Protein AF-A0A955ZBZ2-F1 (afdb_monomer_lite)

Sequence (397 aa):
MANRILFALGLVLALSGCGADPAPAPVDSEAPGPDTAEQVDDGKADSVELRVRTGVTTLWVRKLATVDAGPAGPRVTIHARTSRNLASAFSWVPDDAFGTTNVVSARKLEVVLDEGHEINTLLSGMPILVNIDTTTGSPNHYTARFQLVPRLGSFHGSSALHPSTVVRPVYVRDEQNPLRYRGHVRGDDALSALSVSGAVSVNPVSTTEVDFDWTYESLMAAGFPAGNTITLAAEPLEKHAELELKVLSLSMTTLDPYSVWPDPECQAEVSQCIAATAGADLGDCGSYREVQVCGAQAAPSANVFAQDLSTHLVDWYAAHGADVAAMGGNSLAQAQAAVSASKVSELTDPEDDPYAHDFATTVVFSHPDVVFPGSDSVWFGAYDRQSGALLEVYDFN

Radius of gyration: 30.02 Å; chains: 1; bounding box: 81×94×64 Å

Foldseek 3Di:
DDDDDDDDDDDDDDDDDDDDDDDPDPPPPPPFDWWDKDFDDPPDDDDQWDWDDTAPKIKIKGFFWDWAAAPAAIKTKIKMWMPAFFPDKAKDFPPGGAFDWDPPDRTIIMGIHRHLVRVVCLQLWGWMKMWTAGPDDVVRIKIKTWRKHKFWAPKDFDPQKAKGRHFAWFAFQDPPARTKGKIKIFGP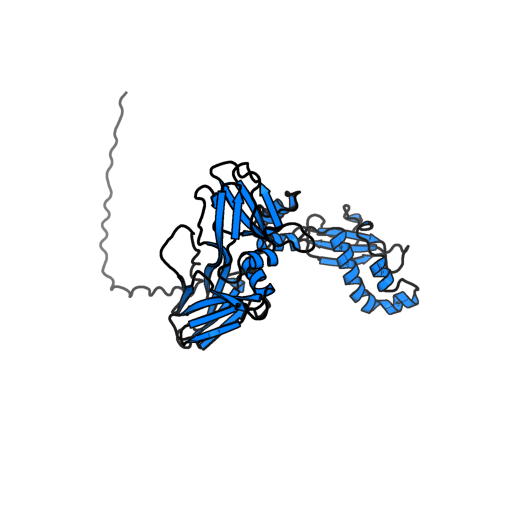AFQPPKDKQLFPDWADPDRGMIMTIHDSVSVSVQQDDPPRWIWIDRPPGIMTTHIIMGRRMMIMGPDDCCVVPPDDAADPQLLVQVVVDPHRTSRVSDRSRNNVNSVVLPFAALVNVLVVVLVVLVVVCVPCVVVLVVVVWDHSVQLNVPRDSVQKDWDPDLVPPPVSDDPVQKIKIKGAGSGHPPDPKIKMWIAGRRRRHTPDIDMDD

Structure (mmCIF, N/CA/C/O backbone):
data_AF-A0A955ZBZ2-F1
#
_entry.id   AF-A0A955ZBZ2-F1
#
loop_
_atom_site.group_PDB
_atom_site.id
_atom_site.type_symbol
_atom_site.label_atom_id
_atom_site.label_alt_id
_atom_site.label_comp_id
_atom_site.label_asym_id
_atom_site.label_entity_id
_atom_site.label_seq_id
_atom_site.pdbx_PDB_ins_code
_atom_site.Cartn_x
_atom_site.Cartn_y
_atom_site.Cartn_z
_atom_site.occupancy
_atom_site.B_iso_or_equiv
_atom_site.auth_seq_id
_atom_site.auth_comp_id
_atom_site.auth_asym_id
_atom_site.auth_atom_id
_atom_site.pdbx_PDB_model_num
ATOM 1 N N . MET A 1 1 ? -13.427 -72.205 -16.424 1.00 39.97 1 MET A N 1
ATOM 2 C CA . MET A 1 1 ? -13.182 -72.615 -15.022 1.00 39.97 1 MET A CA 1
ATOM 3 C C . MET A 1 1 ? -13.557 -71.413 -14.151 1.00 39.97 1 MET A C 1
ATOM 5 O O . MET A 1 1 ? -12.765 -70.496 -14.072 1.00 39.97 1 MET A O 1
ATOM 9 N N . ALA A 1 2 ? -14.815 -71.140 -13.795 1.00 48.03 2 ALA A N 1
ATOM 10 C CA . ALA A 1 2 ? -15.736 -71.846 -12.892 1.00 48.03 2 ALA A CA 1
ATOM 11 C C . ALA A 1 2 ? -15.161 -72.110 -11.484 1.00 48.03 2 ALA A C 1
ATOM 13 O O . ALA A 1 2 ? -14.509 -73.132 -11.303 1.00 48.03 2 ALA A O 1
ATOM 14 N N . ASN A 1 3 ? -15.417 -71.200 -10.528 1.00 35.41 3 ASN A N 1
ATOM 15 C CA . ASN A 1 3 ? -15.588 -71.415 -9.070 1.00 35.41 3 ASN A CA 1
ATOM 16 C C . ASN A 1 3 ? -15.450 -70.068 -8.330 1.00 35.41 3 ASN A C 1
ATOM 18 O O . ASN A 1 3 ? -14.593 -69.282 -8.699 1.00 35.41 3 ASN A O 1
ATOM 22 N N . ARG A 1 4 ? -16.152 -69.734 -7.247 1.00 44.25 4 ARG A N 1
ATOM 23 C CA . ARG A 1 4 ? -17.350 -70.253 -6.574 1.00 44.25 4 ARG A CA 1
ATOM 24 C C . ARG A 1 4 ? -17.743 -69.174 -5.551 1.00 44.25 4 ARG A C 1
ATOM 26 O O . ARG A 1 4 ? -16.879 -68.534 -4.966 1.00 44.25 4 ARG A O 1
ATOM 33 N N . ILE A 1 5 ? -19.043 -69.021 -5.352 1.00 48.75 5 ILE A N 1
ATOM 34 C CA . ILE A 1 5 ? -19.694 -68.231 -4.302 1.00 48.75 5 ILE A CA 1
ATOM 35 C C . ILE A 1 5 ? -19.383 -68.832 -2.919 1.00 48.75 5 ILE A C 1
ATOM 37 O O . ILE A 1 5 ? -19.394 -70.058 -2.786 1.00 48.75 5 ILE A O 1
ATOM 41 N N . LEU A 1 6 ? -19.216 -67.994 -1.888 1.00 49.47 6 LEU A N 1
ATOM 42 C CA . LEU A 1 6 ? -19.481 -68.384 -0.500 1.00 49.47 6 LEU A CA 1
ATOM 43 C C . LEU A 1 6 ? -20.182 -67.256 0.273 1.00 49.47 6 LEU A C 1
ATOM 45 O O . LEU A 1 6 ? -19.761 -66.104 0.260 1.00 49.47 6 LEU A O 1
ATOM 49 N N . PHE A 1 7 ? -21.283 -67.653 0.906 1.00 45.03 7 PHE A N 1
ATOM 50 C CA . PHE A 1 7 ? -22.213 -66.916 1.761 1.00 45.03 7 PHE A CA 1
ATOM 51 C C . PHE A 1 7 ? -21.873 -67.216 3.235 1.00 45.03 7 PHE A C 1
ATOM 53 O O . PHE A 1 7 ? -21.589 -68.372 3.542 1.00 45.03 7 PHE A O 1
ATOM 60 N N . ALA A 1 8 ? -22.000 -66.237 4.138 1.00 48.69 8 ALA A N 1
ATOM 61 C CA . ALA A 1 8 ? -22.284 -66.413 5.578 1.00 48.69 8 ALA A CA 1
ATOM 62 C C . ALA A 1 8 ? -22.731 -65.037 6.136 1.00 48.69 8 ALA A C 1
ATOM 64 O O . ALA A 1 8 ? -21.996 -64.068 5.983 1.00 48.69 8 ALA A O 1
ATOM 65 N N . LEU A 1 9 ? -23.993 -64.802 6.542 1.00 43.06 9 LEU A N 1
ATOM 66 C CA . LEU A 1 9 ? -24.614 -65.141 7.845 1.00 43.06 9 LEU A CA 1
ATOM 67 C C . LEU A 1 9 ? -23.654 -64.844 9.015 1.00 43.06 9 LEU A C 1
ATOM 69 O O . LEU A 1 9 ? -22.600 -65.453 9.079 1.00 43.06 9 LEU A O 1
ATOM 73 N N . GLY A 1 10 ? -23.891 -63.985 10.002 1.00 40.06 10 GLY A N 1
ATOM 74 C CA . GLY A 1 10 ? -25.055 -63.263 10.501 1.00 40.06 10 GLY A CA 1
ATOM 75 C C . GLY A 1 10 ? -24.807 -63.078 12.007 1.00 40.06 10 GLY A C 1
ATOM 76 O O . GLY A 1 10 ? -24.426 -64.041 12.664 1.00 40.06 10 GLY A O 1
ATOM 77 N N . LEU A 1 11 ? -24.987 -61.880 12.569 1.00 44.50 11 LEU A N 1
ATOM 78 C CA . LEU A 1 11 ? -25.140 -61.737 14.020 1.00 44.50 11 LEU A CA 1
ATOM 79 C C . LEU A 1 11 ? -25.960 -60.487 14.348 1.00 44.50 11 LEU A C 1
ATOM 81 O O . LEU A 1 11 ? -25.520 -59.357 14.163 1.00 44.50 11 LEU A O 1
ATOM 85 N N . VAL A 1 12 ? -27.177 -60.741 14.818 1.00 45.91 12 VAL A N 1
ATOM 86 C CA . VAL A 1 12 ? -28.074 -59.779 15.454 1.00 45.91 12 VAL A CA 1
ATOM 87 C C . VAL A 1 12 ? -27.724 -59.762 16.938 1.00 45.91 12 VAL A C 1
ATOM 89 O O . VAL A 1 12 ? -27.769 -60.804 17.588 1.00 45.91 12 VAL A O 1
ATOM 92 N N . LEU A 1 13 ? -27.413 -58.587 17.479 1.00 48.50 13 LEU A N 1
ATOM 93 C CA . LEU A 1 13 ? -27.364 -58.337 18.918 1.00 48.50 13 LEU A CA 1
ATOM 94 C C . LEU A 1 13 ? -28.319 -57.184 19.218 1.00 48.50 13 LEU A C 1
ATOM 96 O O . LEU A 1 13 ? -28.009 -56.016 19.008 1.00 48.50 13 LEU A O 1
ATOM 100 N N . ALA A 1 14 ? -29.518 -57.555 19.663 1.00 46.12 14 ALA A N 1
ATOM 101 C CA . ALA A 1 14 ? -30.462 -56.656 20.299 1.00 46.12 14 ALA A CA 1
ATOM 102 C C . ALA A 1 14 ? -30.096 -56.553 21.784 1.00 46.12 14 ALA A C 1
ATOM 104 O O . ALA A 1 14 ? -30.098 -57.559 22.493 1.00 46.12 14 ALA A O 1
ATOM 105 N N . LEU A 1 15 ? -29.811 -55.339 22.250 1.00 44.41 15 LEU A N 1
ATOM 106 C CA . LEU A 1 15 ? -29.764 -54.998 23.668 1.00 44.41 15 LEU A CA 1
ATOM 107 C C . LEU A 1 15 ? -30.712 -53.824 23.907 1.00 44.41 15 LEU A C 1
ATOM 109 O O . LEU A 1 15 ? -30.505 -52.708 23.442 1.00 44.41 15 LEU A O 1
ATOM 113 N N . SER A 1 16 ? -31.789 -54.141 24.615 1.00 47.91 16 SER A N 1
ATOM 114 C CA . SER A 1 16 ? -32.708 -53.230 25.285 1.00 47.91 16 SER A CA 1
ATOM 115 C C . SER A 1 16 ? -32.028 -52.556 26.480 1.00 47.91 16 SER A C 1
ATOM 117 O O . SER A 1 16 ? -31.392 -53.249 27.274 1.00 47.91 16 SER A O 1
ATOM 119 N N . GLY A 1 17 ? -32.241 -51.252 26.677 1.00 34.97 17 GLY A N 1
ATOM 120 C CA . GLY A 1 17 ? -31.813 -50.560 27.894 1.00 34.97 17 GLY A CA 1
ATOM 121 C C . GLY A 1 17 ? -32.391 -49.152 28.037 1.00 34.97 17 GLY A C 1
ATOM 122 O O . GLY A 1 17 ? -31.927 -48.236 27.379 1.00 34.97 17 GLY A O 1
ATOM 123 N N . CYS A 1 18 ? -33.414 -49.051 28.890 1.00 37.28 18 CYS A N 1
ATOM 124 C CA . CYS A 1 18 ? -33.873 -47.941 29.738 1.00 37.28 18 CYS A CA 1
ATOM 125 C C . CYS A 1 18 ? -33.710 -46.475 29.289 1.00 37.28 18 CYS A C 1
ATOM 127 O O . CYS A 1 18 ? -32.613 -45.963 29.099 1.00 37.28 18 CYS A O 1
ATOM 129 N N . GLY A 1 19 ? -34.853 -45.778 29.270 1.00 47.62 19 GLY A N 1
ATOM 130 C CA . GLY A 1 19 ? -34.966 -44.341 29.059 1.00 47.62 19 GLY A CA 1
ATOM 131 C C . GLY A 1 19 ? -34.211 -43.501 30.090 1.00 47.62 19 GLY A C 1
ATOM 132 O O . GLY A 1 19 ? -34.251 -43.772 31.290 1.00 47.62 19 GLY A O 1
ATOM 133 N N . ALA A 1 20 ? -33.574 -42.453 29.578 1.00 40.75 20 ALA A N 1
ATOM 134 C CA . ALA A 1 20 ? -33.085 -41.311 30.327 1.00 40.75 20 ALA A CA 1
ATOM 135 C C . ALA A 1 20 ? -33.832 -40.070 29.821 1.00 40.75 20 ALA A C 1
ATOM 137 O O . ALA A 1 20 ? -34.037 -39.922 28.613 1.00 40.75 20 ALA A O 1
ATOM 138 N N . ASP A 1 21 ? -34.258 -39.220 30.754 1.00 38.62 21 ASP A N 1
ATOM 139 C CA . ASP A 1 21 ? -34.802 -37.891 30.478 1.00 38.62 21 ASP A CA 1
ATOM 140 C C . ASP A 1 21 ? -33.892 -37.115 29.510 1.00 38.62 21 ASP A C 1
ATOM 142 O O . ASP A 1 21 ? -32.664 -37.215 29.617 1.00 38.62 21 ASP A O 1
ATOM 146 N N . PRO A 1 22 ? -34.451 -36.328 28.571 1.00 39.59 22 PRO A N 1
ATOM 147 C CA . PRO A 1 22 ? -33.644 -35.515 27.680 1.00 39.59 22 PRO A CA 1
ATOM 148 C C . PRO A 1 22 ? -32.884 -34.473 28.503 1.00 39.59 22 PRO A C 1
ATOM 150 O O . PRO A 1 22 ? -33.464 -33.534 29.052 1.00 39.59 22 PRO A O 1
ATOM 153 N N . ALA A 1 23 ? -31.566 -34.652 28.579 1.00 41.72 23 ALA A N 1
ATOM 154 C CA . ALA A 1 23 ? -30.654 -33.617 29.027 1.00 41.72 23 ALA A CA 1
ATOM 155 C C . ALA A 1 23 ? -30.899 -32.344 28.191 1.00 41.72 23 ALA A C 1
ATOM 157 O O . ALA A 1 23 ? -31.099 -32.450 26.975 1.00 41.72 23 ALA A O 1
ATOM 158 N N . PRO A 1 24 ? -30.910 -31.150 28.810 1.00 39.44 24 PRO A N 1
ATOM 159 C CA . PRO A 1 24 ? -31.010 -29.906 28.064 1.00 39.44 24 PRO A CA 1
ATOM 160 C C . PRO A 1 24 ? -29.883 -29.861 27.031 1.00 39.44 24 PRO A C 1
ATOM 162 O O . PRO A 1 24 ? -28.737 -30.188 27.345 1.00 39.44 24 PRO A O 1
ATOM 165 N N . ALA A 1 25 ? -30.238 -29.504 25.794 1.00 36.62 25 ALA A N 1
ATOM 166 C CA . ALA A 1 25 ? -29.284 -29.356 24.706 1.00 36.62 25 ALA A CA 1
ATOM 167 C C . ALA A 1 25 ? -28.097 -28.493 25.174 1.00 36.62 25 ALA A C 1
ATOM 169 O O . ALA A 1 25 ? -28.332 -27.483 25.851 1.00 36.62 25 ALA A O 1
ATOM 170 N N . PRO A 1 26 ? -26.847 -28.871 24.851 1.00 33.91 26 PRO A N 1
ATOM 171 C CA . PRO A 1 26 ? -25.716 -27.996 25.093 1.00 33.91 26 PRO A CA 1
ATOM 172 C C . PRO A 1 26 ? -26.002 -26.681 24.370 1.00 33.91 26 PRO A C 1
ATOM 174 O O . PRO A 1 26 ? -26.257 -26.648 23.168 1.00 33.91 26 PRO A O 1
ATOM 177 N N . VAL A 1 27 ? -26.058 -25.600 25.141 1.00 34.38 27 VAL A N 1
ATOM 178 C CA . VAL A 1 27 ? -26.006 -24.255 24.589 1.00 34.38 27 VAL A CA 1
ATOM 179 C C . VAL A 1 27 ? -24.601 -24.151 24.018 1.00 34.38 27 VAL A C 1
ATOM 181 O O . VAL A 1 27 ? -23.645 -24.156 24.792 1.00 34.38 27 VAL A O 1
ATOM 184 N N . ASP A 1 28 ? -24.477 -24.146 22.692 1.00 31.12 28 ASP A N 1
ATOM 185 C CA . ASP A 1 28 ? -23.218 -23.881 22.003 1.00 31.12 28 ASP A CA 1
ATOM 186 C C . ASP A 1 28 ? -22.748 -22.480 22.410 1.00 31.12 28 ASP A C 1
ATOM 188 O O . ASP A 1 28 ? -23.122 -21.460 21.832 1.00 31.12 28 ASP A O 1
ATOM 192 N N . SER A 1 29 ? -21.961 -22.418 23.479 1.00 36.41 29 SER A N 1
ATOM 193 C CA . SER A 1 29 ? -21.129 -21.273 23.794 1.00 36.41 29 SER A CA 1
ATOM 194 C C . SER A 1 29 ? -19.939 -21.330 22.844 1.00 36.41 29 SER A C 1
ATOM 196 O O . SER A 1 29 ? -18.851 -21.760 23.234 1.00 36.41 29 SER A O 1
ATOM 198 N N . GLU A 1 30 ? -20.156 -20.954 21.582 1.00 39.31 30 GLU A N 1
ATOM 199 C CA . GLU A 1 30 ? -19.061 -20.528 20.717 1.00 39.31 30 GLU A CA 1
ATOM 200 C C . GLU A 1 30 ? -18.309 -19.441 21.487 1.00 39.31 30 GLU A C 1
ATOM 202 O O . GLU A 1 30 ? -18.847 -18.370 21.788 1.00 39.31 30 GLU A O 1
ATOM 207 N N . ALA A 1 31 ? -17.079 -19.754 21.898 1.00 41.59 31 ALA A N 1
ATOM 208 C CA . ALA A 1 31 ? -16.164 -18.732 22.365 1.00 41.59 31 ALA A CA 1
ATOM 209 C C . ALA A 1 31 ? -16.083 -17.660 21.263 1.00 41.59 31 ALA A C 1
ATOM 211 O O . ALA A 1 31 ? -16.058 -18.033 20.089 1.00 41.59 31 ALA A O 1
ATOM 212 N N . PRO A 1 32 ? -16.073 -16.357 21.597 1.00 41.09 32 PRO A N 1
ATOM 213 C CA . PRO A 1 32 ? -15.955 -15.302 20.600 1.00 41.09 32 PRO A CA 1
ATOM 214 C C . PRO A 1 32 ? -14.602 -15.439 19.891 1.00 41.09 32 PRO A C 1
ATOM 216 O O . PRO A 1 32 ? -13.572 -14.984 20.385 1.00 41.09 32 PRO A O 1
ATOM 219 N N . GLY A 1 33 ? -14.612 -16.146 18.766 1.00 42.78 33 GLY A N 1
ATOM 220 C CA . GLY A 1 33 ? -13.509 -16.248 17.828 1.00 42.78 33 GLY A CA 1
ATOM 221 C C . GLY A 1 33 ? -13.626 -15.170 16.750 1.00 42.78 33 GLY A C 1
ATOM 222 O O . GLY A 1 33 ? -14.670 -14.523 16.628 1.00 42.78 33 GLY A O 1
ATOM 223 N N . PRO A 1 34 ? -12.559 -14.944 15.970 1.00 45.28 34 PRO A N 1
ATOM 224 C CA . PRO A 1 34 ? -12.622 -14.060 14.816 1.00 45.28 34 PRO A CA 1
ATOM 225 C C . PRO A 1 34 ? -13.617 -14.624 13.792 1.00 45.28 34 PRO A C 1
ATOM 227 O O . PRO A 1 34 ? -13.480 -15.763 13.345 1.00 45.28 34 PRO A O 1
ATOM 230 N N . ASP A 1 35 ? -14.615 -13.825 13.418 1.00 56.31 35 ASP A N 1
ATOM 231 C CA . ASP A 1 35 ? -15.559 -14.202 12.369 1.00 56.31 35 ASP A CA 1
ATOM 232 C C . ASP A 1 35 ? -14.925 -13.982 10.986 1.00 56.31 35 ASP A C 1
ATOM 234 O O . ASP A 1 35 ? -14.165 -13.036 10.756 1.00 56.31 35 ASP A O 1
ATOM 238 N N . THR A 1 36 ? -15.205 -14.914 10.072 1.00 50.81 36 THR A N 1
ATOM 239 C CA . THR A 1 36 ? -14.485 -15.089 8.804 1.00 50.81 36 THR A CA 1
ATOM 240 C C . THR A 1 36 ? -14.614 -13.866 7.891 1.00 50.81 36 THR A C 1
ATOM 242 O O . THR A 1 36 ? -15.702 -13.313 7.728 1.00 50.81 36 THR A O 1
ATOM 245 N N . ALA A 1 37 ? -13.495 -13.471 7.274 1.00 55.53 37 ALA A N 1
ATOM 246 C CA . ALA A 1 37 ? -13.406 -12.365 6.324 1.00 55.53 37 ALA A CA 1
ATOM 247 C C . ALA A 1 37 ? -14.417 -12.520 5.176 1.00 55.53 37 ALA A C 1
ATOM 249 O O . ALA A 1 37 ? -14.454 -13.561 4.516 1.00 55.53 37 ALA A O 1
ATOM 250 N N . GLU A 1 38 ? -15.196 -11.474 4.886 1.00 60.50 38 GLU A N 1
ATOM 251 C CA . GLU A 1 38 ? -15.886 -11.396 3.597 1.00 60.50 38 GLU A CA 1
ATOM 252 C C . GLU A 1 38 ? -14.913 -10.783 2.584 1.00 60.50 38 GLU A C 1
ATOM 254 O O . GLU A 1 38 ? -14.562 -9.602 2.663 1.00 60.50 38 GLU A O 1
ATOM 259 N N . GLN A 1 39 ? -14.452 -11.606 1.642 1.00 56.66 39 GLN A N 1
ATOM 260 C CA . GLN A 1 39 ? -13.628 -11.183 0.514 1.00 56.66 39 GLN A CA 1
ATOM 261 C C . GLN A 1 39 ? -14.510 -11.098 -0.734 1.00 56.66 39 GLN A C 1
ATOM 263 O O . GLN A 1 39 ? -15.265 -12.026 -1.036 1.00 56.66 39 GLN A O 1
ATOM 268 N N . VAL A 1 40 ? -14.455 -9.976 -1.458 1.00 56.56 40 VAL A N 1
ATOM 269 C CA . VAL A 1 40 ? -15.241 -9.833 -2.690 1.00 56.56 40 VAL A CA 1
ATOM 270 C C . VAL A 1 40 ? -14.596 -10.641 -3.813 1.00 56.56 40 VAL A C 1
ATOM 272 O O . VAL A 1 40 ? -13.518 -10.285 -4.276 1.00 56.56 40 VAL A O 1
ATOM 275 N N . ASP A 1 41 ? -15.303 -11.657 -4.304 1.00 49.53 41 ASP A N 1
ATOM 276 C CA . ASP A 1 41 ? -15.082 -12.213 -5.641 1.00 49.53 41 ASP A CA 1
ATOM 277 C C . ASP A 1 41 ? -15.727 -11.270 -6.675 1.00 49.53 41 ASP A C 1
ATOM 279 O O . ASP A 1 41 ? -16.914 -10.932 -6.564 1.00 49.53 41 ASP A O 1
ATOM 283 N N . ASP A 1 42 ? -14.951 -10.811 -7.661 1.00 50.44 42 ASP A N 1
ATOM 284 C CA . ASP A 1 42 ? -15.397 -9.875 -8.704 1.00 50.44 42 ASP A CA 1
ATOM 285 C C . ASP A 1 42 ? -16.527 -10.456 -9.588 1.00 50.44 42 ASP A C 1
ATOM 287 O O . ASP A 1 42 ? -17.177 -9.710 -10.321 1.00 50.44 42 ASP A O 1
ATOM 291 N N . GLY A 1 43 ? -16.829 -11.758 -9.470 1.00 41.97 43 GLY A N 1
ATOM 292 C CA . GLY A 1 43 ? -17.889 -12.448 -10.213 1.00 41.97 43 GLY A CA 1
ATOM 293 C C . GLY A 1 43 ? -19.307 -12.434 -9.612 1.00 41.97 43 GLY A C 1
ATOM 294 O O . GLY A 1 43 ? -20.237 -12.866 -10.296 1.00 41.97 43 GLY A O 1
ATOM 295 N N . LYS A 1 44 ? -19.533 -11.970 -8.369 1.00 44.53 44 LYS A N 1
ATOM 296 C CA . LYS A 1 44 ? -20.882 -11.977 -7.749 1.00 44.53 44 LYS A CA 1
ATOM 297 C C . LYS A 1 44 ? -21.538 -10.592 -7.708 1.00 44.53 44 LYS A C 1
ATOM 299 O O . LYS A 1 44 ? -21.268 -9.770 -6.829 1.00 44.53 44 LYS A O 1
ATOM 304 N N . ALA A 1 45 ? -22.466 -10.379 -8.640 1.00 48.06 45 ALA A N 1
ATOM 305 C CA . ALA A 1 45 ? -23.418 -9.273 -8.636 1.00 48.06 45 ALA A CA 1
ATOM 306 C C . ALA A 1 45 ? -24.453 -9.438 -7.503 1.00 48.06 45 ALA A C 1
ATOM 308 O O . ALA A 1 45 ? -25.025 -10.515 -7.360 1.00 48.06 45 ALA A O 1
ATOM 309 N N . ASP A 1 46 ? -24.604 -8.397 -6.665 1.00 52.75 46 ASP A N 1
ATOM 310 C CA . ASP A 1 46 ? -25.894 -7.836 -6.182 1.00 52.75 46 ASP A CA 1
ATOM 311 C C . ASP A 1 46 ? -25.807 -7.095 -4.835 1.00 52.75 46 ASP A C 1
ATOM 313 O O . ASP A 1 46 ? -26.685 -6.294 -4.519 1.00 52.75 46 ASP A O 1
ATOM 317 N N . SER A 1 47 ? -24.743 -7.267 -4.042 1.00 66.88 47 SER A N 1
ATOM 318 C CA . SER A 1 47 ? -24.584 -6.470 -2.813 1.00 66.88 47 SER A CA 1
ATOM 319 C C . SER A 1 47 ? -23.700 -5.246 -3.042 1.00 66.88 47 SER A C 1
ATOM 321 O O . SER A 1 47 ? -22.527 -5.391 -3.391 1.00 66.88 47 SER A O 1
ATOM 323 N N . VAL A 1 48 ? -24.242 -4.050 -2.793 1.00 86.25 48 VAL A N 1
ATOM 324 C CA . VAL A 1 48 ? -23.501 -2.769 -2.745 1.00 86.25 48 VAL A CA 1
ATOM 325 C C . VAL A 1 48 ? -22.696 -2.590 -1.450 1.00 86.25 48 VAL A C 1
ATOM 327 O O . VAL A 1 48 ? -21.893 -1.662 -1.337 1.00 86.25 48 VAL A O 1
ATOM 330 N N . GLU A 1 49 ? -22.892 -3.484 -0.480 1.00 91.19 49 GLU A N 1
ATOM 331 C CA . GLU A 1 49 ? -22.210 -3.490 0.813 1.00 91.19 49 GLU A CA 1
ATOM 332 C C . GLU A 1 49 ? -21.437 -4.805 1.025 1.00 91.19 49 GLU A C 1
ATOM 334 O O . GLU A 1 49 ? -21.827 -5.866 0.535 1.00 91.19 49 GLU A O 1
ATOM 339 N N . LEU A 1 50 ? -20.340 -4.720 1.765 1.00 93.06 50 LEU A N 1
ATOM 340 C CA . LEU A 1 50 ? -19.736 -5.820 2.507 1.00 93.06 50 LEU A CA 1
ATOM 341 C C . LEU A 1 50 ? -20.379 -5.906 3.886 1.00 93.06 50 LEU A C 1
ATOM 343 O O . LEU A 1 50 ? -20.821 -4.888 4.425 1.00 93.06 50 LEU A O 1
ATOM 347 N N . ARG A 1 51 ? -20.426 -7.098 4.469 1.00 94.94 51 ARG A N 1
ATOM 348 C CA . ARG A 1 51 ? -21.030 -7.368 5.766 1.00 94.94 51 ARG A CA 1
ATOM 349 C C . ARG A 1 51 ? -20.200 -8.375 6.557 1.00 94.94 51 ARG A C 1
ATOM 351 O O . ARG A 1 51 ? -20.083 -9.534 6.191 1.00 94.94 51 ARG A O 1
ATOM 358 N N . VAL A 1 52 ? -19.827 -7.988 7.770 1.00 94.94 52 VAL A N 1
ATOM 359 C CA . VAL A 1 52 ? -19.267 -8.907 8.767 1.00 94.94 52 VAL A CA 1
ATOM 360 C C . VAL A 1 52 ? -20.092 -8.851 10.046 1.00 94.94 52 VAL A C 1
ATOM 362 O O . VAL A 1 52 ? -20.613 -7.804 10.438 1.00 94.94 52 VAL A O 1
ATOM 365 N N . ARG A 1 53 ? -20.282 -9.996 10.694 1.00 94.56 53 ARG A N 1
ATOM 366 C CA . ARG A 1 53 ? -20.882 -10.087 12.028 1.00 94.56 53 ARG A CA 1
ATOM 367 C C . ARG A 1 53 ? -19.799 -10.572 12.976 1.00 94.56 53 ARG A C 1
ATOM 369 O O . ARG A 1 53 ? -19.017 -11.397 12.553 1.00 94.56 53 ARG A O 1
ATOM 376 N N . THR A 1 54 ? -19.779 -10.048 14.198 1.00 93.38 54 THR A N 1
ATOM 377 C CA . THR A 1 54 ? -18.969 -10.563 15.309 1.00 93.38 54 THR A CA 1
ATOM 378 C C . THR A 1 54 ? -19.788 -10.415 16.580 1.00 93.38 54 THR A C 1
ATOM 380 O O . THR A 1 54 ? -20.312 -9.334 16.873 1.00 93.38 54 THR A O 1
ATOM 383 N N . GLY A 1 55 ? -19.995 -11.517 17.300 1.00 90.00 55 GLY A N 1
ATOM 384 C CA . GLY A 1 55 ? -20.881 -11.556 18.464 1.00 90.00 55 GLY A CA 1
ATOM 385 C C . GLY A 1 55 ? -22.289 -11.003 18.171 1.00 90.00 55 GLY A C 1
ATOM 386 O O . GLY A 1 55 ? -23.049 -11.513 17.334 1.00 90.00 55 GLY A O 1
ATOM 387 N N . VAL A 1 56 ? -22.662 -9.934 18.882 1.00 92.25 56 VAL A N 1
ATOM 388 C CA . VAL A 1 56 ? -24.002 -9.316 18.813 1.00 92.25 56 VAL A CA 1
ATOM 389 C C . VAL A 1 56 ? -24.098 -8.110 17.873 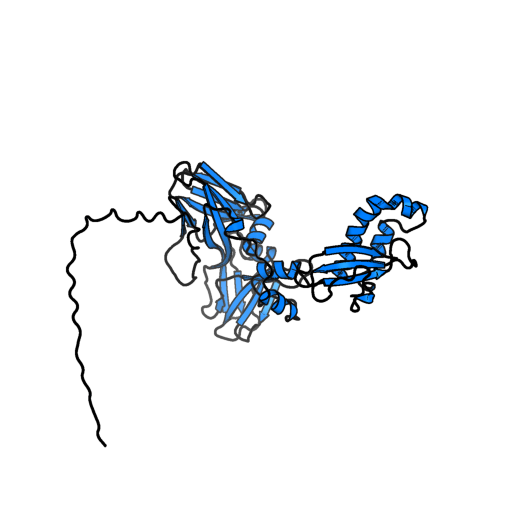1.00 92.25 56 VAL A C 1
ATOM 391 O O . VAL A 1 56 ? -25.176 -7.505 17.774 1.00 92.25 56 VAL A O 1
ATOM 394 N N . THR A 1 57 ? -23.005 -7.770 17.185 1.00 94.69 57 THR A N 1
ATOM 395 C CA . THR A 1 57 ? -22.918 -6.623 16.276 1.00 94.69 57 THR A CA 1
ATOM 396 C C . THR A 1 57 ? -22.664 -7.086 14.847 1.00 94.69 57 THR A C 1
ATOM 398 O O . THR A 1 57 ? -21.945 -8.043 14.583 1.00 94.69 57 THR A O 1
ATOM 401 N N . THR A 1 58 ? -23.302 -6.417 13.894 1.00 96.56 58 THR A N 1
ATOM 402 C CA . THR A 1 58 ? -23.033 -6.568 12.463 1.00 96.56 58 THR A CA 1
ATOM 403 C C . THR A 1 58 ? -22.586 -5.223 11.930 1.00 96.56 58 THR A C 1
ATOM 405 O O . THR A 1 58 ? -23.209 -4.208 12.250 1.00 96.56 58 THR A O 1
ATOM 408 N N . LEU A 1 59 ? -21.520 -5.233 11.145 1.00 97.06 59 LEU A N 1
ATOM 409 C CA . LEU A 1 59 ? -20.959 -4.094 10.447 1.00 97.06 59 LEU A CA 1
ATOM 410 C C . LEU A 1 59 ? -21.217 -4.277 8.954 1.00 97.06 59 LEU A C 1
ATOM 412 O O . LEU A 1 59 ? -20.977 -5.350 8.404 1.00 97.06 59 LEU A O 1
ATOM 416 N N . TRP A 1 60 ? -21.718 -3.228 8.315 1.00 97.69 60 TRP A N 1
ATOM 417 C CA . TRP A 1 60 ? -21.847 -3.136 6.869 1.00 97.69 60 TRP A CA 1
ATOM 418 C C . TRP A 1 60 ? -20.996 -1.980 6.368 1.00 97.69 60 TRP A C 1
ATOM 420 O O . TRP A 1 60 ? -21.024 -0.904 6.966 1.00 97.69 60 TRP A O 1
ATOM 430 N N . VAL A 1 61 ? -20.287 -2.183 5.265 1.00 97.69 61 VAL A N 1
ATOM 431 C CA . VAL A 1 61 ? -19.427 -1.172 4.638 1.00 97.69 61 VAL A CA 1
ATOM 432 C C . VAL A 1 61 ? -19.793 -1.073 3.167 1.00 97.69 61 VAL A C 1
ATOM 434 O O . VAL A 1 61 ? -19.924 -2.096 2.501 1.00 97.69 61 VAL A O 1
ATOM 437 N N . ARG A 1 62 ? -19.972 0.135 2.626 1.00 96.75 62 ARG A N 1
ATOM 438 C CA . ARG A 1 62 ? -20.191 0.294 1.179 1.00 96.75 62 ARG A CA 1
ATOM 439 C C . ARG A 1 62 ? -18.950 -0.178 0.423 1.00 96.75 62 ARG A C 1
ATOM 441 O O . ARG A 1 62 ? -17.836 0.191 0.777 1.00 96.75 62 ARG A O 1
ATOM 448 N N . LYS A 1 63 ? -19.143 -0.962 -0.642 1.00 94.06 63 LYS A N 1
ATOM 449 C CA . LYS A 1 63 ? -18.030 -1.499 -1.440 1.00 94.06 63 LYS A CA 1
ATOM 450 C C . LYS A 1 63 ? -17.211 -0.414 -2.124 1.00 94.06 63 LYS A C 1
ATOM 452 O O . LYS A 1 63 ? -16.020 -0.605 -2.290 1.00 94.06 63 LYS A O 1
ATOM 457 N N . LEU A 1 64 ? -17.836 0.686 -2.538 1.00 94.06 64 LEU A N 1
ATOM 458 C CA . LEU A 1 64 ? -17.156 1.813 -3.174 1.00 94.06 64 LEU A CA 1
ATOM 459 C C . LEU A 1 64 ? -17.071 2.975 -2.190 1.00 94.06 64 LEU A C 1
ATOM 461 O O . LEU A 1 64 ? -18.090 3.381 -1.617 1.00 94.06 64 LEU A O 1
ATOM 465 N N . ALA A 1 65 ? -15.862 3.498 -2.011 1.00 95.38 65 ALA A N 1
ATOM 466 C CA . ALA A 1 65 ? -15.647 4.754 -1.316 1.00 95.38 65 ALA A CA 1
ATOM 467 C C . ALA A 1 65 ? -16.150 5.917 -2.181 1.00 95.38 65 ALA A C 1
ATOM 469 O O . ALA A 1 65 ? -16.202 5.833 -3.408 1.00 95.38 65 ALA A O 1
ATOM 470 N N . THR A 1 66 ? -16.546 7.007 -1.532 1.00 94.69 66 THR A N 1
ATOM 471 C CA . THR A 1 66 ? -16.792 8.273 -2.234 1.00 94.69 66 THR A CA 1
ATOM 472 C C . THR A 1 66 ? -15.465 8.996 -2.384 1.00 94.69 66 THR A C 1
ATOM 474 O O . THR A 1 66 ? -14.677 8.991 -1.439 1.00 94.69 66 THR A O 1
ATOM 477 N N . VAL A 1 67 ? -15.210 9.582 -3.552 1.00 92.19 67 VAL A N 1
ATOM 478 C CA . VAL A 1 67 ? -14.014 10.391 -3.784 1.00 92.19 67 VAL A CA 1
ATOM 479 C C . VAL A 1 67 ? -14.434 11.762 -4.285 1.00 92.19 67 VAL A C 1
ATOM 481 O O . VAL A 1 67 ? -15.045 11.877 -5.345 1.00 92.19 67 VAL A O 1
ATOM 484 N N . ASP A 1 68 ? -14.097 12.785 -3.513 1.00 90.88 68 ASP A N 1
ATOM 485 C CA . ASP A 1 68 ? -14.448 14.179 -3.763 1.00 90.88 68 ASP A CA 1
ATOM 486 C C . ASP A 1 68 ? -13.186 15.047 -3.848 1.00 90.88 68 ASP A C 1
ATOM 488 O O . ASP A 1 68 ? -12.083 14.625 -3.497 1.00 90.88 68 ASP A O 1
ATOM 492 N N . ALA A 1 69 ? -13.336 16.293 -4.297 1.00 88.56 69 ALA A N 1
ATOM 493 C CA . ALA A 1 69 ? -12.268 17.279 -4.175 1.00 88.56 69 ALA A CA 1
ATOM 494 C C . ALA A 1 69 ? -12.152 17.746 -2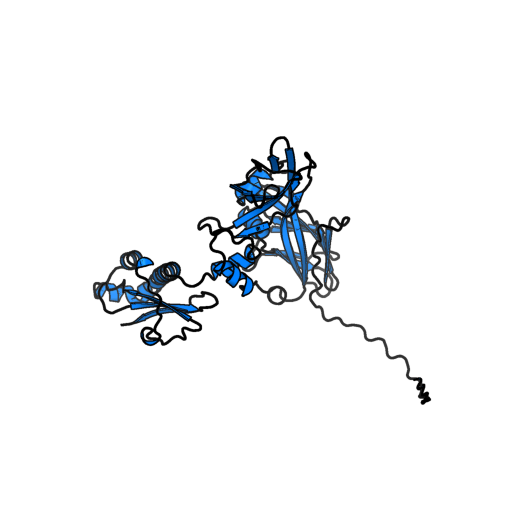.712 1.00 88.56 69 ALA A C 1
ATOM 496 O O . ALA A 1 69 ? -13.098 18.300 -2.148 1.00 88.56 69 ALA A O 1
ATOM 497 N N . GLY A 1 70 ? -10.988 17.528 -2.106 1.00 86.00 70 GLY A N 1
ATOM 498 C CA . GLY A 1 70 ? -10.606 18.023 -0.789 1.00 86.00 70 GLY A CA 1
ATOM 499 C C . GLY A 1 70 ? -9.656 19.229 -0.866 1.00 86.00 70 GLY A C 1
ATOM 500 O O . GLY A 1 70 ? -9.211 19.623 -1.946 1.00 86.00 70 GLY A O 1
ATOM 501 N N . PRO A 1 71 ? -9.328 19.844 0.284 1.00 80.81 71 PRO A N 1
ATOM 502 C CA . PRO A 1 71 ? -8.466 21.027 0.342 1.00 80.81 71 PRO A CA 1
ATOM 503 C C . PRO A 1 71 ? -6.996 20.745 -0.013 1.00 80.81 71 PRO A C 1
ATOM 505 O O . PRO A 1 71 ? -6.317 21.644 -0.501 1.00 80.81 71 PRO A O 1
ATOM 508 N N . ALA A 1 72 ? -6.513 19.519 0.216 1.00 81.38 72 ALA A N 1
ATOM 509 C CA . ALA A 1 72 ? -5.130 19.097 -0.033 1.00 81.38 72 ALA A CA 1
ATOM 510 C C . ALA A 1 72 ? -4.994 18.102 -1.204 1.00 81.38 72 ALA A C 1
ATOM 512 O O . ALA A 1 72 ? -3.921 17.544 -1.423 1.00 81.38 72 ALA A O 1
ATOM 513 N N . GLY A 1 73 ? -6.073 17.870 -1.959 1.00 85.31 73 GLY A N 1
ATOM 514 C CA . GLY A 1 73 ? -6.129 16.852 -3.004 1.00 85.31 73 GLY A CA 1
ATOM 515 C C . GLY A 1 73 ? -7.428 16.043 -2.945 1.00 85.31 73 GLY A C 1
ATOM 516 O O . GLY A 1 73 ? -8.434 16.553 -2.454 1.00 85.31 73 GLY A O 1
ATOM 517 N N . PRO A 1 74 ? -7.454 14.811 -3.475 1.00 89.81 74 PRO A N 1
ATOM 518 C CA . PRO A 1 74 ? -8.629 13.949 -3.389 1.00 89.81 74 PRO A CA 1
ATOM 519 C C . PRO A 1 74 ? -8.962 13.637 -1.923 1.00 89.81 74 PRO A C 1
ATOM 521 O O . PRO A 1 74 ? -8.081 13.276 -1.151 1.00 89.81 74 PRO A O 1
ATOM 524 N N . ARG A 1 75 ? -10.240 13.758 -1.562 1.00 93.81 75 ARG A N 1
ATOM 525 C CA . ARG A 1 75 ? -10.815 13.334 -0.280 1.00 93.81 75 ARG A CA 1
ATOM 526 C C . ARG A 1 75 ? -11.522 12.008 -0.493 1.00 93.81 75 ARG A C 1
ATOM 528 O O . ARG A 1 75 ? -12.429 11.934 -1.319 1.00 93.81 75 ARG A O 1
ATOM 535 N N . VAL A 1 76 ? -11.155 10.978 0.261 1.00 95.12 76 VAL A N 1
ATOM 536 C CA . VAL A 1 76 ? -11.770 9.646 0.174 1.00 95.12 76 VAL A CA 1
ATOM 537 C C . VAL A 1 76 ? -12.604 9.392 1.421 1.00 95.12 76 VAL A C 1
ATOM 539 O O . VAL A 1 76 ? -12.135 9.580 2.535 1.00 95.12 76 VAL A O 1
ATOM 542 N N . THR A 1 77 ? -13.852 8.957 1.256 1.00 97.44 77 THR A N 1
ATOM 543 C CA . THR A 1 77 ? -14.748 8.629 2.374 1.00 97.44 77 THR A CA 1
ATOM 544 C C . THR A 1 77 ? -15.263 7.200 2.271 1.00 97.44 77 THR A C 1
ATOM 546 O O . THR A 1 77 ? -15.975 6.838 1.326 1.00 97.44 77 THR A O 1
ATOM 549 N N . ILE A 1 78 ? -14.932 6.389 3.276 1.00 98.00 78 ILE A N 1
ATOM 550 C CA . ILE A 1 78 ? -15.448 5.032 3.461 1.00 98.00 78 ILE A CA 1
ATOM 551 C C . ILE A 1 78 ? -16.682 5.108 4.357 1.00 98.00 78 ILE A C 1
ATOM 553 O O . ILE A 1 78 ? -16.627 5.595 5.484 1.00 98.00 78 ILE A O 1
ATOM 557 N N . HIS A 1 79 ? -17.802 4.592 3.857 1.00 98.19 79 HIS A N 1
ATOM 558 C CA . HIS A 1 79 ? -19.097 4.653 4.531 1.00 98.19 79 HIS A CA 1
ATOM 559 C C . HIS A 1 79 ? -19.423 3.326 5.200 1.00 98.19 79 HIS A C 1
ATOM 561 O O . HIS A 1 79 ? -19.477 2.294 4.522 1.00 98.19 79 HIS A O 1
ATOM 567 N N . ALA A 1 80 ? -19.730 3.357 6.495 1.00 98.00 80 ALA A N 1
ATOM 568 C CA . ALA A 1 80 ? -20.080 2.164 7.249 1.00 98.00 80 ALA A CA 1
ATOM 569 C C . ALA A 1 80 ? -21.283 2.370 8.181 1.00 98.00 80 ALA A C 1
ATOM 571 O O . ALA A 1 80 ? -21.631 3.478 8.598 1.00 98.00 80 ALA A O 1
ATOM 572 N N . ARG A 1 81 ? -21.954 1.269 8.518 1.00 97.81 81 ARG A N 1
ATOM 573 C CA . ARG A 1 81 ? -23.077 1.252 9.460 1.00 97.81 81 ARG A CA 1
ATOM 574 C C . ARG A 1 81 ? -23.083 -0.006 10.309 1.00 97.81 81 ARG A C 1
ATOM 576 O O . ARG A 1 81 ? -22.631 -1.058 9.871 1.00 97.81 81 ARG A O 1
ATOM 583 N N . THR A 1 82 ? -23.667 0.079 11.494 1.00 97.69 82 THR A N 1
ATOM 584 C CA . THR A 1 82 ? -23.693 -1.012 12.475 1.00 97.69 82 THR A CA 1
ATOM 585 C C . THR A 1 82 ? -25.115 -1.401 12.880 1.00 97.69 82 THR A C 1
ATOM 587 O O . THR A 1 82 ? -26.083 -0.666 12.671 1.00 97.69 82 THR A O 1
ATOM 590 N N . SER A 1 83 ? -25.287 -2.598 13.451 1.00 97.06 83 SER A N 1
ATOM 591 C CA . SER A 1 83 ? -26.597 -3.069 13.939 1.00 97.06 83 SER A CA 1
ATOM 592 C C . SER A 1 83 ? -26.940 -2.507 15.322 1.00 97.06 83 SER A C 1
ATOM 594 O O . SER A 1 83 ? -28.102 -2.534 15.738 1.00 97.06 83 SER A O 1
ATOM 596 N N . ARG A 1 84 ? -25.932 -1.981 16.024 1.00 96.75 84 ARG A N 1
ATOM 597 C CA . ARG A 1 84 ? -25.988 -1.430 17.380 1.00 96.75 84 ARG A CA 1
ATOM 598 C C . ARG A 1 84 ? -25.645 0.048 17.370 1.00 96.75 84 ARG A C 1
ATOM 600 O O . ARG A 1 84 ? -24.974 0.521 16.463 1.00 96.75 84 ARG A O 1
ATOM 607 N N . ASN A 1 85 ? -26.114 0.770 18.382 1.00 98.19 85 ASN A N 1
ATOM 608 C CA . ASN A 1 85 ? -25.782 2.181 18.487 1.00 98.19 85 ASN A CA 1
ATOM 609 C C . ASN A 1 85 ? -24.298 2.354 18.844 1.00 98.19 85 ASN A C 1
ATOM 611 O O . ASN A 1 85 ? -23.803 1.648 19.720 1.00 98.19 85 ASN A O 1
ATOM 615 N N . LEU A 1 86 ? -23.625 3.280 18.173 1.00 98.12 86 LEU A N 1
ATOM 616 C CA . LEU A 1 86 ? -22.224 3.634 18.356 1.00 98.12 86 LEU A CA 1
ATOM 617 C C . LEU A 1 86 ? -22.070 4.564 19.562 1.00 98.12 86 LEU A C 1
ATOM 619 O O . LEU A 1 86 ? -22.867 5.486 19.743 1.00 98.12 86 LEU A O 1
ATOM 623 N N . ALA A 1 87 ? -21.056 4.301 20.379 1.00 97.69 87 ALA A N 1
ATOM 624 C CA . ALA A 1 87 ? -20.579 5.200 21.426 1.00 97.69 87 ALA A CA 1
ATOM 625 C C . ALA A 1 87 ? -19.415 6.055 20.903 1.00 97.69 87 ALA A C 1
ATOM 627 O O . ALA A 1 87 ? -19.424 7.273 21.062 1.00 97.69 87 ALA A O 1
ATOM 628 N N . SER A 1 88 ? -18.465 5.413 20.225 1.00 97.50 88 SER A N 1
ATOM 629 C CA . SER A 1 88 ? -17.290 6.023 19.605 1.00 97.50 88 SER A CA 1
ATOM 630 C C . SER A 1 88 ? -16.799 5.155 18.450 1.00 97.50 88 SER A C 1
ATOM 632 O O . SER A 1 88 ? -17.138 3.973 18.352 1.00 97.50 88 SER A O 1
ATOM 634 N N . ALA A 1 89 ? -16.014 5.757 17.562 1.00 97.56 89 ALA A N 1
ATOM 635 C CA . ALA A 1 89 ? -15.234 5.033 16.575 1.00 97.56 89 ALA A CA 1
ATOM 636 C C . ALA A 1 89 ? -13.930 5.792 16.295 1.00 97.56 89 ALA A C 1
ATOM 638 O O . ALA A 1 89 ? -13.908 7.020 16.387 1.00 97.56 89 ALA A O 1
ATOM 639 N N . PHE A 1 90 ? -12.858 5.068 15.990 1.00 96.38 90 PHE A N 1
ATOM 640 C CA . PHE A 1 90 ? -11.523 5.635 15.790 1.00 96.38 90 PHE A CA 1
ATOM 641 C C . PHE A 1 90 ? -10.734 4.801 14.782 1.00 96.38 90 PHE A C 1
ATOM 643 O O . PHE A 1 90 ? -10.733 3.577 14.896 1.00 96.38 90 PHE A O 1
ATOM 650 N N . SER A 1 91 ? -10.067 5.448 13.825 1.00 95.81 91 SER A N 1
ATOM 651 C CA . SER A 1 91 ? -9.287 4.790 12.773 1.00 95.81 91 SER A CA 1
ATOM 652 C C . SER A 1 91 ? -7.785 4.966 12.959 1.00 95.81 91 SER A C 1
ATOM 654 O O . SER A 1 91 ? -7.327 6.007 13.428 1.00 95.81 91 SER A O 1
ATOM 656 N N . TRP A 1 92 ? -7.032 3.937 12.586 1.00 91.69 92 TRP A N 1
ATOM 657 C CA . TRP A 1 92 ? -5.583 3.880 12.730 1.00 91.69 92 TRP A CA 1
ATOM 658 C C . TRP A 1 92 ? -4.969 2.862 11.762 1.00 91.69 92 TRP A C 1
ATOM 660 O O . TRP A 1 92 ? -5.649 1.967 11.252 1.00 91.69 92 TRP A O 1
ATOM 670 N N . VAL A 1 93 ? -3.675 3.008 11.511 1.00 87.31 93 VAL A N 1
ATOM 671 C CA . VAL A 1 93 ? -2.796 1.971 10.949 1.00 87.31 93 VAL A CA 1
ATOM 672 C C . VAL A 1 93 ? -1.775 1.612 12.033 1.00 87.31 93 VAL A C 1
ATOM 674 O O . VAL A 1 93 ? -1.644 2.395 12.976 1.00 87.31 93 VAL A O 1
ATOM 677 N N . PRO A 1 94 ? -1.094 0.452 11.984 1.00 77.94 94 PRO A N 1
ATOM 678 C CA . PRO A 1 94 ? -0.080 0.125 12.985 1.00 77.94 94 PRO A CA 1
ATOM 679 C C . PRO A 1 94 ? 0.832 1.323 13.290 1.00 77.94 94 PRO A C 1
ATOM 681 O O . PRO A 1 94 ? 1.313 1.988 12.374 1.00 77.94 94 PRO A O 1
ATOM 684 N N . ASP A 1 95 ? 0.967 1.620 14.582 1.00 65.38 95 ASP A N 1
ATOM 685 C CA . ASP A 1 95 ? 1.759 2.712 15.165 1.00 65.38 95 ASP A CA 1
ATOM 686 C C . ASP A 1 95 ? 1.316 4.170 14.916 1.00 65.38 95 ASP A C 1
ATOM 688 O O . ASP A 1 95 ?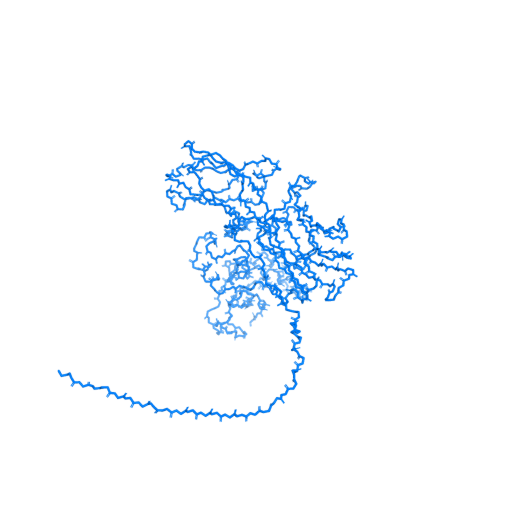 1.914 5.066 15.517 1.00 65.38 95 ASP A O 1
ATOM 692 N N . ASP A 1 96 ? 0.250 4.449 14.148 1.00 71.62 96 ASP A N 1
ATOM 693 C CA . ASP A 1 96 ? -0.212 5.833 13.927 1.00 71.62 96 ASP A CA 1
ATOM 694 C C . ASP A 1 96 ? -1.739 6.008 13.801 1.00 71.62 96 ASP A C 1
ATOM 696 O O . ASP A 1 96 ? -2.477 5.176 13.260 1.00 71.62 96 ASP A O 1
ATOM 700 N N . ALA A 1 97 ? -2.230 7.151 14.287 1.00 73.38 97 ALA A N 1
ATOM 701 C CA . ALA A 1 97 ? -3.586 7.603 14.011 1.00 73.38 97 ALA A CA 1
ATOM 702 C C . ALA A 1 97 ? -3.708 7.917 12.515 1.00 73.38 97 ALA A C 1
ATOM 704 O O . ALA A 1 97 ? -2.851 8.581 11.943 1.00 73.38 97 ALA A O 1
ATOM 705 N N . PHE A 1 98 ? -4.778 7.443 11.876 1.00 86.31 98 PHE A N 1
ATOM 706 C CA . PHE A 1 98 ? -4.856 7.480 10.418 1.00 86.31 98 PHE A CA 1
ATOM 707 C C . PHE A 1 98 ? -6.265 7.762 9.932 1.00 86.31 98 PHE A C 1
ATOM 709 O O . PHE A 1 98 ? -7.217 7.062 10.306 1.00 86.31 98 PHE A O 1
ATOM 716 N N . GLY A 1 99 ? -6.403 8.779 9.087 1.00 89.88 99 GLY A N 1
ATOM 717 C CA . GLY A 1 99 ? -7.693 9.323 8.708 1.00 89.88 99 GLY A CA 1
ATOM 718 C C . GLY A 1 99 ? -8.487 9.873 9.896 1.00 89.88 99 GLY A C 1
ATOM 719 O O . GLY A 1 99 ? -8.123 9.775 11.068 1.00 89.88 99 GLY A O 1
ATOM 720 N N . THR A 1 100 ? -9.647 10.441 9.590 1.00 94.44 100 THR A N 1
ATOM 721 C CA . THR A 1 100 ? -10.605 10.917 10.589 1.00 94.44 100 THR A CA 1
ATOM 722 C C . THR A 1 100 ? -11.853 10.049 10.569 1.00 94.44 100 THR A C 1
ATOM 724 O O . THR A 1 100 ? -12.577 10.012 9.573 1.00 94.44 100 THR A O 1
ATOM 727 N N . THR A 1 101 ? -12.152 9.387 11.688 1.00 97.06 101 THR A N 1
ATOM 728 C CA . THR A 1 101 ? -13.414 8.654 11.851 1.00 97.06 101 THR A CA 1
ATOM 729 C C . THR A 1 101 ? -14.483 9.526 12.503 1.00 97.06 101 THR A C 1
ATOM 731 O O . THR A 1 101 ? -14.312 10.017 13.615 1.00 97.06 101 THR A O 1
ATOM 734 N N . ASN A 1 102 ? -15.628 9.665 11.835 1.00 97.56 102 ASN A N 1
ATOM 735 C CA . ASN A 1 102 ? -16.774 10.438 12.300 1.00 97.56 102 ASN A CA 1
ATOM 736 C C . ASN A 1 102 ? -17.976 9.528 12.563 1.00 97.56 102 ASN A C 1
ATOM 738 O O . ASN A 1 102 ? -18.409 8.791 11.680 1.00 97.56 102 ASN A O 1
ATOM 742 N N . VAL A 1 103 ? -18.589 9.625 13.745 1.00 97.88 103 VAL A N 1
ATOM 743 C CA . VAL A 1 103 ? -19.897 9.006 14.018 1.00 97.88 103 VAL A CA 1
ATOM 744 C C . VAL A 1 103 ? -20.996 9.952 13.529 1.00 97.88 103 VAL A C 1
ATOM 746 O O . VAL A 1 103 ? -21.410 10.870 14.233 1.00 97.88 103 VAL A O 1
ATOM 749 N N . VAL A 1 104 ? -21.471 9.740 12.300 1.00 97.44 104 VAL A N 1
ATOM 750 C CA . VAL A 1 104 ? -22.438 10.639 11.638 1.00 97.44 104 VAL A CA 1
ATOM 751 C C . VAL A 1 104 ? -23.888 10.410 12.073 1.00 97.44 104 VAL A C 1
ATOM 753 O O . VAL A 1 104 ? -24.756 11.260 11.884 1.00 97.44 104 VAL A O 1
ATOM 756 N N . SER A 1 105 ? -24.190 9.253 12.663 1.00 97.44 105 SER A N 1
ATOM 757 C CA . SER A 1 105 ? -25.465 9.008 13.342 1.00 97.44 105 SER A CA 1
ATOM 758 C C . SER A 1 105 ? -25.310 7.896 14.369 1.00 97.44 105 SER A C 1
ATOM 760 O O . SER A 1 105 ? -24.293 7.209 14.389 1.00 97.44 105 SER A O 1
ATOM 762 N N . ALA A 1 106 ? -26.367 7.622 15.139 1.00 97.25 106 ALA A N 1
ATOM 763 C CA . ALA A 1 106 ? -26.364 6.553 16.133 1.00 97.25 106 ALA A CA 1
ATOM 764 C C . ALA A 1 106 ? -25.860 5.200 15.601 1.00 97.25 106 ALA A C 1
ATOM 766 O O . ALA A 1 106 ? -25.376 4.418 16.394 1.00 97.25 106 ALA A O 1
ATOM 767 N N . ARG A 1 107 ? -25.968 4.892 14.302 1.00 97.81 107 ARG A N 1
ATOM 768 C CA . ARG A 1 107 ? -25.532 3.604 13.723 1.00 97.81 107 ARG A CA 1
ATOM 769 C C . ARG A 1 107 ? -24.713 3.744 12.448 1.00 97.81 107 ARG A C 1
ATOM 771 O O . ARG A 1 107 ? -24.637 2.795 11.673 1.00 97.81 107 ARG A O 1
ATOM 778 N N . LYS A 1 108 ? -24.184 4.931 12.167 1.00 98.44 108 LYS A N 1
ATOM 779 C CA . LYS A 1 108 ? -23.406 5.186 10.951 1.00 98.44 108 LYS A CA 1
ATOM 780 C C . LYS A 1 108 ? -22.117 5.881 11.323 1.00 98.44 108 LYS A C 1
ATOM 782 O O . LYS A 1 108 ? -22.140 6.786 12.157 1.00 98.44 108 LYS A O 1
ATOM 787 N N . LEU A 1 109 ? -21.047 5.469 10.670 1.00 98.31 109 LEU A N 1
ATOM 788 C CA . LEU A 1 109 ? -19.743 6.091 10.772 1.00 98.31 109 LEU A CA 1
ATOM 789 C C . LEU A 1 109 ? -19.142 6.265 9.382 1.00 98.31 109 LEU A C 1
ATOM 791 O O . LEU A 1 109 ? -19.486 5.540 8.445 1.00 98.31 109 LEU A O 1
ATOM 795 N N . GLU A 1 110 ? -18.240 7.221 9.274 1.00 98.38 110 GLU A N 1
ATOM 796 C CA . GLU A 1 110 ? -17.475 7.508 8.070 1.00 98.38 110 GLU A CA 1
ATOM 797 C C . GLU A 1 110 ? -15.997 7.570 8.438 1.00 98.38 110 GLU A C 1
ATOM 799 O O . GLU A 1 110 ? -15.654 8.163 9.459 1.00 98.38 110 GLU A O 1
ATOM 804 N N . VAL A 1 111 ? -15.138 6.966 7.620 1.00 98.00 111 VAL A N 1
ATOM 805 C CA . VAL A 1 111 ? -13.683 7.143 7.703 1.00 98.00 111 VAL A CA 1
ATOM 806 C C . VAL A 1 111 ? -13.268 8.032 6.541 1.00 98.00 111 VAL A C 1
ATOM 808 O O . VAL A 1 111 ? -13.485 7.667 5.384 1.00 98.00 111 VAL A O 1
ATOM 811 N N . VAL A 1 112 ? -12.724 9.203 6.854 1.00 97.44 112 VAL A N 1
ATOM 812 C CA . VAL A 1 112 ? -12.332 10.233 5.889 1.00 97.44 112 VAL A CA 1
ATOM 813 C C . VAL A 1 112 ? -10.812 10.283 5.803 1.00 97.44 112 VAL A C 1
ATOM 815 O O . VAL A 1 112 ? -10.148 10.396 6.828 1.00 97.44 112 VAL A O 1
ATOM 818 N N . LEU A 1 113 ? -10.282 10.208 4.587 1.00 95.12 113 LEU A N 1
ATOM 819 C CA . LEU A 1 113 ? -8.863 10.341 4.270 1.00 95.12 113 LEU A CA 1
ATOM 820 C C . LEU A 1 113 ? -8.712 11.608 3.437 1.00 95.12 113 LEU A C 1
ATOM 822 O O . LEU A 1 113 ? -9.281 11.695 2.343 1.00 95.12 113 LEU A O 1
ATOM 826 N N . ASP A 1 114 ? -7.990 12.583 3.974 1.00 91.44 114 ASP A N 1
ATOM 827 C CA . ASP A 1 114 ? -7.855 13.917 3.375 1.00 91.44 114 ASP A CA 1
ATOM 828 C C . ASP A 1 114 ? -6.445 14.207 2.874 1.00 91.44 114 ASP A C 1
ATOM 830 O O . ASP A 1 114 ? -6.227 15.199 2.172 1.00 91.44 114 ASP A O 1
ATOM 834 N N . GLU A 1 115 ? -5.498 13.331 3.199 1.00 87.00 115 GLU A N 1
ATOM 835 C CA . GLU A 1 115 ? -4.102 13.504 2.852 1.00 87.00 115 GLU A CA 1
ATOM 836 C C . GLU A 1 115 ? -3.663 12.476 1.809 1.00 87.00 115 GLU A C 1
ATOM 838 O O . GLU A 1 115 ? -3.961 11.282 1.885 1.00 87.00 115 GLU A O 1
ATOM 843 N N . GLY A 1 116 ? -2.915 12.935 0.802 1.00 88.25 116 GLY A N 1
ATOM 844 C CA . GLY A 1 116 ? -2.494 12.069 -0.299 1.00 88.25 116 GLY A CA 1
ATOM 845 C C . GLY A 1 116 ? -1.640 10.884 0.160 1.00 88.25 116 GLY A C 1
ATOM 846 O O . GLY A 1 116 ? -1.778 9.786 -0.376 1.00 88.25 116 GLY A O 1
ATOM 847 N N . HIS A 1 117 ? -0.796 11.086 1.175 1.00 87.25 117 HIS A N 1
ATOM 848 C CA . HIS A 1 117 ? 0.040 10.022 1.723 1.00 87.25 117 HIS A CA 1
ATOM 849 C C . HIS A 1 117 ? -0.793 8.963 2.468 1.00 87.25 117 HIS A C 1
ATOM 851 O O . HIS A 1 117 ? -0.453 7.779 2.409 1.00 87.25 117 HIS A O 1
ATOM 857 N N . GLU A 1 118 ? -1.919 9.355 3.080 1.00 89.56 118 GLU A N 1
ATOM 858 C CA . GLU A 1 118 ? -2.834 8.422 3.736 1.00 89.56 118 GLU A CA 1
ATOM 859 C C . GLU A 1 118 ? -3.483 7.488 2.717 1.00 89.56 118 GLU A C 1
ATOM 861 O O . GLU A 1 118 ? -3.423 6.261 2.817 1.00 89.56 118 GLU A O 1
ATOM 866 N N . ILE A 1 119 ? -4.049 8.081 1.668 1.00 93.56 119 ILE A N 1
ATOM 867 C CA . ILE A 1 119 ? -4.706 7.345 0.590 1.00 93.56 119 ILE A CA 1
ATOM 868 C C . ILE A 1 119 ? -3.701 6.407 -0.090 1.00 93.56 119 ILE A C 1
ATOM 870 O O . ILE A 1 119 ? -3.984 5.220 -0.247 1.00 93.56 119 ILE A O 1
ATOM 874 N N . ASN A 1 120 ? -2.508 6.899 -0.440 1.00 94.81 120 ASN A N 1
ATOM 875 C CA . ASN A 1 120 ? -1.462 6.091 -1.072 1.00 94.81 120 ASN A CA 1
ATOM 876 C C . ASN A 1 120 ? -1.042 4.889 -0.201 1.00 94.81 120 ASN A C 1
ATOM 878 O O . ASN A 1 120 ? -0.832 3.776 -0.691 1.00 94.81 120 ASN A O 1
ATOM 882 N N . THR A 1 121 ? -0.968 5.089 1.115 1.00 93.75 121 THR A N 1
ATOM 883 C CA . THR A 1 121 ? -0.645 4.027 2.076 1.00 93.75 121 THR A CA 1
ATOM 884 C C . THR A 1 121 ? -1.689 2.917 2.059 1.00 93.75 121 THR A C 1
ATOM 886 O O . THR A 1 121 ? -1.314 1.744 2.012 1.00 93.75 121 THR A O 1
ATOM 889 N N . LEU A 1 122 ? -2.980 3.256 2.013 1.00 95.56 122 LEU A N 1
ATOM 890 C CA . LEU A 1 122 ? -4.028 2.239 1.946 1.00 95.56 122 LEU A CA 1
ATOM 891 C C . LEU A 1 122 ? -4.079 1.548 0.581 1.00 95.56 122 LEU A C 1
ATOM 893 O O . LEU A 1 122 ? -4.140 0.322 0.515 1.00 95.56 122 LEU A O 1
ATOM 897 N N . LEU A 1 123 ? -3.998 2.313 -0.514 1.00 96.25 123 LEU A N 1
ATOM 898 C CA . LEU A 1 123 ? -4.063 1.768 -1.875 1.00 96.25 123 LEU A CA 1
ATOM 899 C C . LEU A 1 123 ? -2.874 0.862 -2.217 1.00 96.25 123 LEU A C 1
ATOM 901 O O . LEU A 1 123 ? -3.017 -0.047 -3.034 1.00 96.25 123 LEU A O 1
ATOM 905 N N . SER A 1 124 ? -1.726 1.058 -1.568 1.00 95.69 124 SER A N 1
ATOM 906 C CA . SER A 1 124 ? -0.581 0.146 -1.668 1.00 95.69 124 SER A CA 1
ATOM 907 C C . SER A 1 124 ? -0.780 -1.187 -0.937 1.00 95.69 124 SER A C 1
ATOM 909 O O . SER A 1 124 ? 0.076 -2.062 -1.023 1.00 95.69 124 SER A O 1
ATOM 911 N N . GLY A 1 125 ? -1.905 -1.370 -0.241 1.00 94.38 125 GLY A N 1
ATOM 912 C CA . GLY A 1 125 ? -2.310 -2.631 0.376 1.00 94.38 125 GLY A CA 1
ATOM 913 C C . GLY A 1 125 ? -2.285 -2.637 1.903 1.00 94.38 125 GLY A C 1
ATOM 914 O O . GLY A 1 125 ? -2.604 -3.672 2.488 1.00 94.38 125 GLY A O 1
ATOM 915 N N . MET A 1 126 ? -1.939 -1.521 2.561 1.00 94.00 126 MET A N 1
ATOM 916 C CA . MET A 1 126 ? -2.040 -1.440 4.020 1.00 94.00 126 MET A CA 1
ATOM 917 C C . MET A 1 126 ? -3.516 -1.372 4.433 1.00 94.00 126 MET A C 1
ATOM 919 O O . MET A 1 126 ? -4.261 -0.537 3.915 1.00 94.00 126 MET A O 1
ATOM 923 N N . PRO A 1 127 ? -3.979 -2.241 5.342 1.00 94.88 127 PRO A N 1
ATOM 924 C CA . PRO A 1 127 ? -5.331 -2.138 5.857 1.00 94.88 127 PRO A CA 1
ATOM 925 C C . PRO A 1 127 ? -5.451 -0.967 6.836 1.00 94.88 127 PRO A C 1
ATOM 927 O O . PRO A 1 127 ? -4.532 -0.698 7.602 1.00 94.88 127 PRO A O 1
ATOM 930 N N . ILE A 1 128 ? -6.622 -0.337 6.872 1.00 95.50 128 ILE A N 1
ATOM 931 C CA . ILE A 1 128 ? -6.993 0.577 7.955 1.00 95.50 128 ILE A CA 1
ATOM 932 C C . ILE A 1 128 ? -7.792 -0.193 9.003 1.00 95.50 128 ILE A C 1
ATOM 934 O O . ILE A 1 128 ? -8.697 -0.972 8.675 1.00 95.50 128 ILE A O 1
ATOM 938 N N . LEU A 1 129 ? -7.437 0.010 10.265 1.00 96.88 129 LEU A N 1
ATOM 939 C CA . LEU A 1 129 ? -8.113 -0.568 11.412 1.00 96.88 129 LEU A CA 1
ATOM 940 C C . LEU A 1 129 ? -9.042 0.474 12.024 1.00 96.88 129 LEU A C 1
ATOM 942 O O . LEU A 1 129 ? -8.731 1.661 12.073 1.00 96.88 129 LEU A O 1
ATOM 946 N N . VAL A 1 130 ? -10.222 0.034 12.451 1.00 97.88 130 VAL A N 1
ATOM 947 C CA . VAL A 1 130 ? -11.245 0.906 13.027 1.00 97.88 130 VAL A CA 1
ATOM 948 C C . VAL A 1 130 ? -11.761 0.288 14.310 1.00 97.88 130 VAL A C 1
ATOM 950 O O . VAL A 1 130 ? -12.429 -0.746 14.290 1.00 97.88 130 VAL A O 1
ATOM 953 N N . ASN A 1 131 ? -11.482 0.946 15.427 1.00 97.94 131 ASN A N 1
ATOM 954 C CA . ASN A 1 131 ? -12.107 0.633 16.700 1.00 97.94 131 ASN A CA 1
ATOM 955 C C . ASN A 1 131 ? -13.556 1.119 16.669 1.00 97.94 131 ASN A C 1
ATOM 957 O O . ASN A 1 131 ? -13.838 2.241 16.248 1.00 97.94 131 ASN A O 1
ATOM 961 N N . ILE A 1 132 ? -14.474 0.261 17.098 1.00 98.12 132 ILE A N 1
ATOM 962 C CA . ILE A 1 132 ? -15.915 0.489 17.092 1.00 98.12 132 ILE A CA 1
ATOM 963 C C . ILE A 1 132 ? -16.441 0.144 18.480 1.00 98.12 132 ILE A C 1
ATOM 965 O O . ILE A 1 132 ? -16.553 -1.028 18.848 1.00 98.12 132 ILE A O 1
ATOM 969 N N . ASP A 1 133 ? -16.828 1.172 19.226 1.00 98.06 133 ASP A N 1
ATOM 970 C CA . ASP A 1 133 ? -17.484 1.017 20.516 1.00 98.06 133 ASP A CA 1
ATOM 971 C C . ASP A 1 133 ? -18.989 1.170 20.355 1.00 98.06 133 ASP A C 1
ATOM 973 O O . ASP A 1 133 ? -19.492 2.086 19.698 1.00 98.06 133 ASP A O 1
ATOM 977 N N . THR A 1 134 ? -19.740 0.289 21.000 1.00 97.88 134 THR A N 1
ATOM 978 C CA . THR A 1 134 ? -21.203 0.305 20.989 1.00 97.88 134 THR A CA 1
ATOM 979 C C . THR A 1 134 ? -21.752 0.667 22.363 1.00 97.88 134 THR A C 1
ATOM 981 O O . THR A 1 134 ? -21.180 0.332 23.398 1.00 97.88 134 THR A O 1
ATOM 984 N N . THR A 1 135 ? -22.904 1.338 22.403 1.00 96.12 135 THR A N 1
ATOM 985 C CA . THR A 1 135 ? -23.548 1.722 23.671 1.00 96.12 135 THR A CA 1
ATOM 986 C C . THR A 1 135 ? -24.212 0.544 24.385 1.00 96.12 135 THR A C 1
ATOM 988 O O . THR A 1 135 ? -24.539 0.643 25.565 1.00 96.12 135 THR A O 1
ATOM 991 N N . THR A 1 136 ? -24.465 -0.559 23.672 1.00 89.81 136 THR A N 1
ATOM 992 C CA . THR A 1 136 ? -25.156 -1.748 24.188 1.00 89.81 136 THR A CA 1
ATOM 993 C C . THR A 1 136 ? -24.641 -3.016 23.513 1.00 89.81 136 THR A C 1
ATOM 995 O O . THR A 1 136 ? -24.357 -3.006 22.317 1.00 89.81 136 THR A O 1
ATOM 998 N N . GLY A 1 137 ? -24.631 -4.124 24.256 1.00 87.50 137 GLY A N 1
ATOM 999 C CA . GLY A 1 137 ? -24.136 -5.422 23.794 1.00 87.50 137 GLY A CA 1
ATOM 1000 C C . GLY A 1 137 ? -22.968 -5.910 24.646 1.00 87.50 137 GLY A C 1
ATOM 1001 O O . GLY A 1 137 ? -22.331 -5.125 25.338 1.00 87.50 137 GLY A O 1
ATOM 1002 N N . SER A 1 138 ? -22.719 -7.216 24.630 1.00 89.50 138 SER A N 1
ATOM 1003 C CA . SER A 1 138 ? -21.494 -7.804 25.168 1.00 89.50 138 SER A CA 1
ATOM 1004 C C . SER A 1 138 ? -20.988 -8.815 24.135 1.00 89.50 138 SER A C 1
ATOM 1006 O O . SER A 1 138 ? -21.764 -9.703 23.765 1.00 89.50 138 SER A O 1
ATOM 1008 N N . PRO A 1 139 ? -19.761 -8.654 23.609 1.00 91.88 139 PRO A N 1
ATOM 1009 C CA . PRO A 1 139 ? -18.850 -7.521 23.821 1.00 91.88 139 PRO A CA 1
ATOM 1010 C C . PRO A 1 139 ? -19.405 -6.203 23.248 1.00 91.88 139 PRO A C 1
ATOM 1012 O O . PRO A 1 139 ? -20.321 -6.204 22.420 1.00 91.88 139 PRO A O 1
ATOM 1015 N N . ASN A 1 140 ? -18.878 -5.072 23.718 1.00 95.50 140 ASN A N 1
ATOM 1016 C CA . ASN A 1 140 ? -19.233 -3.737 23.228 1.00 95.50 140 ASN A CA 1
ATOM 1017 C C . ASN A 1 140 ? -18.083 -3.011 22.514 1.00 95.50 140 ASN A C 1
ATOM 1019 O O . ASN A 1 140 ? -18.325 -1.916 22.016 1.00 95.50 140 ASN A O 1
ATOM 1023 N N . HIS A 1 141 ? -16.903 -3.625 22.436 1.00 97.12 141 HIS A N 1
ATOM 1024 C CA . HIS A 1 141 ? -15.726 -3.132 21.728 1.00 97.12 141 HIS A CA 1
ATOM 1025 C C . HIS A 1 141 ? -15.363 -4.105 20.605 1.00 97.12 141 HIS A C 1
ATOM 1027 O O . HIS A 1 141 ? -15.357 -5.322 20.817 1.00 97.12 141 HIS A O 1
ATOM 1033 N N . TYR A 1 142 ? -15.092 -3.564 19.423 1.00 97.50 142 TYR A N 1
ATOM 1034 C CA . TYR A 1 142 ? -14.752 -4.315 18.222 1.00 97.50 142 TYR A CA 1
ATOM 1035 C C . TYR A 1 142 ? -13.637 -3.590 17.476 1.00 97.50 142 TYR A C 1
ATOM 1037 O O . TYR A 1 142 ? -13.630 -2.362 17.434 1.00 97.50 142 TYR A O 1
ATOM 1045 N N . THR A 1 143 ? -12.772 -4.337 16.801 1.00 97.88 143 THR A N 1
ATOM 1046 C CA . THR A 1 143 ? -11.844 -3.788 15.810 1.00 97.88 143 THR A CA 1
ATOM 1047 C C . THR A 1 143 ? -12.213 -4.344 14.447 1.00 97.88 143 THR A C 1
ATOM 1049 O O . THR A 1 143 ? -12.291 -5.559 14.260 1.00 97.88 143 THR A O 1
ATOM 1052 N N . ALA A 1 144 ? -12.472 -3.459 13.492 1.00 97.56 144 ALA A N 1
ATOM 1053 C CA . ALA A 1 144 ? -12.704 -3.809 12.102 1.00 97.56 144 ALA A CA 1
ATOM 1054 C C . ALA A 1 144 ? -11.455 -3.533 11.262 1.00 97.56 144 ALA A C 1
ATOM 1056 O O . ALA A 1 144 ? -10.728 -2.583 11.531 1.00 97.56 144 ALA A O 1
ATOM 1057 N N . ARG A 1 145 ? -11.234 -4.347 10.232 1.00 97.19 145 ARG A N 1
ATOM 1058 C CA . ARG A 1 145 ? -10.139 -4.214 9.269 1.00 97.19 145 ARG A CA 1
ATOM 1059 C C . ARG A 1 145 ? -10.716 -3.997 7.882 1.00 97.19 145 ARG A C 1
ATOM 1061 O O . ARG A 1 145 ? -11.461 -4.851 7.395 1.00 97.19 145 ARG A O 1
ATOM 1068 N N . PHE A 1 146 ? -10.374 -2.872 7.260 1.00 95.38 146 PHE A N 1
ATOM 1069 C CA . PHE A 1 146 ? -10.762 -2.547 5.888 1.00 95.38 146 PHE A CA 1
ATOM 1070 C C . PHE A 1 146 ? -9.527 -2.559 4.996 1.00 95.38 146 PHE A C 1
ATOM 1072 O O . PHE A 1 146 ? -8.507 -1.965 5.337 1.00 95.38 146 PHE A O 1
ATOM 1079 N N . GLN A 1 147 ? -9.630 -3.184 3.827 1.00 95.44 147 GLN A N 1
ATOM 1080 C CA . GLN A 1 147 ? -8.601 -3.092 2.794 1.00 95.44 147 GLN A CA 1
ATOM 1081 C C . GLN A 1 147 ? -9.154 -2.324 1.601 1.00 95.44 147 GLN A C 1
ATOM 1083 O O . GLN A 1 147 ? -10.134 -2.755 0.992 1.00 95.44 147 GLN A O 1
ATOM 1088 N N . LEU A 1 148 ? -8.541 -1.190 1.275 1.00 95.56 148 LEU A N 1
ATOM 1089 C CA . LEU A 1 148 ? -8.930 -0.356 0.143 1.00 95.56 148 LEU A CA 1
ATOM 1090 C C . LEU A 1 148 ? -8.020 -0.655 -1.051 1.00 95.56 148 LEU A C 1
ATOM 1092 O O . LEU A 1 148 ? -6.810 -0.764 -0.887 1.00 95.56 148 LEU A O 1
ATOM 1096 N N . VAL A 1 149 ? -8.589 -0.771 -2.248 1.00 95.25 149 VAL A N 1
ATOM 1097 C CA . VAL A 1 149 ? -7.827 -0.980 -3.487 1.00 95.25 149 VAL A CA 1
ATOM 1098 C C . VAL A 1 149 ? -8.320 -0.066 -4.606 1.00 95.25 149 VAL A C 1
ATOM 1100 O O . VAL A 1 149 ? -9.524 0.215 -4.676 1.00 95.25 149 VAL A O 1
ATOM 1103 N N . PRO A 1 150 ? -7.426 0.385 -5.500 1.00 95.88 150 PRO A N 1
ATOM 1104 C CA . PRO A 1 150 ? -7.833 1.068 -6.715 1.00 95.88 150 PRO A CA 1
ATOM 1105 C C . PRO A 1 150 ? -8.364 0.056 -7.734 1.00 95.88 150 PRO A C 1
ATOM 1107 O O . PRO A 1 150 ? -7.879 -1.073 -7.844 1.00 95.88 150 PRO A O 1
ATOM 1110 N N . ARG A 1 151 ? -9.375 0.458 -8.501 1.00 94.69 151 ARG A N 1
ATOM 1111 C CA . ARG A 1 151 ? -9.931 -0.355 -9.579 1.00 94.69 151 ARG A CA 1
ATOM 1112 C C . ARG A 1 151 ? -10.413 0.504 -10.741 1.00 94.69 151 ARG A C 1
ATOM 1114 O O . ARG A 1 151 ? -10.780 1.659 -10.552 1.00 94.69 151 ARG A O 1
ATOM 1121 N N . LEU A 1 152 ? -10.474 -0.091 -11.922 1.00 95.12 152 LEU A N 1
ATOM 1122 C CA . LEU A 1 152 ? -11.128 0.487 -13.088 1.00 95.12 152 LEU A CA 1
ATOM 1123 C C . LEU A 1 152 ? -12.583 0.005 -13.159 1.00 95.12 152 LEU A C 1
ATOM 1125 O O . LEU A 1 152 ? -12.864 -1.191 -13.035 1.00 95.12 152 LEU A O 1
ATOM 1129 N N . GLY A 1 153 ? -13.502 0.947 -13.352 1.00 92.56 153 GLY A N 1
ATOM 1130 C CA . GLY A 1 153 ? -14.942 0.718 -13.453 1.00 92.56 153 GLY A CA 1
ATOM 1131 C C . GLY A 1 153 ? -15.583 1.510 -14.593 1.00 92.56 153 GLY A C 1
ATOM 1132 O O . GLY A 1 153 ? -14.898 2.164 -15.377 1.00 92.56 153 GLY A O 1
ATOM 1133 N N . SER A 1 154 ? -16.913 1.426 -14.702 1.00 92.44 154 SER A N 1
ATOM 1134 C CA . SER A 1 154 ? -17.724 2.231 -15.638 1.00 92.44 154 SER A CA 1
ATOM 1135 C C . SER A 1 154 ? -17.228 2.243 -17.097 1.00 92.44 154 SER A C 1
ATOM 1137 O O . SER A 1 154 ? -17.249 3.270 -17.781 1.00 92.44 154 SER A O 1
ATOM 1139 N N . PHE A 1 155 ? -16.768 1.089 -17.589 1.00 95.56 155 PHE A N 1
ATOM 1140 C CA . PHE A 1 155 ? -16.152 0.985 -18.910 1.00 95.56 155 PHE A CA 1
ATOM 1141 C C . PHE A 1 155 ? -17.101 1.349 -20.057 1.00 95.56 155 PHE A C 1
ATOM 1143 O O . PHE A 1 155 ? -18.213 0.826 -20.143 1.00 95.56 155 PHE A O 1
ATOM 1150 N N . HIS A 1 156 ? -16.619 2.154 -21.002 1.00 96.44 156 HIS A N 1
ATOM 1151 C CA . HIS A 1 156 ? -17.339 2.487 -22.233 1.00 96.44 156 HIS A CA 1
ATOM 1152 C C . HIS A 1 156 ? -16.375 2.755 -23.398 1.00 96.44 156 HIS A C 1
ATOM 1154 O O . HIS A 1 156 ? -15.197 3.027 -23.188 1.00 96.44 156 HIS A O 1
ATOM 1160 N N . GLY A 1 157 ? -16.863 2.645 -24.635 1.00 97.19 157 GLY A N 1
ATOM 1161 C CA . GLY A 1 157 ? -16.044 2.723 -25.850 1.00 97.19 157 GLY A CA 1
ATOM 1162 C C . GLY A 1 157 ? -15.902 1.362 -26.535 1.00 97.19 157 GLY A C 1
ATOM 1163 O O . GLY A 1 157 ? -16.853 0.581 -26.578 1.00 97.19 157 GLY A O 1
ATOM 1164 N N . SER A 1 158 ? -14.725 1.087 -27.092 1.00 97.00 158 SER A N 1
ATOM 1165 C CA . SER A 1 158 ? -14.422 -0.122 -27.858 1.00 97.00 158 SER A CA 1
ATOM 1166 C C . SER A 1 158 ? -14.668 -1.402 -27.056 1.00 97.00 158 SER A C 1
ATOM 1168 O O . SER A 1 158 ? -14.188 -1.562 -25.932 1.00 97.00 158 SER A O 1
ATOM 1170 N N . SER A 1 159 ? -15.367 -2.360 -27.667 1.00 97.00 159 SER A N 1
ATOM 1171 C CA . SER A 1 159 ? -15.542 -3.709 -27.121 1.00 97.00 159 SER A CA 1
ATOM 1172 C C . SER A 1 159 ? -14.349 -4.631 -27.385 1.00 97.00 159 SER A C 1
ATOM 1174 O O . SER A 1 159 ? -14.332 -5.727 -26.842 1.00 97.00 159 SER A O 1
ATOM 1176 N N . ALA A 1 160 ? -13.387 -4.206 -28.213 1.00 97.25 160 ALA A N 1
ATOM 1177 C CA . ALA A 1 160 ? -12.195 -4.985 -28.560 1.00 97.25 160 ALA A CA 1
ATOM 1178 C C . ALA A 1 160 ? -11.022 -4.769 -27.586 1.00 97.25 160 ALA A C 1
ATOM 1180 O O . ALA A 1 160 ? -9.993 -5.432 -27.697 1.00 97.25 160 ALA A O 1
ATOM 1181 N N . LEU A 1 161 ? -11.170 -3.834 -26.641 1.00 97.56 161 LEU A N 1
ATOM 1182 C CA . LEU A 1 161 ? -10.254 -3.633 -25.522 1.00 97.56 161 LEU A CA 1
ATOM 1183 C C . LEU A 1 161 ? -10.902 -4.180 -24.252 1.00 97.56 161 LEU A C 1
ATOM 1185 O O . LEU A 1 161 ? -12.026 -3.806 -23.913 1.00 97.56 161 LEU A O 1
ATOM 1189 N N . HIS A 1 162 ? -10.176 -5.004 -23.507 1.00 97.06 162 HIS A N 1
ATOM 1190 C CA . HIS A 1 162 ? -10.621 -5.656 -22.275 1.00 97.06 162 HIS A CA 1
ATOM 1191 C C . HIS A 1 162 ? -9.669 -5.301 -21.126 1.00 97.06 162 HIS A C 1
ATOM 1193 O O . HIS A 1 162 ? -8.782 -6.092 -20.798 1.00 97.06 162 HIS A O 1
ATOM 1199 N N . PRO A 1 163 ? -9.789 -4.095 -20.536 1.00 96.50 163 PRO A N 1
ATOM 1200 C CA . PRO A 1 163 ? -9.007 -3.724 -19.369 1.00 96.50 163 PRO A CA 1
ATOM 1201 C C . PRO A 1 163 ? -9.437 -4.569 -18.175 1.00 96.50 163 PRO A C 1
ATOM 1203 O O . PRO A 1 163 ? -10.629 -4.821 -17.983 1.00 96.50 163 PRO A O 1
ATOM 1206 N N . SER A 1 164 ? -8.469 -4.971 -17.361 1.00 95.81 164 SER A N 1
ATOM 1207 C CA . SER A 1 164 ? -8.737 -5.542 -16.048 1.00 95.81 164 SER A CA 1
ATOM 1208 C C . SER A 1 164 ? -9.409 -4.498 -15.158 1.00 95.81 164 SER A C 1
ATOM 1210 O O . SER A 1 164 ? -9.064 -3.315 -15.189 1.00 95.81 164 SER A O 1
ATOM 1212 N N . THR A 1 165 ? -10.353 -4.938 -14.331 1.00 94.38 165 THR A N 1
ATOM 1213 C CA . THR A 1 165 ? -10.905 -4.112 -13.252 1.00 94.38 165 THR A CA 1
ATOM 1214 C C . THR A 1 165 ? -9.862 -3.844 -12.179 1.00 94.38 165 THR A C 1
ATOM 1216 O O . THR A 1 165 ? -9.892 -2.795 -11.552 1.00 94.38 165 THR A O 1
ATOM 1219 N N . VAL A 1 166 ? -8.939 -4.771 -11.937 1.00 92.81 166 VAL A N 1
ATOM 1220 C CA . VAL A 1 166 ? -7.988 -4.672 -10.829 1.00 92.81 166 VAL A CA 1
ATOM 1221 C C . VAL A 1 166 ? -6.802 -3.799 -11.228 1.00 92.81 166 VAL A C 1
ATOM 1223 O O . VAL A 1 166 ? -6.123 -4.091 -12.211 1.00 92.81 166 VAL A O 1
ATOM 1226 N N . VAL A 1 167 ? -6.519 -2.777 -10.416 1.00 96.75 167 VAL A N 1
ATOM 1227 C CA . VAL A 1 167 ? -5.257 -2.031 -10.454 1.00 96.75 167 VAL A CA 1
ATOM 1228 C C . VAL A 1 167 ? -4.418 -2.496 -9.267 1.00 96.75 167 VAL A C 1
ATOM 1230 O O . VAL A 1 167 ? -4.798 -2.303 -8.113 1.00 96.75 167 VAL A O 1
ATOM 1233 N N . ARG A 1 168 ? -3.301 -3.173 -9.538 1.00 96.75 168 ARG A N 1
ATOM 1234 C CA . ARG A 1 168 ? -2.484 -3.825 -8.507 1.00 96.75 168 ARG A CA 1
ATOM 1235 C C . ARG A 1 168 ? -1.346 -2.909 -8.067 1.00 96.75 168 ARG A C 1
ATOM 1237 O O . ARG A 1 168 ? -0.590 -2.470 -8.930 1.00 96.75 168 ARG A O 1
ATOM 1244 N N . PRO A 1 169 ? -1.159 -2.647 -6.767 1.00 97.69 169 PRO A N 1
ATOM 1245 C CA . PRO A 1 169 ? 0.094 -2.076 -6.305 1.00 97.69 169 PRO A CA 1
ATOM 1246 C C . PRO A 1 169 ? 1.208 -3.120 -6.464 1.00 97.69 169 PRO A C 1
ATOM 1248 O O . PRO A 1 169 ? 1.093 -4.241 -5.962 1.00 97.69 169 PRO A O 1
ATOM 1251 N N . VAL A 1 170 ? 2.281 -2.755 -7.158 1.00 96.88 170 VAL A N 1
ATOM 1252 C CA . VAL A 1 170 ? 3.464 -3.590 -7.394 1.00 96.88 170 VAL A CA 1
ATOM 1253 C C . VAL A 1 170 ? 4.723 -2.851 -6.960 1.00 96.88 170 VAL A C 1
ATOM 1255 O O . VAL A 1 170 ? 4.760 -1.617 -6.939 1.00 96.88 170 VAL A O 1
ATOM 1258 N N . TYR A 1 171 ? 5.747 -3.613 -6.584 1.00 95.94 171 TYR A N 1
ATOM 1259 C CA . TYR A 1 171 ? 7.048 -3.075 -6.211 1.00 95.94 171 TYR A CA 1
ATOM 1260 C C . TYR A 1 171 ? 7.983 -3.103 -7.421 1.00 95.94 171 TYR A C 1
ATOM 1262 O O . TYR A 1 171 ? 8.166 -4.140 -8.054 1.00 95.94 171 TYR A O 1
ATOM 1270 N N . VAL A 1 172 ? 8.607 -1.970 -7.715 1.00 93.75 172 VAL A N 1
ATOM 1271 C CA . VAL A 1 172 ? 9.665 -1.826 -8.716 1.00 93.75 172 VAL A CA 1
ATOM 1272 C C . VAL A 1 172 ? 10.898 -1.270 -8.007 1.00 93.75 172 VAL A C 1
ATOM 1274 O O . VAL A 1 172 ? 10.780 -0.340 -7.220 1.00 93.75 172 VAL A O 1
ATOM 1277 N N . ARG A 1 173 ? 12.086 -1.827 -8.259 1.00 86.38 173 ARG A N 1
ATOM 1278 C CA . ARG A 1 173 ? 13.371 -1.346 -7.732 1.00 86.38 173 ARG A CA 1
ATOM 1279 C C . ARG A 1 173 ? 13.694 0.025 -8.333 1.00 86.38 173 ARG A C 1
ATOM 1281 O O . ARG A 1 173 ? 14.381 0.137 -9.345 1.00 86.38 173 ARG A O 1
ATOM 1288 N N . ASP A 1 174 ? 13.159 1.051 -7.699 1.00 82.00 174 ASP A N 1
ATOM 1289 C CA . ASP A 1 174 ? 13.383 2.465 -7.960 1.00 82.00 174 ASP A CA 1
ATOM 1290 C C . ASP A 1 174 ? 13.711 3.111 -6.610 1.00 82.00 174 ASP A C 1
ATOM 1292 O O . ASP A 1 174 ? 12.922 3.024 -5.667 1.00 82.00 174 ASP A O 1
ATOM 1296 N N . GLU A 1 175 ? 14.899 3.713 -6.515 1.00 73.06 175 GLU A N 1
ATOM 1297 C CA . GLU A 1 175 ? 15.444 4.284 -5.276 1.00 73.06 175 GLU A CA 1
ATOM 1298 C C . GLU A 1 175 ? 14.579 5.413 -4.701 1.00 73.06 175 GLU A C 1
ATOM 1300 O O . GLU A 1 175 ? 14.616 5.669 -3.500 1.00 73.06 175 GLU A O 1
ATOM 1305 N N . GLN A 1 176 ? 13.809 6.105 -5.543 1.00 78.19 176 GLN A N 1
ATOM 1306 C CA . GLN A 1 176 ? 13.019 7.266 -5.137 1.00 78.19 176 GLN A CA 1
ATOM 1307 C C . GLN A 1 176 ? 11.560 6.900 -4.907 1.00 78.19 176 GLN A C 1
ATOM 1309 O O . GLN A 1 176 ? 10.931 7.388 -3.967 1.00 78.19 176 GLN A O 1
ATOM 1314 N N . ASN A 1 177 ? 10.998 6.068 -5.781 1.00 86.06 177 ASN A N 1
ATOM 1315 C CA . ASN A 1 177 ? 9.596 5.697 -5.703 1.00 86.06 177 ASN A CA 1
ATOM 1316 C C . ASN A 1 177 ? 9.404 4.246 -6.148 1.00 86.06 177 ASN A C 1
ATOM 1318 O O . ASN A 1 177 ? 9.166 4.011 -7.331 1.00 86.06 177 ASN A O 1
ATOM 1322 N N . PRO A 1 178 ? 9.454 3.267 -5.233 1.00 91.75 178 PRO A N 1
ATOM 1323 C CA . PRO A 1 178 ? 9.331 1.864 -5.609 1.00 91.75 178 PRO A CA 1
ATOM 1324 C C . PRO A 1 178 ? 7.887 1.411 -5.861 1.00 91.75 178 PRO A C 1
ATOM 1326 O O . PRO A 1 178 ? 7.661 0.322 -6.381 1.00 91.75 178 PRO A O 1
ATOM 1329 N N . LEU A 1 179 ? 6.883 2.209 -5.490 1.00 96.06 179 LEU A N 1
ATOM 1330 C CA . LEU A 1 179 ? 5.479 1.841 -5.656 1.00 96.06 179 LEU A CA 1
ATOM 1331 C C . LEU A 1 179 ? 4.979 2.199 -7.058 1.00 96.06 179 LEU A C 1
ATOM 1333 O O . LEU A 1 179 ? 5.069 3.347 -7.508 1.00 96.06 179 LEU A O 1
ATOM 1337 N N . ARG A 1 180 ? 4.380 1.220 -7.733 1.00 97.50 180 ARG A N 1
ATOM 1338 C CA . ARG A 1 180 ? 3.631 1.417 -8.976 1.00 97.50 180 ARG A CA 1
ATOM 1339 C C . ARG A 1 180 ? 2.231 0.848 -8.847 1.00 97.50 180 ARG A C 1
ATOM 1341 O O . ARG A 1 180 ? 2.022 -0.162 -8.189 1.00 97.50 180 ARG A O 1
ATOM 1348 N N . TYR A 1 181 ? 1.275 1.490 -9.499 1.00 98.25 181 TYR A N 1
ATOM 1349 C CA . TYR A 1 181 ? -0.081 0.982 -9.654 1.00 98.25 181 TYR A CA 1
ATOM 1350 C C . TYR A 1 181 ? -0.215 0.422 -11.059 1.00 98.25 181 TYR A C 1
ATOM 1352 O O . TYR A 1 181 ? -0.265 1.185 -12.019 1.00 98.25 181 TYR A O 1
ATOM 1360 N N . ARG A 1 182 ? -0.230 -0.902 -11.174 1.00 98.19 182 ARG A N 1
ATOM 1361 C CA . ARG A 1 182 ? -0.253 -1.621 -12.443 1.00 98.19 182 ARG A CA 1
ATOM 1362 C C . ARG A 1 182 ? -1.673 -1.938 -12.869 1.00 98.19 182 ARG A C 1
ATOM 1364 O O . ARG A 1 182 ? -2.384 -2.669 -12.174 1.00 98.19 182 ARG A O 1
ATOM 1371 N N . GLY A 1 183 ? -2.071 -1.429 -14.024 1.00 97.62 183 GLY A N 1
ATOM 1372 C CA . GLY A 1 183 ? -3.219 -1.938 -14.759 1.00 97.62 183 GLY A CA 1
ATOM 1373 C C . GLY A 1 183 ? -2.791 -2.911 -15.855 1.00 97.62 183 GLY A C 1
ATOM 1374 O O . GLY A 1 183 ? -1.613 -3.034 -16.185 1.00 97.62 183 GLY A O 1
ATOM 1375 N N . HIS A 1 184 ? -3.777 -3.609 -16.406 1.00 97.56 184 HIS A N 1
ATOM 1376 C CA . HIS A 1 184 ? -3.597 -4.596 -17.464 1.00 97.56 184 HIS A CA 1
ATOM 1377 C C . HIS A 1 184 ? -4.715 -4.445 -18.492 1.00 97.56 184 HIS A C 1
ATOM 1379 O O . HIS A 1 184 ? -5.866 -4.193 -18.121 1.00 97.56 184 HIS A O 1
ATOM 1385 N N . VAL A 1 185 ? -4.410 -4.632 -19.773 1.00 97.75 185 VAL A N 1
ATOM 1386 C CA . VAL A 1 185 ? -5.414 -4.693 -20.839 1.00 97.75 185 VAL A CA 1
ATOM 1387 C C . VAL A 1 185 ? -5.099 -5.801 -21.829 1.00 97.75 185 VAL A C 1
ATOM 1389 O O . VAL A 1 185 ? -3.960 -5.966 -22.262 1.00 97.75 185 VAL A O 1
ATOM 1392 N N . ARG A 1 186 ? -6.151 -6.516 -22.235 1.00 97.94 186 ARG A N 1
ATOM 1393 C CA . ARG A 1 186 ? -6.115 -7.468 -23.342 1.00 97.94 186 ARG A CA 1
ATOM 1394 C C . ARG A 1 186 ? -6.904 -6.931 -24.534 1.00 97.94 186 ARG A C 1
ATOM 1396 O O . ARG A 1 186 ? -8.041 -6.496 -24.379 1.00 97.94 186 ARG A O 1
ATOM 1403 N N . GLY A 1 187 ? -6.321 -6.983 -25.721 1.00 97.12 187 GLY A N 1
ATOM 1404 C CA . GLY A 1 187 ? -6.978 -6.733 -26.998 1.00 97.12 187 GLY A CA 1
ATOM 1405 C C . GLY A 1 187 ? -7.498 -8.022 -27.627 1.00 97.12 187 GLY A C 1
ATOM 1406 O O . GLY A 1 187 ? -6.998 -9.111 -27.341 1.00 97.12 187 GLY A O 1
ATOM 1407 N N . ASP A 1 188 ? -8.494 -7.905 -28.498 1.00 97.06 188 ASP A N 1
ATOM 1408 C CA . ASP A 1 188 ? -8.864 -9.008 -29.398 1.00 97.06 188 ASP A CA 1
ATOM 1409 C C . ASP A 1 188 ? -7.882 -9.142 -30.576 1.00 97.06 188 ASP A C 1
ATOM 1411 O O . ASP A 1 188 ? -7.677 -10.241 -31.084 1.00 97.06 188 ASP A O 1
ATOM 1415 N N . ASP A 1 189 ? -7.218 -8.038 -30.931 1.00 94.31 189 ASP A N 1
ATOM 1416 C CA . ASP A 1 189 ? -6.142 -7.948 -31.918 1.00 94.31 189 ASP A CA 1
ATOM 1417 C C . ASP A 1 189 ? -4.876 -7.341 -31.291 1.00 94.31 189 ASP A C 1
ATOM 1419 O O . ASP A 1 189 ? -4.849 -6.963 -30.115 1.00 94.31 189 ASP A O 1
ATOM 1423 N N . ALA A 1 190 ? -3.803 -7.257 -32.082 1.00 94.31 190 ALA A N 1
ATOM 1424 C CA . ALA A 1 190 ? -2.535 -6.712 -31.623 1.00 94.31 190 ALA A CA 1
ATOM 1425 C C . ALA A 1 190 ? -2.669 -5.253 -31.144 1.00 94.31 190 ALA A C 1
ATOM 1427 O O . ALA A 1 190 ? -3.144 -4.387 -31.878 1.00 94.31 190 ALA A O 1
ATOM 1428 N N . LEU A 1 191 ? -2.188 -4.968 -29.933 1.00 93.69 191 LEU A N 1
ATOM 1429 C CA . LEU A 1 191 ? -2.241 -3.652 -29.291 1.00 93.69 191 LEU A CA 1
ATOM 1430 C C . LEU A 1 191 ? -0.986 -2.823 -29.591 1.00 93.69 191 LEU A C 1
ATOM 1432 O O . LEU A 1 191 ? -0.278 -2.367 -28.691 1.00 93.69 191 LEU A O 1
ATOM 1436 N N . SER A 1 192 ? -0.678 -2.635 -30.874 1.00 88.31 192 SER A N 1
ATOM 1437 C CA . SER A 1 192 ? 0.445 -1.783 -31.271 1.00 88.31 192 SER A CA 1
ATOM 1438 C C . SER A 1 192 ? 0.187 -0.328 -30.875 1.00 88.31 192 SER A C 1
ATOM 1440 O O . SER A 1 192 ? -0.868 0.213 -31.191 1.00 88.31 192 SER A O 1
ATOM 1442 N N . ALA A 1 193 ? 1.176 0.307 -30.238 1.00 89.62 193 ALA A N 1
ATOM 1443 C CA . ALA A 1 193 ? 1.121 1.707 -29.810 1.00 89.62 193 ALA A CA 1
ATOM 1444 C C . ALA A 1 193 ? -0.022 2.036 -28.826 1.00 89.62 193 ALA A C 1
ATOM 1446 O O . ALA A 1 193 ? -0.565 3.140 -28.863 1.00 89.62 193 ALA A O 1
ATOM 1447 N N . LEU A 1 194 ? -0.365 1.099 -27.929 1.00 96.19 194 LEU A N 1
ATOM 1448 C CA . LEU A 1 194 ? -1.257 1.404 -26.812 1.00 96.19 194 LEU A CA 1
ATOM 1449 C C . LEU A 1 194 ? -0.709 2.595 -26.009 1.00 96.19 194 LEU A C 1
ATOM 1451 O O . LEU A 1 194 ? 0.460 2.625 -25.627 1.00 96.19 194 LEU A O 1
ATOM 1455 N N . SER A 1 195 ? -1.587 3.540 -25.705 1.00 96.50 195 SER A N 1
ATOM 1456 C CA . SER A 1 195 ? -1.352 4.620 -24.756 1.00 96.50 195 SER A CA 1
ATOM 1457 C C . SER A 1 195 ? -2.437 4.615 -23.686 1.00 96.50 195 SER A C 1
ATOM 1459 O O . SER A 1 195 ? -3.584 4.246 -23.950 1.00 96.50 195 SER A O 1
ATOM 1461 N N . VAL A 1 196 ? -2.065 5.000 -22.466 1.00 96.75 196 VAL A N 1
ATOM 1462 C CA . VAL A 1 196 ? -2.976 5.059 -21.320 1.00 96.75 196 VAL A CA 1
ATOM 1463 C C . VAL A 1 196 ? -2.793 6.392 -20.602 1.00 96.75 196 VAL A C 1
ATOM 1465 O O . VAL A 1 196 ? -1.666 6.794 -20.309 1.00 96.75 196 VAL A O 1
ATOM 1468 N N . SER A 1 197 ? -3.891 7.100 -20.329 1.00 96.06 197 SER A N 1
ATOM 1469 C CA . SER A 1 197 ? -3.865 8.417 -19.679 1.00 96.06 197 SER A CA 1
ATOM 1470 C C . SER A 1 197 ? -3.084 8.397 -18.363 1.00 96.06 197 SER A C 1
ATOM 1472 O O . SER A 1 197 ? -3.410 7.647 -17.447 1.00 96.06 197 SER A O 1
ATOM 1474 N N . GLY A 1 198 ? -2.061 9.248 -18.264 1.00 93.62 198 GLY A N 1
ATOM 1475 C CA . GLY A 1 198 ? -1.240 9.406 -17.061 1.00 93.62 198 GLY A CA 1
ATOM 1476 C C . GLY A 1 198 ? -0.268 8.259 -16.774 1.00 93.62 198 GLY A C 1
ATOM 1477 O O . GLY A 1 198 ? 0.516 8.390 -15.841 1.00 93.62 198 GLY A O 1
ATOM 1478 N N . ALA A 1 199 ? -0.283 7.160 -17.537 1.00 94.88 199 ALA A N 1
ATOM 1479 C CA . ALA A 1 199 ? 0.631 6.050 -17.292 1.00 94.88 199 ALA A CA 1
ATOM 1480 C C . ALA A 1 199 ? 2.084 6.497 -17.512 1.00 94.88 199 ALA A C 1
ATOM 1482 O O . ALA A 1 199 ? 2.405 7.162 -18.499 1.00 94.88 199 ALA A O 1
ATOM 1483 N N . VAL A 1 200 ? 2.961 6.130 -16.580 1.00 94.31 200 VAL A N 1
ATOM 1484 C CA . VAL A 1 200 ? 4.398 6.432 -16.633 1.00 94.31 200 VAL A CA 1
ATOM 1485 C C . VAL A 1 200 ? 5.179 5.386 -17.423 1.00 94.31 200 VAL A C 1
ATOM 1487 O O . VAL A 1 200 ? 6.273 5.670 -17.905 1.00 94.31 200 VAL A O 1
ATOM 1490 N N . SER A 1 201 ? 4.618 4.188 -17.585 1.00 94.44 201 SER A N 1
ATOM 1491 C CA . SER A 1 201 ? 5.164 3.135 -18.438 1.00 94.44 201 SER A CA 1
ATOM 1492 C C . SER A 1 201 ? 4.037 2.322 -19.077 1.00 94.44 201 SER A C 1
ATOM 1494 O O . SER A 1 201 ? 2.940 2.199 -18.528 1.00 94.44 201 SER A O 1
ATOM 1496 N N . VAL A 1 202 ? 4.319 1.778 -20.260 1.00 94.81 202 VAL A N 1
ATOM 1497 C CA . VAL A 1 202 ? 3.452 0.851 -20.993 1.00 94.81 202 VAL A CA 1
ATOM 1498 C C . VAL A 1 202 ? 4.346 -0.284 -21.482 1.00 94.81 202 VAL A C 1
ATOM 1500 O O . VAL A 1 202 ? 5.243 -0.065 -22.295 1.00 94.81 202 VAL A O 1
ATOM 1503 N N . ASN A 1 203 ? 4.123 -1.481 -20.952 1.00 94.12 203 ASN A N 1
ATOM 1504 C CA . ASN A 1 203 ? 4.992 -2.642 -21.079 1.00 94.12 203 ASN A CA 1
ATOM 1505 C C . ASN A 1 203 ? 4.224 -3.775 -21.778 1.00 94.12 203 ASN A C 1
ATOM 1507 O O . ASN A 1 203 ? 3.346 -4.393 -21.170 1.00 94.12 203 ASN A O 1
ATOM 1511 N N . PRO A 1 204 ? 4.507 -4.059 -23.061 1.00 93.25 204 PRO A N 1
ATOM 1512 C CA . PRO A 1 204 ? 3.882 -5.176 -23.759 1.00 93.25 204 PRO A CA 1
ATOM 1513 C C . PRO A 1 204 ? 4.237 -6.505 -23.084 1.00 93.25 204 PRO A C 1
ATOM 1515 O O . PRO A 1 204 ? 5.413 -6.845 -22.967 1.00 93.25 204 PRO A O 1
ATOM 1518 N N . VAL A 1 205 ? 3.220 -7.263 -22.678 1.00 93.94 205 VAL A N 1
ATOM 1519 C CA . VAL A 1 205 ? 3.364 -8.636 -22.163 1.00 93.94 205 VAL A CA 1
ATOM 1520 C C . VAL A 1 205 ? 3.354 -9.617 -23.335 1.00 93.94 205 VAL A C 1
ATOM 1522 O O . VAL A 1 205 ? 4.147 -10.554 -23.407 1.00 93.94 205 VAL A O 1
ATOM 1525 N N . SER A 1 206 ? 2.476 -9.365 -24.305 1.00 95.75 206 SER A N 1
ATOM 1526 C CA . SER A 1 206 ? 2.415 -10.067 -25.583 1.00 95.75 206 SER A CA 1
ATOM 1527 C C . SER A 1 206 ? 1.964 -9.106 -26.687 1.00 95.75 206 SER A C 1
ATOM 1529 O O . SER A 1 206 ? 1.837 -7.902 -26.475 1.00 95.75 206 SER A O 1
ATOM 1531 N N . THR A 1 207 ? 1.698 -9.613 -27.892 1.00 95.00 207 THR A N 1
ATOM 1532 C CA . THR A 1 207 ? 1.133 -8.781 -28.964 1.00 95.00 207 THR A CA 1
ATOM 1533 C C . THR A 1 207 ? -0.263 -8.259 -28.631 1.00 95.00 207 THR A C 1
ATOM 1535 O O . THR A 1 207 ? -0.641 -7.213 -29.141 1.00 95.00 207 THR A O 1
ATOM 1538 N N . THR A 1 208 ? -1.031 -8.975 -27.807 1.00 97.06 208 THR A N 1
ATOM 1539 C CA . THR A 1 208 ? -2.433 -8.668 -27.472 1.00 97.06 208 THR A CA 1
ATOM 1540 C C . THR A 1 208 ? -2.619 -8.262 -26.014 1.00 97.06 208 THR A C 1
ATOM 1542 O O . THR A 1 208 ? -3.730 -7.925 -25.627 1.00 97.06 208 THR A O 1
ATOM 1545 N N . GLU A 1 209 ? -1.578 -8.310 -25.188 1.00 97.44 209 GLU A N 1
ATOM 1546 C CA . GLU A 1 209 ? -1.659 -8.024 -23.754 1.00 97.44 209 GLU A CA 1
ATOM 1547 C C . GLU A 1 209 ? -0.595 -7.017 -23.356 1.00 97.44 209 GLU A C 1
ATOM 1549 O O . GLU A 1 209 ? 0.567 -7.132 -23.753 1.00 97.44 209 GLU A O 1
ATOM 1554 N N . VAL A 1 210 ? -1.001 -6.027 -22.572 1.00 97.69 210 VAL A N 1
ATOM 1555 C CA . VAL A 1 210 ? -0.139 -4.921 -22.171 1.00 97.69 210 VAL A CA 1
ATOM 1556 C C . VAL A 1 210 ? -0.400 -4.582 -20.712 1.00 97.69 210 VAL A C 1
ATOM 1558 O O . VAL A 1 210 ? -1.548 -4.375 -20.313 1.00 97.69 210 VAL A O 1
ATOM 1561 N N . ASP A 1 211 ? 0.681 -4.484 -19.947 1.00 97.31 211 ASP A N 1
ATOM 1562 C CA . ASP A 1 211 ? 0.681 -3.892 -18.616 1.00 97.31 211 ASP A CA 1
ATOM 1563 C C . ASP A 1 211 ? 1.041 -2.411 -18.718 1.00 97.31 211 ASP A C 1
ATOM 1565 O O . ASP A 1 211 ? 1.782 -1.984 -19.604 1.00 97.31 211 ASP A O 1
ATOM 1569 N N . PHE A 1 212 ? 0.522 -1.600 -17.811 1.00 97.12 212 PHE A N 1
ATOM 1570 C CA . PHE A 1 212 ? 0.855 -0.181 -17.730 1.00 97.12 212 PHE A CA 1
ATOM 1571 C C . PHE A 1 212 ? 0.866 0.259 -16.277 1.00 97.12 212 PHE A C 1
ATOM 1573 O O . PHE A 1 212 ? 0.030 -0.178 -15.486 1.00 97.12 212 PHE A O 1
ATOM 1580 N N . ASP A 1 213 ? 1.803 1.139 -15.941 1.00 97.75 213 ASP A N 1
ATOM 1581 C CA . ASP A 1 213 ? 2.013 1.565 -14.565 1.00 97.75 213 ASP A CA 1
ATOM 1582 C C . ASP A 1 213 ? 1.744 3.052 -14.390 1.00 97.75 213 ASP A C 1
ATOM 1584 O O . ASP A 1 213 ? 2.092 3.877 -15.235 1.00 97.75 213 ASP A O 1
ATOM 1588 N N . TRP A 1 214 ? 1.210 3.397 -13.226 1.00 98.00 214 TRP A N 1
ATOM 1589 C CA . TRP A 1 214 ? 1.141 4.758 -12.716 1.00 98.00 214 TRP A CA 1
ATOM 1590 C C . TRP A 1 214 ? 1.993 4.910 -11.456 1.00 98.00 214 TRP A C 1
ATOM 1592 O O . TRP A 1 214 ? 2.110 3.987 -10.647 1.00 98.00 214 TRP A O 1
ATOM 1602 N N . THR A 1 215 ? 2.526 6.109 -11.230 1.00 96.50 215 THR A N 1
ATOM 1603 C CA . THR A 1 215 ? 2.812 6.574 -9.862 1.00 96.50 215 THR A CA 1
ATOM 1604 C C . THR A 1 215 ? 1.508 6.999 -9.187 1.00 96.50 215 THR A C 1
ATOM 1606 O O . THR A 1 215 ? 0.535 7.309 -9.878 1.00 96.50 215 THR A O 1
ATOM 1609 N N . TYR A 1 216 ? 1.484 7.085 -7.853 1.00 94.81 216 TYR A N 1
ATOM 1610 C CA . TYR A 1 216 ? 0.312 7.581 -7.116 1.00 94.81 216 TYR A CA 1
ATOM 1611 C C . TYR A 1 216 ? -0.211 8.918 -7.665 1.00 94.81 216 TYR A C 1
ATOM 1613 O O . TYR A 1 216 ? -1.385 9.035 -8.006 1.00 94.81 216 TYR A O 1
ATOM 1621 N N . GLU A 1 217 ? 0.675 9.904 -7.816 1.00 92.38 217 GLU A N 1
ATOM 1622 C CA . GLU A 1 217 ? 0.316 11.241 -8.301 1.00 92.38 217 GLU A CA 1
ATOM 1623 C C . GLU A 1 217 ? -0.314 11.188 -9.697 1.00 92.38 217 GLU A C 1
ATOM 1625 O O . GLU A 1 217 ? -1.357 11.795 -9.933 1.00 92.38 217 GLU A O 1
ATOM 1630 N N . SER A 1 218 ? 0.278 10.408 -10.607 1.00 94.94 218 SER A N 1
ATOM 1631 C CA . SER A 1 218 ? -0.227 10.270 -11.974 1.00 94.94 218 SER A CA 1
ATOM 1632 C C . SER A 1 218 ? -1.555 9.506 -12.052 1.00 94.94 218 SER A C 1
ATOM 1634 O O . SER A 1 218 ? -2.419 9.881 -12.844 1.00 94.94 218 SER A O 1
ATOM 1636 N N . LEU A 1 219 ? -1.757 8.493 -11.198 1.00 95.12 219 LEU A N 1
ATOM 1637 C CA . LEU A 1 219 ? -3.011 7.744 -11.109 1.00 95.12 219 LEU A CA 1
ATOM 1638 C C . LEU A 1 219 ? -4.141 8.651 -10.621 1.00 95.12 219 LEU A C 1
ATOM 1640 O O . LEU A 1 219 ? -5.206 8.710 -11.236 1.00 95.12 219 LEU A O 1
ATOM 1644 N N . MET A 1 220 ? -3.898 9.386 -9.532 1.00 92.25 220 MET A N 1
ATOM 1645 C CA . MET A 1 220 ? -4.905 10.276 -8.962 1.00 92.25 220 MET A CA 1
ATOM 1646 C C . MET A 1 220 ? -5.219 11.438 -9.905 1.00 92.25 220 MET A C 1
ATOM 1648 O O . MET A 1 220 ? -6.385 11.788 -10.049 1.00 92.25 220 MET A O 1
ATOM 1652 N N . ALA A 1 221 ? -4.223 11.993 -10.602 1.00 90.62 221 ALA A N 1
ATOM 1653 C CA . ALA A 1 221 ? -4.451 13.031 -11.607 1.00 90.62 221 ALA A CA 1
ATOM 1654 C C . ALA A 1 221 ? -5.251 12.521 -12.821 1.00 90.62 221 ALA A C 1
ATOM 1656 O O . ALA A 1 221 ? -6.069 13.257 -13.372 1.00 90.62 221 ALA A O 1
ATOM 1657 N N . ALA A 1 222 ? -5.036 11.268 -13.237 1.00 90.94 222 ALA A N 1
ATOM 1658 C CA . ALA A 1 222 ? -5.764 10.667 -14.352 1.00 90.94 222 ALA A CA 1
ATOM 1659 C C . ALA A 1 222 ? -7.220 10.320 -13.993 1.00 90.94 222 ALA A C 1
ATOM 1661 O O . ALA A 1 222 ? -8.104 10.440 -14.839 1.00 90.94 222 ALA A O 1
ATOM 1662 N N . GLY A 1 223 ? -7.470 9.891 -12.752 1.00 87.69 223 GLY A N 1
ATOM 1663 C CA . GLY A 1 223 ? -8.783 9.427 -12.300 1.00 87.69 223 GLY A CA 1
ATOM 1664 C C . GLY A 1 223 ? -9.643 10.454 -11.558 1.00 87.69 223 GLY A C 1
ATOM 1665 O O . GLY A 1 223 ? -10.844 10.233 -11.427 1.00 87.69 223 GLY A O 1
ATOM 1666 N N . PHE A 1 224 ? -9.068 11.562 -11.074 1.00 86.44 224 PHE A N 1
ATOM 1667 C CA . PHE A 1 224 ? -9.772 12.542 -10.236 1.00 86.44 224 PHE A CA 1
ATOM 1668 C C . PHE A 1 224 ? -9.551 13.999 -10.677 1.00 86.44 224 PHE A C 1
ATOM 1670 O O . PHE A 1 224 ? -8.497 14.312 -11.233 1.00 86.44 224 PHE A O 1
ATOM 1677 N N . PRO A 1 225 ? -10.512 14.916 -10.411 1.00 80.00 225 PRO A N 1
ATOM 1678 C CA . PRO A 1 225 ? -11.749 14.735 -9.632 1.00 80.00 225 PRO A CA 1
ATOM 1679 C C . PRO A 1 225 ? -12.793 13.846 -10.327 1.00 80.00 225 PRO A C 1
ATOM 1681 O O . PRO A 1 225 ? -12.642 13.493 -11.495 1.00 80.00 225 PRO A O 1
ATOM 1684 N N . ALA A 1 226 ? -13.848 13.476 -9.593 1.00 68.75 226 ALA A N 1
ATOM 1685 C CA . ALA A 1 226 ? -14.940 12.651 -10.108 1.00 68.75 226 ALA A CA 1
ATOM 1686 C C . ALA A 1 226 ? -15.468 13.185 -11.456 1.00 68.75 226 ALA A C 1
ATOM 1688 O O . ALA A 1 226 ? -15.812 14.363 -11.574 1.00 68.75 226 ALA A O 1
ATOM 1689 N N . GLY A 1 227 ? -15.515 12.309 -12.464 1.00 69.94 227 GLY A N 1
ATOM 1690 C CA . GLY A 1 227 ? -15.848 12.643 -13.853 1.00 69.94 227 GLY A CA 1
ATOM 1691 C C . GLY A 1 227 ? -14.653 12.618 -14.813 1.00 69.94 227 GLY A C 1
ATOM 1692 O O . GLY A 1 227 ? -14.862 12.566 -16.025 1.00 69.94 227 GLY A O 1
ATOM 1693 N N . ASN A 1 228 ? -13.416 12.596 -14.303 1.00 84.38 228 ASN A N 1
ATOM 1694 C CA . ASN A 1 228 ? -12.253 12.256 -15.119 1.00 84.38 228 ASN A CA 1
ATOM 1695 C C . ASN A 1 228 ? -12.303 10.775 -15.518 1.00 84.38 228 ASN A C 1
ATOM 1697 O O . ASN A 1 228 ? -12.683 9.914 -14.723 1.00 84.38 228 ASN A O 1
ATOM 1701 N N . THR A 1 229 ? -11.914 10.480 -16.758 1.00 92.19 229 THR A N 1
ATOM 1702 C CA . THR A 1 229 ? -11.845 9.107 -17.266 1.00 92.19 229 THR A CA 1
ATOM 1703 C C . THR A 1 229 ? -10.433 8.779 -17.720 1.00 92.19 229 THR A C 1
ATOM 1705 O O . THR A 1 229 ? -9.778 9.547 -18.429 1.00 92.19 229 THR A O 1
ATOM 1708 N N . ILE A 1 230 ? -9.967 7.600 -17.324 1.00 96.06 230 ILE A N 1
ATOM 1709 C CA . ILE A 1 230 ? -8.744 7.006 -17.841 1.00 96.06 230 ILE A CA 1
ATOM 1710 C C . ILE A 1 230 ? -9.052 6.505 -19.246 1.00 96.06 230 ILE A C 1
ATOM 1712 O O . ILE A 1 230 ? -9.938 5.670 -19.431 1.00 96.06 230 ILE A O 1
ATOM 1716 N N . THR A 1 231 ? -8.317 7.008 -20.235 1.00 97.31 231 THR A N 1
ATOM 1717 C CA . THR A 1 231 ? -8.459 6.593 -21.631 1.00 97.31 231 THR A CA 1
ATOM 1718 C C . THR A 1 231 ? -7.356 5.606 -21.988 1.00 97.31 231 THR A C 1
ATOM 1720 O O . THR A 1 231 ? -6.179 5.877 -21.757 1.00 97.31 231 THR A O 1
ATOM 1723 N N . LEU A 1 232 ? -7.747 4.467 -22.553 1.00 97.62 232 LEU A N 1
ATOM 1724 C CA . LEU A 1 232 ? -6.883 3.473 -23.175 1.00 97.62 232 LEU A CA 1
ATOM 1725 C C . LEU A 1 232 ? -7.087 3.563 -24.689 1.00 97.62 232 LEU A C 1
ATOM 1727 O O . LEU A 1 232 ? -8.195 3.317 -25.170 1.00 97.62 232 LEU A O 1
ATOM 1731 N N . ALA A 1 233 ? -6.039 3.906 -25.433 1.00 97.06 233 ALA A N 1
ATOM 1732 C CA . ALA A 1 233 ? -6.120 4.138 -26.872 1.00 97.06 233 ALA A CA 1
ATOM 1733 C C . ALA A 1 233 ? -5.066 3.328 -27.635 1.00 97.06 233 ALA A C 1
ATOM 1735 O O . ALA A 1 233 ? -3.874 3.434 -27.356 1.00 97.06 233 ALA A O 1
ATOM 1736 N N . ALA A 1 234 ? -5.518 2.546 -28.614 1.00 94.38 234 ALA A N 1
ATOM 1737 C CA . ALA A 1 234 ? -4.711 1.816 -29.588 1.00 94.38 234 ALA A CA 1
ATOM 1738 C C . ALA A 1 234 ? -5.428 1.908 -30.944 1.00 94.38 234 ALA A C 1
ATOM 1740 O O . ALA A 1 234 ? -6.385 1.175 -31.178 1.00 94.38 234 ALA A O 1
ATOM 1741 N N . GLU A 1 235 ? -5.031 2.856 -31.799 1.00 88.62 235 GLU A N 1
ATOM 1742 C CA . GLU A 1 235 ? -5.791 3.269 -32.992 1.00 88.62 235 GLU A CA 1
ATOM 1743 C C . GLU A 1 235 ? -6.255 2.074 -33.859 1.00 88.62 235 GLU A C 1
ATOM 1745 O O . GLU A 1 235 ? -5.434 1.226 -34.215 1.00 88.62 235 GLU A O 1
ATOM 1750 N N . PRO A 1 236 ? -7.554 1.979 -34.227 1.00 93.38 236 PRO A N 1
ATOM 1751 C CA . PRO A 1 236 ? -8.649 2.939 -34.012 1.00 93.38 236 PRO A CA 1
ATOM 1752 C C . PRO A 1 236 ? -9.460 2.689 -32.724 1.00 93.38 236 PRO A C 1
ATOM 1754 O O . PRO A 1 236 ? -10.572 3.196 -32.578 1.00 93.38 236 PRO A O 1
ATOM 1757 N N . LEU A 1 237 ? -8.964 1.839 -31.827 1.00 96.88 237 LEU A N 1
ATOM 1758 C CA . LEU A 1 237 ? -9.649 1.436 -30.608 1.00 96.88 237 LEU A CA 1
ATOM 1759 C C . LEU A 1 237 ? -9.424 2.470 -29.507 1.00 96.88 237 LEU A C 1
ATOM 1761 O O . LEU A 1 237 ? -8.293 2.830 -29.191 1.00 96.88 237 LEU A O 1
ATOM 1765 N N . GLU A 1 238 ? -10.508 2.876 -28.864 1.00 97.50 238 GLU A N 1
ATOM 1766 C CA . GLU A 1 238 ? -10.473 3.738 -27.688 1.00 97.50 238 GLU A CA 1
ATOM 1767 C C . GLU A 1 238 ? -11.452 3.198 -26.654 1.00 97.50 238 GLU A C 1
ATOM 1769 O O . GLU A 1 238 ? -12.572 2.807 -26.996 1.00 97.50 238 GLU A O 1
ATOM 1774 N N . LYS A 1 239 ? -11.030 3.126 -25.395 1.00 97.69 239 LYS A N 1
ATOM 1775 C CA . LYS A 1 239 ? -11.875 2.717 -24.278 1.00 97.69 239 LYS A CA 1
ATOM 1776 C C . LYS A 1 239 ? -11.602 3.597 -23.075 1.00 97.69 239 LYS A C 1
ATOM 1778 O O . LYS A 1 239 ? -10.453 3.867 -22.747 1.00 97.69 239 LYS A O 1
ATOM 1783 N N . HIS A 1 240 ? -12.664 3.987 -22.396 1.00 97.25 240 HIS A N 1
ATOM 1784 C CA . HIS A 1 240 ? -12.602 4.798 -21.194 1.00 97.25 240 HIS A CA 1
ATOM 1785 C C . HIS A 1 240 ? -13.005 3.969 -19.981 1.00 97.25 240 HIS A C 1
ATOM 1787 O O . HIS A 1 240 ? -13.822 3.047 -20.081 1.00 97.25 240 HIS A O 1
ATOM 1793 N N . ALA A 1 241 ? -12.439 4.326 -18.836 1.00 96.69 241 ALA A N 1
ATOM 1794 C CA . ALA A 1 241 ? -12.763 3.772 -17.535 1.00 96.69 241 ALA A CA 1
ATOM 1795 C C . ALA A 1 241 ? -12.756 4.879 -16.477 1.00 96.69 241 ALA A C 1
ATOM 1797 O O . ALA A 1 241 ? -12.027 5.861 -16.599 1.00 96.69 241 ALA A O 1
ATOM 1798 N N . GLU A 1 242 ? -13.531 4.700 -15.418 1.00 94.69 242 GLU A N 1
ATOM 1799 C CA . GLU A 1 242 ? -13.439 5.527 -14.215 1.00 94.69 242 GLU A CA 1
ATOM 1800 C C . GLU A 1 242 ? -12.512 4.852 -13.200 1.00 94.69 242 GLU A C 1
ATOM 1802 O O . GLU A 1 242 ? -12.519 3.624 -13.065 1.00 94.69 242 GLU A O 1
ATOM 1807 N N . LEU A 1 243 ? -11.718 5.650 -12.482 1.00 94.88 243 LEU A N 1
ATOM 1808 C CA . LEU A 1 243 ? -10.965 5.171 -11.328 1.00 94.88 243 LEU A CA 1
ATOM 1809 C C . LEU A 1 243 ? -11.889 5.153 -10.109 1.00 94.88 243 LEU A C 1
ATOM 1811 O O . LEU A 1 243 ? -12.361 6.190 -9.648 1.00 94.88 243 LEU A O 1
ATOM 1815 N N . GLU A 1 244 ? -12.115 3.970 -9.560 1.00 94.00 244 GLU A N 1
ATOM 1816 C CA . GLU A 1 244 ? -12.922 3.766 -8.365 1.00 94.00 244 GLU A CA 1
ATOM 1817 C C . GLU A 1 244 ? -12.044 3.224 -7.233 1.00 94.00 244 GLU A C 1
ATOM 1819 O O . GLU A 1 244 ? -11.138 2.421 -7.460 1.00 94.00 244 GLU A O 1
ATOM 1824 N N . LEU A 1 245 ? -12.334 3.615 -5.990 1.00 95.00 245 LEU A N 1
ATOM 1825 C CA . LEU A 1 245 ? -11.673 3.051 -4.811 1.00 95.00 245 LEU A CA 1
ATOM 1826 C C . LEU A 1 245 ? -12.635 2.091 -4.110 1.00 95.00 245 LEU A C 1
ATOM 1828 O O . LEU A 1 245 ? -13.710 2.491 -3.651 1.00 95.00 245 LEU A O 1
ATOM 1832 N N . LYS A 1 246 ? -12.264 0.811 -4.053 1.00 94.31 246 LYS A N 1
ATOM 1833 C CA . LYS A 1 246 ? -13.117 -0.276 -3.561 1.00 94.31 246 LYS A CA 1
ATOM 1834 C C . LYS A 1 246 ? -12.589 -0.827 -2.243 1.00 94.31 246 LYS A C 1
ATOM 1836 O O . LYS A 1 246 ? -11.406 -1.122 -2.123 1.00 94.31 246 LYS A O 1
ATOM 1841 N N . VAL A 1 247 ? -13.476 -1.039 -1.277 1.00 95.62 247 VAL A N 1
ATOM 1842 C CA . VAL A 1 247 ? -13.191 -1.870 -0.104 1.00 95.62 247 VAL A CA 1
ATOM 1843 C C . VAL A 1 247 ? -13.203 -3.330 -0.563 1.00 95.62 247 VAL A C 1
ATOM 1845 O O . VAL A 1 247 ? -14.254 -3.878 -0.904 1.00 95.62 247 VAL A O 1
ATOM 1848 N N . LEU A 1 248 ? -12.018 -3.930 -0.653 1.00 92.88 248 LEU A N 1
ATOM 1849 C CA . LEU A 1 248 ? -11.799 -5.288 -1.151 1.00 92.88 248 LEU A CA 1
ATOM 1850 C C . LEU A 1 248 ? -12.212 -6.348 -0.130 1.00 92.88 248 LEU A C 1
ATOM 1852 O O . LEU A 1 248 ? -12.817 -7.359 -0.494 1.00 92.88 248 LEU A O 1
ATOM 1856 N N . SER A 1 249 ? -11.862 -6.119 1.133 1.00 93.00 249 SER A N 1
ATOM 1857 C CA . SER A 1 249 ? -12.098 -7.055 2.225 1.00 93.00 249 SER A CA 1
ATOM 1858 C C . SER A 1 249 ? -12.565 -6.329 3.482 1.00 93.00 249 SER A C 1
ATOM 1860 O O . SER A 1 249 ? -12.213 -5.169 3.733 1.00 93.00 249 SER A O 1
ATOM 1862 N N . LEU A 1 250 ? -13.402 -7.031 4.244 1.00 95.44 250 LEU A N 1
ATOM 1863 C CA . LEU A 1 250 ? -13.942 -6.588 5.519 1.00 95.44 250 LEU A CA 1
ATOM 1864 C C . LEU A 1 250 ? -13.852 -7.732 6.529 1.00 95.44 250 LEU A C 1
ATOM 1866 O O . LEU A 1 250 ? -14.451 -8.792 6.332 1.00 95.44 250 LEU A O 1
ATOM 1870 N N . SER A 1 251 ? -13.171 -7.467 7.639 1.00 95.94 251 SER A N 1
ATOM 1871 C CA . SER A 1 251 ? -13.076 -8.382 8.780 1.00 95.94 251 SER A CA 1
ATOM 1872 C C . SER A 1 251 ? -13.339 -7.629 10.080 1.00 95.94 251 SER A C 1
ATOM 1874 O O . SER A 1 251 ? -13.165 -6.412 10.140 1.00 95.94 251 SER A O 1
ATOM 1876 N N . MET A 1 252 ? -13.771 -8.331 11.127 1.00 96.81 252 MET A N 1
ATOM 1877 C CA . MET A 1 252 ? -14.022 -7.739 12.442 1.00 96.81 252 MET A CA 1
ATOM 1878 C C . MET A 1 252 ? -13.708 -8.745 13.549 1.00 96.81 252 MET A C 1
ATOM 1880 O O . MET A 1 252 ? -13.940 -9.942 13.397 1.00 96.81 252 MET A O 1
ATOM 1884 N N . THR A 1 253 ? -13.155 -8.254 14.652 1.00 96.50 253 THR A N 1
ATOM 1885 C CA . THR A 1 253 ? -12.755 -9.059 15.807 1.00 96.50 253 THR A CA 1
ATOM 1886 C C . THR A 1 253 ? -13.076 -8.339 17.113 1.00 96.50 253 THR A C 1
ATOM 1888 O O . THR A 1 253 ? -13.300 -7.129 17.139 1.00 96.50 253 THR A O 1
ATOM 1891 N N . THR A 1 254 ? -13.115 -9.099 18.203 1.00 95.81 254 THR A N 1
ATOM 1892 C CA . THR A 1 254 ? -13.203 -8.600 19.587 1.00 95.81 254 THR A CA 1
ATOM 1893 C C . THR A 1 254 ? -11.941 -8.924 20.387 1.00 95.81 254 THR A C 1
ATOM 1895 O O . THR A 1 254 ? -11.890 -8.672 21.587 1.00 95.81 254 THR A O 1
ATOM 1898 N N . LEU A 1 255 ? -10.963 -9.562 19.741 1.00 94.56 255 LEU A N 1
ATOM 1899 C CA . LEU A 1 255 ? -9.657 -9.894 20.298 1.00 94.56 255 LEU A CA 1
ATOM 1900 C C . LEU A 1 255 ? -8.643 -8.810 19.919 1.00 94.56 255 LEU A C 1
ATOM 1902 O O . LEU A 1 255 ? -8.948 -7.922 19.124 1.00 94.56 255 LEU A O 1
ATOM 1906 N N . ASP A 1 256 ? -7.434 -8.917 20.463 1.00 90.06 256 ASP A N 1
ATOM 1907 C CA . ASP A 1 256 ? -6.313 -8.071 20.063 1.00 90.06 256 ASP A CA 1
ATOM 1908 C C . ASP A 1 256 ? -6.056 -8.181 18.541 1.00 90.06 256 ASP A C 1
ATOM 1910 O O . ASP A 1 256 ? -5.800 -9.288 18.047 1.00 90.06 256 ASP A O 1
ATOM 1914 N N . PRO A 1 257 ? -6.141 -7.071 17.781 1.00 92.00 257 PRO A N 1
ATOM 1915 C CA . PRO A 1 257 ? -5.959 -7.090 16.336 1.00 92.00 257 PRO A CA 1
ATOM 1916 C C . PRO A 1 257 ? -4.564 -7.548 15.909 1.00 92.00 257 PRO A C 1
ATOM 1918 O O . PRO A 1 257 ? -4.482 -8.199 14.874 1.00 92.00 257 PRO A O 1
ATOM 1921 N N . TYR A 1 258 ? -3.506 -7.303 16.688 1.00 88.44 258 TYR A N 1
ATOM 1922 C CA . TYR A 1 258 ? -2.152 -7.761 16.343 1.00 88.44 258 TYR A CA 1
ATOM 1923 C C . TYR A 1 258 ? -1.988 -9.273 16.511 1.00 88.44 258 TYR A C 1
ATOM 1925 O O . TYR A 1 258 ? -1.235 -9.915 15.789 1.00 88.44 258 TYR A O 1
ATOM 1933 N N . SER A 1 259 ? -2.754 -9.868 17.423 1.00 91.56 259 SER A N 1
ATOM 1934 C CA . SER A 1 259 ? -2.809 -11.322 17.575 1.00 91.56 259 SER A CA 1
ATOM 1935 C C . SER A 1 259 ? -3.634 -11.996 16.466 1.00 91.56 259 SER A C 1
ATOM 1937 O O . SER A 1 259 ? -3.347 -13.127 16.079 1.00 91.56 259 SER A O 1
ATOM 1939 N N . VAL A 1 260 ? -4.685 -11.336 15.962 1.00 94.00 260 VAL A N 1
ATOM 1940 C CA . VAL A 1 260 ? -5.588 -11.893 14.930 1.00 94.00 260 VAL A CA 1
ATOM 1941 C C . VAL A 1 260 ? -5.083 -11.633 13.510 1.00 94.00 260 VAL A C 1
ATOM 1943 O O . VAL A 1 260 ? -5.254 -12.470 12.622 1.00 94.00 260 VAL A O 1
ATOM 1946 N N . TRP A 1 261 ? -4.487 -10.468 13.289 1.00 92.62 261 TRP A N 1
ATOM 1947 C CA . TRP A 1 261 ? -3.903 -10.022 12.032 1.00 92.62 261 TRP A CA 1
ATOM 1948 C C . TRP A 1 261 ? -2.469 -9.565 12.305 1.00 92.62 261 TRP A C 1
ATOM 1950 O O . TRP A 1 261 ? -2.218 -8.360 12.290 1.00 92.62 261 TRP A O 1
ATOM 1960 N N . PRO A 1 262 ? -1.553 -10.508 12.588 1.00 89.19 262 PRO A N 1
ATOM 1961 C CA . PRO A 1 262 ? -0.159 -10.161 12.811 1.00 89.19 262 PRO A CA 1
ATOM 1962 C C . PRO A 1 262 ? 0.411 -9.449 11.590 1.00 89.19 262 PRO A C 1
ATOM 1964 O O . PRO A 1 262 ? -0.037 -9.676 10.455 1.00 89.19 262 PRO A O 1
ATOM 1967 N N . ASP A 1 263 ? 1.398 -8.594 11.840 1.00 83.69 263 ASP A N 1
ATOM 1968 C CA . ASP A 1 263 ? 2.125 -7.947 10.763 1.00 83.69 263 ASP A CA 1
ATOM 1969 C C . ASP A 1 263 ? 2.756 -9.009 9.856 1.00 83.69 263 ASP A C 1
ATOM 1971 O O . ASP A 1 263 ? 3.227 -10.049 10.333 1.00 83.69 263 ASP A O 1
ATOM 1975 N N . PRO A 1 264 ? 2.721 -8.799 8.533 1.00 84.75 264 PRO A N 1
ATOM 1976 C CA . PRO A 1 264 ? 3.294 -9.753 7.607 1.00 84.75 264 PRO A CA 1
ATOM 1977 C C . PRO A 1 264 ? 4.807 -9.822 7.814 1.00 84.75 264 PRO A C 1
ATOM 1979 O O . PRO A 1 264 ? 5.504 -8.816 7.720 1.00 84.75 264 PRO A O 1
ATOM 1982 N N . GLU A 1 265 ? 5.314 -11.027 8.050 1.00 87.50 265 GLU A N 1
ATOM 1983 C CA . GLU A 1 265 ? 6.743 -11.325 7.982 1.00 87.50 265 GLU A CA 1
ATOM 1984 C C . GLU A 1 265 ? 7.153 -11.600 6.532 1.00 87.50 265 GLU A C 1
ATOM 1986 O O . GLU A 1 265 ? 6.325 -12.006 5.702 1.00 87.50 265 GLU A O 1
ATOM 1991 N N . CYS A 1 266 ? 8.438 -11.421 6.216 1.00 87.12 266 CYS A N 1
ATOM 1992 C CA . CYS A 1 266 ? 8.936 -11.797 4.901 1.00 87.12 266 CYS A CA 1
ATOM 1993 C C . CYS A 1 266 ? 8.814 -13.309 4.692 1.00 87.12 266 CYS A C 1
ATOM 1995 O O . CYS A 1 266 ? 9.449 -14.111 5.377 1.00 87.12 266 CYS A O 1
ATOM 1997 N N . GLN A 1 267 ? 8.005 -13.694 3.707 1.00 90.50 267 GLN A N 1
ATOM 1998 C CA . GLN A 1 267 ? 7.827 -15.091 3.334 1.00 90.50 267 GLN A CA 1
ATOM 1999 C C . GLN A 1 267 ? 9.029 -15.577 2.515 1.00 90.50 267 GLN A C 1
ATOM 2001 O O . GLN A 1 267 ? 9.531 -14.865 1.637 1.00 90.50 267 GLN A O 1
ATOM 2006 N N . ALA A 1 268 ? 9.473 -16.810 2.769 1.00 86.88 268 ALA A N 1
ATOM 2007 C CA . ALA A 1 268 ? 10.655 -17.378 2.122 1.00 86.88 268 ALA A CA 1
ATOM 2008 C C . ALA A 1 268 ? 10.510 -17.432 0.592 1.00 86.88 268 ALA A C 1
ATOM 2010 O O . ALA A 1 268 ? 11.468 -17.160 -0.128 1.00 86.88 268 ALA A O 1
ATOM 2011 N N . GLU A 1 269 ? 9.312 -17.728 0.089 1.00 91.56 269 GLU A N 1
ATOM 2012 C CA . GLU A 1 269 ? 9.005 -17.781 -1.341 1.00 91.56 269 GLU A CA 1
ATOM 2013 C C . GLU A 1 269 ? 9.133 -16.405 -2.006 1.00 91.56 269 GLU A C 1
ATOM 2015 O O . GLU A 1 269 ? 9.680 -16.294 -3.105 1.00 91.56 269 GLU A O 1
ATOM 2020 N N . VAL A 1 270 ? 8.678 -15.349 -1.325 1.00 93.56 270 VAL A N 1
ATOM 2021 C CA . VAL A 1 270 ? 8.772 -13.965 -1.812 1.00 93.56 270 VAL A CA 1
ATOM 2022 C C . VAL A 1 270 ? 10.237 -13.534 -1.846 1.00 93.56 270 VAL A C 1
ATOM 2024 O O . VAL A 1 270 ? 10.707 -13.058 -2.877 1.00 93.56 270 VAL A O 1
ATOM 2027 N N . SER A 1 271 ? 10.989 -13.779 -0.767 1.00 88.94 271 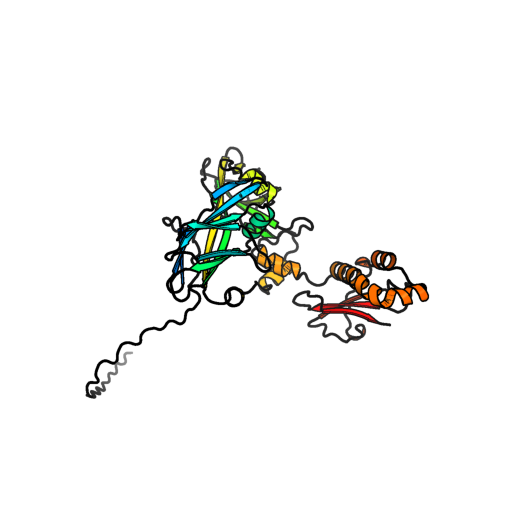SER A N 1
ATOM 2028 C CA . SER A 1 271 ? 12.433 -13.503 -0.706 1.00 88.94 271 SER A CA 1
ATOM 2029 C C . SER A 1 271 ? 13.210 -14.221 -1.817 1.00 88.94 271 SER A C 1
ATOM 2031 O O . SER A 1 271 ? 13.981 -13.597 -2.552 1.00 88.94 271 SER A O 1
ATOM 2033 N N . GLN A 1 272 ? 12.947 -15.517 -2.021 1.00 87.94 272 GLN A N 1
ATOM 2034 C CA . GLN A 1 272 ? 13.571 -16.300 -3.092 1.00 87.94 272 GLN A CA 1
ATOM 2035 C C . GLN A 1 272 ? 13.229 -15.752 -4.481 1.00 87.94 272 GLN A C 1
ATOM 2037 O O . GLN A 1 272 ? 14.117 -15.654 -5.329 1.00 87.94 272 GLN A O 1
ATOM 2042 N N . CYS A 1 273 ? 11.975 -15.357 -4.719 1.00 93.75 273 CYS A N 1
ATOM 2043 C CA . CYS A 1 273 ? 11.589 -14.732 -5.981 1.00 93.75 273 CYS A CA 1
ATOM 2044 C C . CYS A 1 273 ? 12.323 -13.406 -6.209 1.00 93.75 273 CYS A C 1
ATOM 2046 O O . CYS A 1 273 ? 12.866 -13.183 -7.294 1.00 93.75 273 CYS A O 1
ATOM 2048 N N . ILE A 1 274 ? 12.396 -12.543 -5.189 1.00 90.81 274 ILE A N 1
ATOM 2049 C CA . ILE A 1 274 ? 13.098 -11.255 -5.269 1.00 90.81 274 ILE A CA 1
ATOM 2050 C C . ILE A 1 274 ? 14.572 -11.474 -5.618 1.00 90.81 274 ILE A C 1
ATOM 2052 O O . ILE A 1 274 ? 15.100 -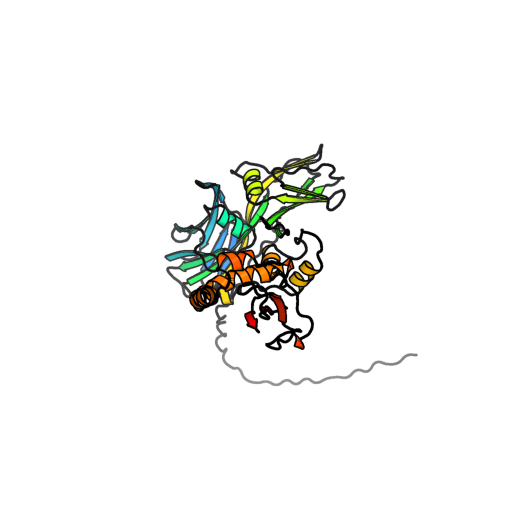10.779 -6.487 1.00 90.81 274 ILE A O 1
ATOM 2056 N N . ALA A 1 275 ? 15.228 -12.445 -4.975 1.00 86.38 275 ALA A N 1
ATOM 2057 C CA . ALA A 1 275 ? 16.625 -12.788 -5.227 1.00 86.38 275 ALA A CA 1
ATOM 2058 C C . ALA A 1 275 ? 16.852 -13.365 -6.637 1.00 86.38 275 ALA A C 1
ATOM 2060 O O . ALA A 1 275 ? 17.862 -13.064 -7.272 1.00 86.38 275 ALA A O 1
ATOM 2061 N N . ALA A 1 276 ? 15.912 -14.166 -7.146 1.00 87.88 276 ALA A N 1
ATOM 2062 C CA . ALA A 1 276 ? 15.975 -14.738 -8.491 1.00 87.88 276 ALA A CA 1
ATOM 2063 C C . ALA A 1 276 ? 15.648 -13.721 -9.604 1.00 87.88 276 ALA A C 1
ATOM 2065 O O . ALA A 1 276 ? 15.990 -13.942 -10.769 1.00 87.88 276 ALA A O 1
ATOM 2066 N N . THR A 1 277 ? 14.995 -12.608 -9.265 1.00 88.50 277 THR A N 1
ATOM 2067 C CA . THR A 1 277 ? 14.558 -11.599 -10.232 1.00 88.50 277 THR A CA 1
ATOM 2068 C C . THR A 1 277 ? 15.653 -10.562 -10.469 1.00 88.50 277 THR A C 1
ATOM 2070 O O . THR A 1 277 ? 15.895 -9.678 -9.651 1.00 88.50 277 THR A O 1
ATOM 2073 N N . ALA A 1 278 ? 16.301 -10.655 -11.633 1.00 83.56 278 ALA A N 1
ATOM 2074 C CA . ALA A 1 278 ? 17.362 -9.732 -12.050 1.00 83.56 278 ALA A CA 1
ATOM 2075 C C . ALA A 1 278 ? 16.847 -8.347 -12.498 1.00 83.56 278 ALA A C 1
ATOM 2077 O O . ALA A 1 278 ? 17.627 -7.401 -12.596 1.00 83.56 278 ALA A O 1
ATOM 2078 N N . GLY A 1 279 ? 15.555 -8.234 -12.822 1.00 86.31 279 GLY A N 1
ATOM 2079 C CA . GLY A 1 279 ? 14.928 -6.991 -13.265 1.00 86.31 279 GLY A CA 1
ATOM 2080 C C . GLY A 1 279 ? 14.564 -6.049 -12.116 1.00 86.31 279 GLY A C 1
ATOM 2081 O O . GLY A 1 279 ? 14.572 -6.421 -10.943 1.00 86.31 279 GLY A O 1
ATOM 2082 N N . ALA A 1 280 ? 14.211 -4.812 -12.471 1.00 88.75 280 ALA A N 1
ATOM 2083 C CA . ALA A 1 280 ? 13.679 -3.860 -11.501 1.00 88.75 280 ALA A CA 1
ATOM 2084 C C . ALA A 1 280 ? 12.255 -4.226 -11.062 1.00 88.75 280 ALA A C 1
ATOM 2086 O O . ALA A 1 280 ? 11.874 -3.967 -9.930 1.00 88.75 280 ALA A O 1
ATOM 2087 N N . ASP A 1 281 ? 11.462 -4.821 -11.943 1.00 93.00 281 ASP A N 1
ATOM 2088 C CA . ASP A 1 281 ? 10.072 -5.159 -11.666 1.00 93.00 281 ASP A CA 1
ATOM 2089 C C . ASP A 1 281 ? 9.958 -6.423 -10.806 1.00 93.00 281 ASP A C 1
ATOM 2091 O O . ASP A 1 281 ? 10.432 -7.484 -11.205 1.00 93.00 281 ASP A O 1
ATOM 2095 N N . LEU A 1 282 ? 9.335 -6.299 -9.633 1.00 94.75 282 LEU A N 1
ATOM 2096 C CA . LEU A 1 282 ? 9.099 -7.391 -8.688 1.00 94.75 282 LEU A CA 1
ATOM 2097 C C . LEU A 1 282 ? 7.602 -7.708 -8.543 1.00 94.75 282 LEU A C 1
ATOM 2099 O O . LEU A 1 282 ? 7.210 -8.390 -7.597 1.00 94.75 282 LEU A O 1
ATOM 2103 N N . GLY A 1 283 ? 6.755 -7.223 -9.459 1.00 93.19 283 GLY A N 1
ATOM 2104 C CA . GLY A 1 283 ? 5.303 -7.413 -9.404 1.00 93.19 283 GLY A CA 1
ATOM 2105 C C . GLY A 1 283 ? 4.843 -8.874 -9.458 1.00 93.19 283 GLY A C 1
ATOM 2106 O O . GLY A 1 283 ? 3.746 -9.175 -8.994 1.00 93.19 283 GLY A O 1
ATOM 2107 N N . ASP A 1 284 ? 5.685 -9.779 -9.964 1.00 94.81 284 ASP A N 1
ATOM 2108 C CA . ASP A 1 284 ? 5.413 -11.222 -10.008 1.00 94.81 284 ASP A CA 1
ATOM 2109 C C . ASP A 1 284 ? 5.824 -11.961 -8.722 1.00 94.81 284 ASP A C 1
ATOM 2111 O O . ASP A 1 284 ? 5.442 -13.115 -8.528 1.00 94.81 284 ASP A O 1
ATOM 2115 N N . CYS A 1 285 ? 6.576 -11.315 -7.823 1.00 94.81 285 CYS A N 1
ATOM 2116 C CA . CYS A 1 285 ? 7.053 -11.936 -6.584 1.00 94.81 285 CYS A CA 1
ATOM 2117 C C . CYS A 1 285 ? 6.062 -11.877 -5.423 1.00 94.81 285 CYS A C 1
ATOM 2119 O O . CYS A 1 285 ? 6.279 -12.540 -4.412 1.00 94.81 285 CYS A O 1
ATOM 2121 N N . GLY A 1 286 ? 4.988 -11.102 -5.552 1.00 94.69 286 GLY A N 1
ATOM 2122 C CA . GLY A 1 286 ? 3.967 -10.945 -4.524 1.00 94.69 286 GLY A CA 1
ATOM 2123 C C . GLY A 1 286 ? 3.267 -9.596 -4.623 1.00 94.69 286 GLY A C 1
ATOM 2124 O O . GLY A 1 286 ? 3.487 -8.815 -5.550 1.00 94.69 286 GLY A O 1
ATOM 2125 N N . SER A 1 287 ? 2.414 -9.301 -3.649 1.00 94.31 287 SER A N 1
ATOM 2126 C CA . SER A 1 287 ? 1.869 -7.955 -3.486 1.00 94.31 287 SER A CA 1
ATOM 2127 C C . SER A 1 287 ? 2.973 -6.952 -3.142 1.00 94.31 287 SER A C 1
ATOM 2129 O O . SER A 1 287 ? 4.015 -7.309 -2.586 1.00 94.31 287 SER A O 1
ATOM 2131 N N . TYR A 1 288 ? 2.723 -5.666 -3.408 1.00 95.50 288 TYR A N 1
ATOM 2132 C CA . TYR A 1 288 ? 3.655 -4.601 -3.034 1.00 95.50 288 TYR A CA 1
ATOM 2133 C C . TYR A 1 288 ? 4.119 -4.688 -1.574 1.00 95.50 288 TYR A C 1
ATOM 2135 O O . TYR A 1 288 ? 5.306 -4.527 -1.321 1.00 95.50 288 TYR A O 1
ATOM 2143 N N . ARG A 1 289 ? 3.217 -4.955 -0.618 1.00 92.94 289 ARG A N 1
ATOM 2144 C CA . ARG A 1 289 ? 3.570 -5.008 0.811 1.00 92.94 289 ARG A CA 1
ATOM 2145 C C . ARG A 1 289 ? 4.418 -6.224 1.162 1.00 92.94 289 ARG A C 1
ATOM 2147 O O . ARG A 1 289 ? 5.378 -6.064 1.901 1.00 92.94 289 ARG A O 1
ATOM 2154 N N . GLU A 1 290 ? 4.123 -7.395 0.605 1.00 93.69 290 GLU A N 1
ATOM 2155 C CA . GLU A 1 290 ? 4.953 -8.592 0.814 1.00 93.69 290 GLU A CA 1
ATOM 2156 C C . GLU A 1 290 ? 6.374 -8.365 0.289 1.00 93.69 290 GLU A C 1
ATOM 2158 O O . GLU A 1 290 ? 7.351 -8.611 0.997 1.00 93.69 290 GLU A O 1
ATOM 2163 N N . VAL A 1 291 ? 6.493 -7.810 -0.922 1.00 94.31 291 VAL A N 1
ATOM 2164 C CA . VAL A 1 291 ? 7.796 -7.486 -1.509 1.00 94.31 291 VAL A CA 1
ATOM 2165 C C . VAL A 1 291 ? 8.485 -6.355 -0.753 1.00 94.31 291 VAL A C 1
ATOM 2167 O O . VAL A 1 291 ? 9.689 -6.422 -0.551 1.00 94.31 291 VAL A O 1
ATOM 2170 N N . GLN A 1 292 ? 7.757 -5.333 -0.301 1.00 91.56 292 GLN A N 1
ATOM 2171 C CA . GLN A 1 292 ? 8.320 -4.235 0.485 1.00 91.56 292 GLN A CA 1
ATOM 2172 C C . GLN A 1 292 ? 8.875 -4.728 1.820 1.00 91.56 292 GLN A C 1
ATOM 2174 O O . GLN A 1 292 ? 9.968 -4.316 2.188 1.00 91.56 292 GLN A O 1
ATOM 2179 N N . VAL A 1 293 ? 8.157 -5.601 2.531 1.00 89.69 293 VAL A N 1
ATOM 2180 C CA . VAL A 1 293 ? 8.634 -6.193 3.789 1.00 89.69 293 VAL A CA 1
ATOM 2181 C C . VAL A 1 293 ? 9.904 -7.005 3.537 1.00 89.69 293 VAL A C 1
ATOM 2183 O O . VAL A 1 293 ? 10.904 -6.793 4.214 1.00 89.69 293 VAL A O 1
ATOM 2186 N N . CYS A 1 294 ? 9.911 -7.857 2.510 1.00 88.00 294 CYS A N 1
ATOM 2187 C CA . CYS A 1 294 ? 11.100 -8.627 2.137 1.00 88.00 294 CYS A CA 1
ATOM 2188 C C . CYS A 1 294 ? 12.249 -7.776 1.570 1.00 88.00 294 CYS A C 1
ATOM 2190 O O . CYS A 1 294 ? 13.410 -8.144 1.690 1.00 88.00 294 CYS A O 1
ATOM 2192 N N . GLY A 1 295 ? 11.944 -6.653 0.922 1.00 76.44 295 GLY A N 1
ATOM 2193 C CA . GLY A 1 295 ? 12.916 -5.750 0.307 1.00 76.44 295 GLY A CA 1
ATOM 2194 C C . GLY A 1 295 ? 13.497 -4.728 1.284 1.00 76.44 295 GLY A C 1
ATOM 2195 O O . GLY A 1 295 ? 14.636 -4.313 1.113 1.00 76.44 295 GLY A O 1
ATOM 2196 N N . ALA A 1 296 ? 12.755 -4.345 2.328 1.00 56.47 296 ALA A N 1
ATOM 2197 C CA . ALA A 1 296 ? 13.301 -3.651 3.497 1.00 56.47 296 ALA A CA 1
ATOM 2198 C C . ALA A 1 296 ? 14.237 -4.574 4.297 1.00 56.47 296 ALA A C 1
ATOM 2200 O O . ALA A 1 296 ? 15.187 -4.107 4.913 1.00 56.47 296 ALA A O 1
ATOM 2201 N N . GLN A 1 297 ? 14.005 -5.883 4.200 1.00 56.06 297 GLN A N 1
ATOM 2202 C CA . GLN A 1 297 ? 14.899 -6.964 4.613 1.00 56.06 297 GLN A CA 1
ATOM 2203 C C . GLN A 1 297 ? 15.889 -7.354 3.499 1.00 56.06 297 GLN A C 1
ATOM 2205 O O . GLN A 1 297 ? 16.256 -8.522 3.360 1.00 56.06 297 GLN A O 1
ATOM 2210 N N . ALA A 1 298 ? 16.281 -6.401 2.637 1.00 54.56 298 ALA A N 1
ATOM 2211 C CA . ALA A 1 298 ? 17.263 -6.671 1.594 1.00 54.56 298 ALA A CA 1
ATOM 2212 C C . ALA A 1 298 ? 18.505 -7.298 2.223 1.00 54.56 298 ALA A C 1
ATOM 2214 O O . ALA A 1 298 ? 18.977 -6.844 3.267 1.00 54.56 298 ALA A O 1
ATOM 2215 N N . ALA A 1 299 ? 19.021 -8.335 1.557 1.00 63.78 299 ALA A N 1
ATOM 2216 C CA . ALA A 1 299 ? 20.239 -9.003 1.975 1.00 63.78 299 ALA A CA 1
ATOM 2217 C C . ALA A 1 299 ? 21.299 -7.950 2.347 1.00 63.78 299 ALA A C 1
ATOM 2219 O O . ALA A 1 299 ? 21.458 -6.970 1.600 1.00 63.78 299 ALA A O 1
ATOM 2220 N N . PRO A 1 300 ? 22.001 -8.136 3.475 1.00 79.06 300 PRO A N 1
ATOM 2221 C CA . PRO A 1 300 ? 23.037 -7.218 3.909 1.00 79.06 300 PRO A CA 1
ATOM 2222 C C . PRO A 1 300 ? 23.969 -6.912 2.735 1.00 79.06 300 PRO A C 1
ATOM 2224 O O . PRO A 1 300 ? 24.341 -7.804 1.972 1.00 79.06 300 PRO A O 1
ATOM 2227 N N . SER A 1 301 ? 24.310 -5.641 2.542 1.00 86.88 301 SER A N 1
ATOM 2228 C CA . SER A 1 301 ? 25.173 -5.219 1.440 1.00 86.88 301 SER A CA 1
ATOM 2229 C C . SER A 1 301 ? 26.197 -4.204 1.911 1.00 86.88 301 SER A C 1
ATOM 2231 O O . SER A 1 301 ? 26.000 -3.517 2.912 1.00 86.88 301 SER A O 1
ATOM 2233 N N . ALA A 1 302 ? 27.259 -4.042 1.124 1.00 89.81 302 ALA A N 1
ATOM 2234 C CA . ALA A 1 302 ? 28.277 -3.026 1.359 1.00 89.81 302 ALA A CA 1
ATOM 2235 C C . ALA A 1 302 ? 27.701 -1.606 1.528 1.00 89.81 302 ALA A C 1
ATOM 2237 O O . ALA A 1 302 ? 28.204 -0.828 2.335 1.00 89.81 302 ALA A O 1
ATOM 2238 N N . ASN A 1 303 ? 26.639 -1.268 0.786 1.00 83.12 303 ASN A N 1
ATOM 2239 C CA . ASN A 1 303 ? 25.974 0.032 0.903 1.00 83.12 303 ASN A CA 1
ATOM 2240 C C . ASN A 1 303 ? 25.213 0.165 2.226 1.00 83.12 303 ASN A C 1
ATOM 2242 O O . ASN A 1 303 ? 25.311 1.205 2.872 1.00 83.12 303 ASN A O 1
ATOM 2246 N N . VAL A 1 304 ? 24.497 -0.890 2.627 1.00 86.94 304 VAL A N 1
ATOM 2247 C CA . VAL A 1 304 ? 23.757 -0.930 3.897 1.00 86.94 304 VAL A CA 1
ATOM 2248 C C . VAL A 1 304 ? 24.732 -0.779 5.064 1.00 86.94 304 VAL A C 1
ATOM 2250 O O . VAL A 1 304 ? 24.571 0.131 5.871 1.00 86.94 304 VAL A O 1
ATOM 2253 N N . PHE A 1 305 ? 25.829 -1.543 5.074 1.00 95.38 305 PHE A N 1
ATOM 2254 C CA . PHE A 1 305 ? 26.837 -1.418 6.127 1.00 95.38 305 PHE A CA 1
ATOM 2255 C C . PHE A 1 305 ? 27.527 -0.057 6.170 1.00 95.38 305 PHE A C 1
ATOM 2257 O O . PHE A 1 305 ? 27.702 0.503 7.247 1.00 95.38 305 PHE A O 1
ATOM 2264 N N . ALA A 1 306 ? 27.866 0.534 5.023 1.00 93.25 306 ALA A N 1
ATOM 2265 C CA . ALA A 1 306 ? 28.419 1.886 5.002 1.00 93.25 306 ALA A CA 1
ATOM 2266 C C . ALA A 1 306 ? 27.455 2.923 5.622 1.00 93.25 306 ALA A C 1
ATOM 2268 O O . ALA A 1 306 ? 27.889 3.837 6.327 1.00 93.25 306 ALA A O 1
ATOM 2269 N N . GLN A 1 307 ? 26.148 2.788 5.394 1.00 88.19 307 GLN A N 1
ATOM 2270 C CA . GLN A 1 307 ? 25.144 3.675 5.980 1.00 88.19 307 GLN A CA 1
ATOM 2271 C C . GLN A 1 307 ? 24.972 3.443 7.489 1.00 88.19 307 GLN A C 1
ATOM 2273 O O . GLN A 1 307 ? 24.953 4.412 8.258 1.00 88.19 307 GLN A O 1
ATOM 2278 N N . ASP A 1 308 ? 24.894 2.182 7.911 1.00 94.00 308 ASP A N 1
ATOM 2279 C CA . ASP A 1 308 ? 24.765 1.804 9.320 1.00 94.00 308 ASP A CA 1
ATOM 2280 C C . ASP A 1 308 ? 25.993 2.238 10.122 1.00 94.00 308 ASP A C 1
ATOM 2282 O O . ASP A 1 308 ? 25.846 2.858 11.172 1.00 94.00 308 ASP A O 1
ATOM 2286 N N . LEU A 1 309 ? 27.204 2.034 9.588 1.00 97.00 309 LEU A N 1
ATOM 2287 C CA . LEU A 1 309 ? 28.448 2.514 10.191 1.00 97.00 309 LEU A CA 1
ATOM 2288 C C . LEU A 1 309 ? 28.446 4.041 10.332 1.00 97.00 309 LEU A C 1
ATOM 2290 O O . LEU A 1 309 ? 28.744 4.565 11.402 1.00 97.00 309 LEU A O 1
ATOM 2294 N N . SER A 1 310 ? 28.066 4.775 9.282 1.00 94.19 310 SER A N 1
ATOM 2295 C CA . SER A 1 310 ? 28.004 6.243 9.332 1.00 94.19 310 SER A CA 1
ATOM 2296 C C . SER A 1 310 ? 27.031 6.750 10.405 1.00 94.19 310 SER A C 1
ATOM 2298 O O . SER A 1 310 ? 27.299 7.762 11.061 1.00 94.19 310 SER A O 1
ATOM 2300 N N . THR A 1 311 ? 25.932 6.022 10.622 1.00 91.75 311 THR A N 1
ATOM 2301 C CA . THR A 1 311 ? 24.945 6.305 11.673 1.00 91.75 311 THR A CA 1
ATOM 2302 C C . THR A 1 311 ? 25.499 5.952 13.054 1.00 91.75 311 THR A C 1
ATOM 2304 O O . THR A 1 311 ? 25.473 6.794 13.949 1.00 91.75 311 THR A O 1
ATOM 2307 N N . HIS A 1 312 ? 26.082 4.761 13.212 1.00 97.00 312 HIS A N 1
ATOM 2308 C CA . HIS A 1 312 ? 26.686 4.283 14.457 1.00 97.00 312 HIS A CA 1
ATOM 2309 C C . HIS A 1 312 ? 27.781 5.225 14.981 1.00 97.00 312 HIS A C 1
ATOM 2311 O O . HIS A 1 312 ? 27.875 5.471 16.185 1.00 97.00 312 HIS A O 1
ATOM 2317 N N . LEU A 1 313 ? 28.567 5.832 14.083 1.00 96.69 313 LEU A N 1
ATOM 2318 C CA . LEU A 1 313 ? 29.600 6.800 14.459 1.00 96.69 313 LEU A CA 1
ATOM 2319 C C . LEU A 1 313 ? 29.043 8.002 15.237 1.00 96.69 313 LEU A C 1
ATOM 2321 O O . LEU A 1 313 ? 29.779 8.580 16.030 1.00 96.69 313 LEU A O 1
ATOM 2325 N N . VAL A 1 314 ? 27.776 8.391 15.056 1.00 95.12 314 VAL A N 1
ATOM 2326 C CA . VAL A 1 314 ? 27.177 9.506 15.812 1.00 95.12 314 VAL A CA 1
ATOM 2327 C C . VAL A 1 314 ? 27.147 9.188 17.307 1.00 95.12 314 VAL A C 1
ATOM 2329 O O . VAL A 1 314 ? 27.638 9.982 18.115 1.00 95.12 314 VAL A O 1
ATOM 2332 N N . ASP A 1 315 ? 26.629 8.014 17.662 1.00 94.62 315 ASP A N 1
ATOM 2333 C CA . ASP A 1 315 ? 26.519 7.570 19.052 1.00 94.62 315 ASP A CA 1
ATOM 2334 C C . ASP A 1 315 ? 27.899 7.244 19.633 1.00 94.62 315 ASP A C 1
ATOM 2336 O O . ASP A 1 315 ? 28.217 7.633 20.760 1.00 94.62 315 ASP A O 1
ATOM 2340 N N . TRP A 1 316 ? 28.771 6.622 18.835 1.00 97.56 316 TRP A N 1
ATOM 2341 C CA . TRP A 1 316 ? 30.137 6.311 19.247 1.00 97.56 316 TRP A CA 1
ATOM 2342 C C . TRP A 1 316 ? 30.952 7.587 19.540 1.00 97.56 316 TRP A C 1
ATOM 2344 O O . TRP A 1 316 ? 31.591 7.695 20.589 1.00 97.56 316 TRP A O 1
ATOM 2354 N N . TYR A 1 317 ? 30.877 8.621 18.687 1.00 97.44 317 TYR A N 1
ATOM 2355 C CA . TYR A 1 317 ? 31.553 9.906 18.936 1.00 97.44 317 TYR A CA 1
ATOM 2356 C C . TYR A 1 317 ? 30.944 10.688 20.102 1.00 97.44 317 TYR A C 1
ATOM 2358 O O . TYR A 1 317 ? 31.660 11.471 20.732 1.00 97.44 317 TYR A O 1
ATOM 2366 N N . ALA A 1 318 ? 29.663 10.491 20.424 1.00 96.25 318 ALA A N 1
ATOM 2367 C CA . ALA A 1 318 ? 29.077 11.084 21.622 1.00 96.25 318 ALA A CA 1
ATOM 2368 C C . ALA A 1 318 ? 29.759 10.562 22.902 1.00 96.25 318 ALA A C 1
ATOM 2370 O O . ALA A 1 318 ? 29.925 11.323 23.857 1.00 96.25 318 ALA A O 1
ATOM 2371 N N . ALA A 1 319 ? 30.203 9.300 22.902 1.00 97.44 319 ALA A N 1
ATOM 2372 C CA . ALA A 1 319 ? 30.930 8.689 24.012 1.00 97.44 319 ALA A CA 1
ATOM 2373 C C . ALA A 1 319 ? 32.451 8.942 23.964 1.00 97.44 319 ALA A C 1
ATOM 2375 O O . ALA A 1 319 ? 33.050 9.244 24.995 1.00 97.44 319 ALA A O 1
ATOM 2376 N N . HIS A 1 320 ? 33.073 8.854 22.782 1.00 97.38 320 HIS A N 1
ATOM 2377 C CA . HIS A 1 320 ? 34.537 8.790 22.629 1.00 97.38 320 HIS A CA 1
ATOM 2378 C C . HIS A 1 320 ? 35.172 10.017 21.958 1.00 97.38 320 HIS A C 1
ATOM 2380 O O . HIS A 1 320 ? 36.397 10.137 21.893 1.00 97.38 320 HIS A O 1
ATOM 2386 N N . GLY A 1 321 ? 34.375 10.971 21.469 1.00 96.44 321 GLY A N 1
ATOM 2387 C CA . GLY A 1 321 ? 34.863 12.063 20.621 1.00 96.44 321 GLY A CA 1
ATOM 2388 C C . GLY A 1 321 ? 35.907 12.975 21.278 1.00 96.44 321 GLY A C 1
ATOM 2389 O O . GLY A 1 321 ? 36.778 13.503 20.585 1.00 96.44 321 GLY A O 1
ATOM 2390 N N . ALA A 1 322 ? 35.862 13.144 22.605 1.00 97.25 322 ALA A N 1
ATOM 2391 C CA . ALA A 1 322 ? 36.857 13.930 23.338 1.00 97.25 322 ALA A CA 1
ATOM 2392 C C . ALA A 1 322 ? 38.246 13.268 23.319 1.00 97.25 322 ALA A C 1
ATOM 2394 O O . ALA A 1 322 ? 39.250 13.952 23.102 1.00 97.25 322 ALA A O 1
ATOM 2395 N N . ASP A 1 323 ? 38.293 11.947 23.487 1.00 97.56 323 ASP A N 1
ATOM 2396 C CA . ASP A 1 323 ? 39.535 11.174 23.465 1.00 97.56 323 ASP A CA 1
ATOM 2397 C C . ASP A 1 323 ? 40.100 11.099 22.044 1.00 97.56 323 ASP A C 1
ATOM 2399 O O . ASP A 1 323 ? 41.292 11.335 21.842 1.00 97.56 323 ASP A O 1
ATOM 2403 N N . VAL A 1 324 ? 39.236 10.902 21.040 1.00 97.38 324 VAL A N 1
ATOM 2404 C CA . VAL A 1 324 ? 39.632 10.960 19.623 1.00 97.38 324 VAL A CA 1
ATOM 2405 C C . VAL A 1 324 ? 40.289 12.292 19.284 1.00 97.38 324 VAL A C 1
ATOM 2407 O O . VAL A 1 324 ? 41.366 12.317 18.685 1.00 97.38 324 VAL A O 1
ATOM 2410 N N . ALA A 1 325 ? 39.689 13.407 19.712 1.00 96.25 325 ALA A N 1
ATOM 2411 C CA . ALA A 1 325 ? 40.258 14.731 19.491 1.00 96.25 325 ALA A CA 1
ATOM 2412 C C . ALA A 1 325 ? 41.613 14.905 20.201 1.00 96.25 325 ALA A C 1
ATOM 2414 O O . ALA A 1 325 ? 42.541 15.470 19.619 1.00 96.25 325 ALA A O 1
ATOM 2415 N N . ALA A 1 326 ? 41.757 14.397 21.430 1.00 97.06 326 ALA A N 1
ATOM 2416 C CA . ALA A 1 326 ? 43.012 14.454 22.182 1.00 97.06 326 ALA A CA 1
ATOM 2417 C C . ALA A 1 326 ? 44.130 13.613 21.540 1.00 97.06 326 ALA A C 1
ATOM 2419 O O . ALA A 1 326 ? 45.302 13.986 21.612 1.00 97.06 326 ALA A O 1
ATOM 2420 N N . MET A 1 327 ? 43.769 12.507 20.887 1.00 96.56 327 MET A N 1
ATOM 2421 C CA . MET A 1 327 ? 44.689 11.613 20.181 1.00 96.56 327 MET A CA 1
ATOM 2422 C C . MET A 1 327 ? 44.966 12.035 18.730 1.00 96.56 327 MET A C 1
ATOM 2424 O O . MET A 1 327 ? 45.784 11.409 18.059 1.00 96.56 327 MET A O 1
ATOM 2428 N N . GLY A 1 328 ? 44.330 13.106 18.245 1.00 96.62 328 GLY A N 1
ATOM 2429 C CA . GLY A 1 328 ? 44.522 13.616 16.887 1.00 96.62 328 GLY A CA 1
ATOM 2430 C C . GLY A 1 328 ? 43.829 12.791 15.799 1.00 96.62 328 GLY A C 1
ATOM 2431 O O . GLY A 1 328 ? 44.271 12.823 14.652 1.00 96.62 328 GLY A O 1
ATOM 2432 N N . GLY A 1 329 ? 42.773 12.052 16.148 1.00 96.88 329 GLY A N 1
ATOM 2433 C CA . GLY A 1 329 ? 41.931 11.346 15.185 1.00 96.88 329 GLY A CA 1
ATOM 2434 C C . GLY A 1 329 ? 41.019 12.284 14.389 1.00 96.88 329 GLY A C 1
ATOM 2435 O O . GLY A 1 329 ? 40.945 13.492 14.635 1.00 96.88 329 GLY A O 1
ATOM 2436 N N . ASN A 1 330 ? 40.309 11.719 13.416 1.00 97.81 330 ASN A N 1
ATOM 2437 C CA . ASN A 1 330 ? 39.349 12.447 12.594 1.00 97.81 330 ASN A CA 1
ATOM 2438 C C . ASN A 1 330 ? 38.191 12.998 13.439 1.00 97.81 330 ASN A C 1
ATOM 2440 O O . ASN A 1 330 ? 37.734 12.376 14.397 1.00 97.81 330 ASN A O 1
ATOM 2444 N N . SER A 1 331 ? 37.649 14.151 13.045 1.00 97.44 331 SER A N 1
ATOM 2445 C CA . SER A 1 331 ? 36.339 14.596 13.541 1.00 97.44 331 SER A CA 1
ATOM 2446 C C . SER A 1 331 ? 35.214 13.695 13.012 1.00 97.44 331 SER A C 1
ATOM 2448 O O . SER A 1 331 ? 35.374 13.082 11.958 1.00 97.44 331 SER A O 1
ATOM 2450 N N . LEU A 1 332 ? 34.050 13.679 13.677 1.00 95.62 332 LEU A N 1
ATOM 2451 C CA . LEU A 1 332 ? 32.875 12.906 13.237 1.00 95.62 332 LEU A CA 1
ATOM 2452 C C . LEU A 1 332 ? 32.542 13.147 11.755 1.00 95.62 332 LEU A C 1
ATOM 2454 O O . LEU A 1 332 ? 32.390 12.201 10.991 1.00 95.62 332 LEU A O 1
ATOM 2458 N N . ALA A 1 333 ? 32.513 14.412 11.324 1.00 91.88 333 ALA A N 1
ATOM 2459 C CA . ALA A 1 333 ? 32.223 14.760 9.933 1.00 91.88 333 ALA A CA 1
ATOM 2460 C C . ALA A 1 333 ? 33.269 14.203 8.949 1.00 91.88 333 ALA A C 1
ATOM 2462 O O . ALA A 1 333 ? 32.921 13.787 7.847 1.00 91.88 333 ALA A O 1
ATOM 2463 N N . GLN A 1 334 ? 34.550 14.180 9.335 1.00 95.31 334 GLN A N 1
ATOM 2464 C CA . GLN A 1 334 ? 35.610 13.587 8.514 1.00 95.31 334 GLN A CA 1
ATOM 2465 C C . GLN A 1 334 ? 35.510 12.060 8.477 1.00 95.31 334 GLN A C 1
ATOM 2467 O O . GLN A 1 334 ? 35.681 11.482 7.408 1.00 95.31 334 GLN A O 1
ATOM 2472 N N . ALA A 1 335 ? 35.208 11.422 9.611 1.00 96.31 335 ALA A N 1
ATOM 2473 C CA . ALA A 1 335 ? 35.021 9.979 9.698 1.00 96.31 335 ALA A CA 1
ATOM 2474 C C . ALA A 1 335 ? 33.829 9.525 8.841 1.00 96.31 335 ALA A C 1
ATOM 2476 O O . ALA A 1 335 ? 34.000 8.674 7.975 1.00 96.31 335 ALA A O 1
ATOM 2477 N N . GLN A 1 336 ? 32.665 10.173 8.972 1.00 95.31 336 GLN A N 1
ATOM 2478 C CA . GLN A 1 336 ? 31.480 9.892 8.148 1.00 95.31 336 GLN A CA 1
ATOM 2479 C C . GLN A 1 336 ? 31.743 10.095 6.650 1.00 95.31 336 GLN A C 1
ATOM 2481 O O . GLN A 1 336 ? 31.305 9.288 5.836 1.00 95.31 336 GLN A O 1
ATOM 2486 N N . ALA A 1 337 ? 32.500 11.130 6.268 1.00 86.88 337 ALA A N 1
ATOM 2487 C CA . ALA A 1 337 ? 32.887 11.352 4.873 1.00 86.88 337 ALA A CA 1
ATOM 2488 C C . ALA A 1 337 ? 33.900 10.318 4.339 1.00 86.88 337 ALA A C 1
ATOM 2490 O O . ALA A 1 337 ? 34.049 10.177 3.125 1.00 86.88 337 ALA A O 1
ATOM 2491 N N . ALA A 1 338 ? 34.624 9.626 5.223 1.00 93.62 338 ALA A N 1
ATOM 2492 C CA . ALA A 1 338 ? 35.597 8.599 4.860 1.00 93.62 338 ALA A CA 1
ATOM 2493 C C . ALA A 1 338 ? 34.981 7.196 4.716 1.00 93.62 338 ALA A C 1
ATOM 2495 O O . ALA A 1 338 ? 35.624 6.329 4.104 1.00 93.62 338 ALA A O 1
ATOM 2496 N N . VAL A 1 339 ? 33.766 6.986 5.239 1.00 95.75 339 VAL A N 1
ATOM 2497 C CA . VAL A 1 339 ? 32.990 5.752 5.065 1.00 95.75 339 VAL A CA 1
ATOM 2498 C C . VAL A 1 339 ? 32.587 5.602 3.598 1.00 95.75 339 VAL A C 1
ATOM 2500 O O . VAL A 1 339 ? 32.026 6.514 2.992 1.00 95.75 339 VAL A O 1
ATOM 2503 N N . SER A 1 340 ? 32.892 4.449 3.003 1.00 92.88 340 SER A N 1
ATOM 2504 C CA . SER A 1 340 ? 32.561 4.153 1.609 1.00 92.88 340 SER A CA 1
ATOM 2505 C C . SER A 1 340 ? 32.242 2.680 1.425 1.00 92.88 340 SER A C 1
ATOM 2507 O O . SER A 1 340 ? 33.063 1.819 1.735 1.00 92.88 340 SER A O 1
ATOM 2509 N N . ALA A 1 341 ? 31.112 2.391 0.782 1.00 90.44 341 ALA A N 1
ATOM 2510 C CA . ALA A 1 341 ? 30.742 1.033 0.391 1.00 90.44 341 ALA A CA 1
ATOM 2511 C C . ALA A 1 341 ? 31.813 0.349 -0.476 1.00 90.44 341 ALA A C 1
ATOM 2513 O O . ALA A 1 341 ? 32.011 -0.855 -0.393 1.00 90.44 341 ALA A O 1
ATOM 2514 N N . SER A 1 342 ? 32.577 1.115 -1.265 1.00 92.12 342 SER A N 1
ATOM 2515 C CA . SER A 1 342 ? 33.661 0.568 -2.093 1.00 92.12 342 SER A CA 1
ATOM 2516 C C . SER A 1 342 ? 34.845 0.013 -1.291 1.00 92.12 342 SER A C 1
ATOM 2518 O O . SER A 1 342 ? 35.743 -0.581 -1.882 1.00 92.12 342 SER A O 1
ATOM 2520 N N . LYS A 1 343 ? 34.916 0.304 0.012 1.00 95.88 343 LYS A N 1
ATOM 2521 C CA . LYS A 1 343 ? 35.946 -0.194 0.934 1.00 95.88 343 LYS A CA 1
ATOM 2522 C C . LYS A 1 343 ? 35.410 -1.281 1.867 1.00 95.88 343 LYS A C 1
ATOM 2524 O O . LYS A 1 343 ? 36.173 -1.780 2.688 1.00 95.88 343 LYS A O 1
ATOM 2529 N N . VAL A 1 344 ? 34.127 -1.620 1.755 1.00 97.19 344 VAL A N 1
ATOM 2530 C CA . VAL A 1 344 ? 33.518 -2.694 2.532 1.00 97.19 344 VAL A CA 1
ATOM 2531 C C . VAL A 1 344 ? 33.868 -4.042 1.906 1.00 97.19 344 VAL A C 1
ATOM 2533 O O . VAL A 1 344 ? 33.763 -4.202 0.690 1.00 97.19 344 VAL A O 1
ATOM 2536 N N . SER A 1 345 ? 34.241 -5.010 2.742 1.00 97.25 345 SER A N 1
ATOM 2537 C CA . SER A 1 345 ? 34.452 -6.408 2.349 1.00 97.25 345 SER A CA 1
ATOM 2538 C C . SER A 1 345 ? 33.533 -7.325 3.156 1.00 97.25 345 SER A C 1
ATOM 2540 O O . SER A 1 345 ? 33.412 -7.146 4.361 1.00 97.25 345 SER A O 1
ATOM 2542 N N . GLU A 1 346 ? 32.885 -8.303 2.520 1.00 96.69 346 GLU A N 1
ATOM 2543 C CA . GLU A 1 346 ? 32.222 -9.398 3.250 1.00 96.69 346 GLU A CA 1
ATOM 2544 C C . GLU A 1 346 ? 33.290 -10.369 3.755 1.00 96.69 346 GLU A C 1
ATOM 2546 O O . GLU A 1 346 ? 34.177 -10.763 2.992 1.00 96.69 346 GLU A O 1
ATOM 2551 N N . LEU A 1 347 ? 33.212 -10.756 5.025 1.00 97.50 347 LEU A N 1
ATOM 2552 C CA . LEU A 1 347 ? 34.063 -11.803 5.568 1.00 97.50 347 LEU A CA 1
ATOM 2553 C C . LEU A 1 347 ? 33.557 -13.166 5.105 1.00 97.50 347 LEU A C 1
ATOM 2555 O O . LEU A 1 347 ? 32.378 -13.492 5.229 1.00 97.50 347 LEU A O 1
ATOM 2559 N N . THR A 1 348 ? 34.472 -13.982 4.592 1.00 95.38 348 THR A N 1
ATOM 2560 C CA . THR A 1 348 ? 34.178 -15.360 4.169 1.00 95.38 348 THR A CA 1
ATOM 2561 C C . THR A 1 348 ? 34.896 -16.410 5.008 1.00 95.38 348 THR A C 1
ATOM 2563 O O . THR A 1 348 ? 34.561 -17.589 4.906 1.00 95.38 348 THR A O 1
ATOM 2566 N N . ASP A 1 349 ? 35.876 -15.998 5.814 1.00 95.56 349 ASP A N 1
ATOM 2567 C CA . ASP A 1 349 ? 36.602 -16.850 6.752 1.00 95.56 349 ASP A CA 1
ATOM 2568 C C . ASP A 1 349 ? 36.184 -16.497 8.192 1.00 95.56 349 ASP A C 1
ATOM 2570 O O . ASP A 1 349 ? 36.354 -15.346 8.597 1.00 95.56 349 ASP A O 1
ATOM 2574 N N . PRO A 1 350 ? 35.625 -17.441 8.973 1.00 93.88 350 PRO A N 1
ATOM 2575 C CA . PRO A 1 350 ? 35.291 -17.203 10.375 1.00 93.88 350 PRO A CA 1
ATOM 2576 C C . PRO A 1 350 ? 36.494 -16.818 11.249 1.00 93.88 350 PRO A C 1
ATOM 2578 O O . PRO A 1 350 ? 36.290 -16.246 12.314 1.00 93.88 350 PRO A O 1
ATOM 2581 N N . GLU A 1 351 ? 37.731 -17.128 10.836 1.00 95.06 351 GLU A N 1
ATOM 2582 C CA . GLU A 1 351 ? 38.939 -16.710 11.566 1.00 95.06 351 GLU A CA 1
ATOM 2583 C C . GLU A 1 351 ? 39.208 -15.195 11.462 1.00 95.06 351 GLU A C 1
ATOM 2585 O O . GLU A 1 351 ? 39.895 -14.647 12.325 1.00 95.06 351 GLU A O 1
ATOM 2590 N N . ASP A 1 352 ? 38.637 -14.515 10.460 1.00 95.00 352 ASP A N 1
ATOM 2591 C CA . ASP A 1 352 ? 38.760 -13.062 10.269 1.00 95.00 352 ASP A CA 1
ATOM 2592 C C . ASP A 1 352 ? 37.718 -12.259 11.077 1.00 95.00 352 ASP A C 1
ATOM 2594 O O . ASP A 1 352 ? 37.796 -11.030 11.142 1.00 95.00 352 ASP A O 1
ATOM 2598 N N . ASP A 1 353 ? 36.732 -12.928 11.687 1.00 96.25 353 ASP A N 1
ATOM 2599 C CA . ASP A 1 353 ? 35.736 -12.297 12.554 1.00 96.25 353 ASP A CA 1
ATOM 2600 C C . ASP A 1 353 ? 36.146 -12.415 14.033 1.00 96.25 353 ASP A C 1
ATOM 2602 O O . ASP A 1 353 ? 36.122 -13.516 14.597 1.00 96.25 353 ASP A O 1
ATOM 2606 N N . PRO A 1 354 ? 36.463 -11.301 14.718 1.00 95.38 354 PRO A N 1
ATOM 2607 C CA . PRO A 1 354 ? 36.953 -11.346 16.093 1.00 95.38 354 PRO A CA 1
ATOM 2608 C C . PRO A 1 354 ? 35.929 -11.908 17.088 1.00 95.38 354 PRO A C 1
ATOM 2610 O O . PRO A 1 354 ? 36.320 -12.348 18.173 1.00 95.38 354 PRO A O 1
ATOM 2613 N N . TYR A 1 355 ? 34.633 -11.894 16.753 1.00 96.00 355 TYR A N 1
ATOM 2614 C CA . TYR A 1 355 ? 33.558 -12.400 17.614 1.00 96.00 355 TYR A CA 1
ATOM 2615 C C . TYR A 1 355 ? 33.055 -13.791 17.202 1.00 96.00 355 TYR A C 1
ATOM 2617 O O . TYR A 1 355 ? 32.193 -14.347 17.884 1.00 96.00 355 TYR A O 1
ATOM 2625 N N . ALA A 1 356 ? 33.653 -14.396 16.167 1.00 95.50 356 ALA A N 1
ATOM 2626 C CA . ALA A 1 356 ? 33.372 -15.755 15.708 1.00 95.50 356 ALA A CA 1
ATOM 2627 C C . ALA A 1 356 ? 31.870 -16.037 15.491 1.00 95.50 356 ALA A C 1
ATOM 2629 O O . ALA A 1 356 ? 31.345 -17.059 15.949 1.00 95.50 356 ALA A O 1
ATOM 2630 N N . HIS A 1 357 ? 31.170 -15.130 14.803 1.00 96.75 357 HIS A N 1
ATOM 2631 C CA . HIS A 1 357 ? 29.777 -15.324 14.417 1.00 96.75 357 HIS A CA 1
ATOM 2632 C C . HIS A 1 357 ? 29.614 -16.575 13.541 1.00 96.75 357 HIS A C 1
ATOM 2634 O O . HIS A 1 357 ? 30.485 -16.938 12.748 1.00 96.75 357 HIS A O 1
ATOM 2640 N N . ASP A 1 358 ? 28.456 -17.231 13.639 1.00 96.56 358 ASP A N 1
ATOM 2641 C CA . ASP A 1 358 ? 28.123 -18.347 12.754 1.00 96.56 358 ASP A CA 1
ATOM 2642 C C . ASP A 1 358 ? 27.738 -17.822 11.364 1.00 96.56 358 ASP A C 1
ATOM 2644 O O . ASP A 1 358 ? 26.636 -17.315 11.149 1.00 96.56 358 ASP A O 1
ATOM 2648 N N . PHE A 1 359 ? 28.636 -17.965 10.387 1.00 94.56 359 PHE A N 1
ATOM 2649 C CA . PHE A 1 359 ? 28.409 -17.469 9.025 1.00 94.56 359 PHE A CA 1
ATOM 2650 C C . PHE A 1 359 ? 27.288 -18.215 8.285 1.00 94.56 359 PHE A C 1
ATOM 2652 O O . PHE A 1 359 ? 26.825 -17.739 7.246 1.00 94.56 359 PHE A O 1
ATOM 2659 N N . ALA A 1 360 ? 26.796 -19.346 8.810 1.00 91.19 360 ALA A N 1
ATOM 2660 C CA . ALA A 1 360 ? 25.587 -19.978 8.288 1.00 91.19 360 ALA A CA 1
ATOM 2661 C C . ALA A 1 360 ? 24.334 -19.124 8.547 1.00 91.19 360 ALA A C 1
ATOM 2663 O O . ALA A 1 360 ? 23.406 -19.142 7.737 1.00 91.19 360 ALA A O 1
ATOM 2664 N N . THR A 1 361 ? 24.318 -18.361 9.643 1.00 91.62 361 THR A N 1
ATOM 2665 C CA . THR A 1 361 ? 23.189 -17.515 10.059 1.00 91.62 361 THR A CA 1
ATOM 2666 C C . THR A 1 361 ? 23.496 -16.026 10.010 1.00 91.62 361 THR A C 1
ATOM 2668 O O . THR A 1 361 ? 22.567 -15.232 10.078 1.00 91.62 361 THR A O 1
ATOM 2671 N N . THR A 1 362 ? 24.760 -15.638 9.847 1.00 94.44 362 THR A N 1
ATOM 2672 C CA . THR A 1 362 ? 25.203 -14.241 9.912 1.00 94.44 362 THR A CA 1
ATOM 2673 C C . THR A 1 362 ? 26.008 -13.852 8.668 1.00 94.44 362 THR A C 1
ATOM 2675 O O . THR A 1 362 ? 26.780 -14.646 8.125 1.00 94.44 362 THR A O 1
ATOM 2678 N N . VAL A 1 363 ? 25.816 -12.623 8.189 1.00 95.19 363 VAL A N 1
ATOM 2679 C CA . VAL A 1 363 ? 26.706 -11.946 7.235 1.00 95.19 363 VAL A CA 1
ATOM 2680 C C . VAL A 1 363 ? 27.509 -10.924 8.022 1.00 95.19 363 VAL A C 1
ATOM 2682 O O . VAL A 1 363 ? 26.919 -10.105 8.724 1.00 95.19 363 VAL A O 1
ATOM 2685 N N . VAL A 1 364 ? 28.835 -10.958 7.908 1.00 97.44 364 VAL A N 1
ATOM 2686 C CA . VAL A 1 364 ? 29.707 -9.972 8.552 1.00 97.44 364 VAL A CA 1
ATOM 2687 C C . VAL A 1 364 ? 30.426 -9.177 7.476 1.00 97.44 364 VAL A C 1
ATOM 2689 O O . VAL A 1 364 ? 31.075 -9.743 6.597 1.00 97.44 364 VAL A O 1
ATOM 2692 N N . PHE A 1 365 ? 30.307 -7.858 7.544 1.00 98.00 365 PHE A N 1
ATOM 2693 C CA . PHE A 1 365 ? 31.095 -6.939 6.736 1.00 98.00 365 PHE A CA 1
ATOM 2694 C C . PHE A 1 365 ? 32.213 -6.326 7.561 1.00 98.00 365 PHE A C 1
ATOM 2696 O O . PHE A 1 365 ? 32.057 -6.143 8.763 1.00 98.00 365 PHE A O 1
ATOM 2703 N N . SER A 1 366 ? 33.304 -5.953 6.900 1.00 98.00 366 SER A N 1
ATOM 2704 C CA . SER A 1 366 ? 34.389 -5.165 7.469 1.00 98.00 366 SER A CA 1
ATOM 2705 C C . SER A 1 366 ? 34.634 -3.889 6.662 1.00 98.00 366 SER A C 1
ATOM 2707 O O . SER A 1 366 ? 34.432 -3.850 5.446 1.00 98.00 366 SER A O 1
ATOM 2709 N N . HIS A 1 367 ? 35.061 -2.823 7.336 1.00 98.00 367 HIS A N 1
ATOM 2710 C CA . HIS A 1 367 ? 35.471 -1.553 6.746 1.00 98.00 367 HIS A CA 1
ATOM 2711 C C . HIS A 1 367 ? 36.725 -1.043 7.481 1.00 98.00 367 HIS A C 1
ATOM 2713 O O . HIS A 1 367 ? 36.746 -1.047 8.712 1.00 98.00 367 HIS A O 1
ATOM 2719 N N . PRO A 1 368 ? 37.768 -0.570 6.771 1.00 97.44 368 PRO A N 1
ATOM 2720 C CA . PRO A 1 368 ? 38.959 -0.005 7.406 1.00 97.44 368 PRO A CA 1
ATOM 2721 C C . PRO A 1 368 ? 38.629 1.151 8.354 1.00 97.44 368 PRO A C 1
ATOM 2723 O O . PRO A 1 368 ? 37.634 1.853 8.148 1.00 97.44 368 PRO A O 1
ATOM 2726 N N . ASP A 1 369 ? 39.485 1.412 9.339 1.00 96.00 369 ASP A N 1
ATOM 2727 C CA . ASP A 1 369 ? 39.239 2.506 10.273 1.00 96.00 369 ASP A CA 1
ATOM 2728 C C . ASP A 1 369 ? 39.108 3.879 9.598 1.00 96.00 369 ASP A C 1
ATOM 2730 O O . ASP A 1 369 ? 39.885 4.281 8.722 1.00 96.00 369 ASP A O 1
ATOM 2734 N N . VAL A 1 370 ? 38.094 4.612 10.047 1.00 96.62 370 VAL A N 1
ATOM 2735 C CA . VAL A 1 370 ? 37.778 5.981 9.638 1.00 96.62 370 VAL A CA 1
ATOM 2736 C C . VAL A 1 370 ? 38.044 6.996 10.749 1.00 96.62 370 VAL A C 1
ATOM 2738 O O . VAL A 1 370 ? 38.086 8.194 10.459 1.00 96.62 370 VAL A O 1
ATOM 2741 N N . VAL A 1 371 ? 38.259 6.547 11.991 1.00 96.75 371 VAL A N 1
ATOM 2742 C CA . VAL A 1 371 ? 38.555 7.398 13.152 1.00 96.75 371 VAL A CA 1
ATOM 2743 C C . VAL A 1 371 ? 40.047 7.721 13.209 1.00 96.75 371 VAL A C 1
ATOM 2745 O O . VAL A 1 371 ? 40.412 8.897 13.280 1.00 96.75 371 VAL A O 1
ATOM 2748 N N . PHE A 1 372 ? 40.916 6.719 13.075 1.00 96.56 372 PHE A N 1
ATOM 2749 C CA . PHE A 1 372 ? 42.369 6.874 12.988 1.00 96.56 372 PHE A CA 1
ATOM 2750 C C . PHE A 1 372 ? 42.904 6.245 11.691 1.00 96.56 372 PHE A C 1
ATOM 2752 O O . PHE A 1 372 ? 43.470 5.157 11.718 1.00 96.56 372 PHE A O 1
ATOM 2759 N N . PRO A 1 373 ? 42.770 6.911 10.526 1.00 89.31 373 PRO A N 1
ATOM 2760 C CA . PRO A 1 373 ? 43.167 6.326 9.246 1.00 89.31 373 PRO A CA 1
ATOM 2761 C C . PRO A 1 373 ? 44.608 5.800 9.240 1.00 89.31 373 PRO A C 1
ATOM 2763 O O . PRO A 1 373 ? 45.554 6.550 9.489 1.00 89.31 373 PRO A O 1
ATOM 2766 N N . GLY A 1 374 ? 44.769 4.521 8.895 1.00 88.62 374 GLY A N 1
ATOM 2767 C CA . GLY A 1 374 ? 46.061 3.830 8.909 1.00 88.62 374 GLY A CA 1
ATOM 2768 C C . GLY A 1 374 ? 46.419 3.175 10.245 1.00 88.62 374 GLY A C 1
ATOM 2769 O O . GLY A 1 374 ? 47.538 2.681 10.370 1.00 88.62 374 GLY A O 1
ATOM 2770 N N . SER A 1 375 ? 45.507 3.179 11.221 1.00 94.75 375 SER A N 1
ATOM 2771 C CA . SER A 1 375 ? 45.525 2.235 12.337 1.00 94.75 375 SER A CA 1
ATOM 2772 C C . SER A 1 375 ? 45.271 0.807 11.836 1.00 94.75 375 SER A C 1
ATOM 2774 O O . SER A 1 375 ? 44.806 0.600 10.711 1.00 94.75 375 SER A O 1
ATOM 2776 N N . ASP A 1 376 ? 45.560 -0.168 12.697 1.00 93.50 376 ASP A N 1
ATOM 2777 C CA . ASP A 1 376 ? 45.204 -1.574 12.472 1.00 93.50 376 ASP A CA 1
ATOM 2778 C C . ASP A 1 376 ? 43.739 -1.864 12.868 1.00 93.50 376 ASP A C 1
ATOM 2780 O O . ASP A 1 376 ? 43.285 -3.000 12.775 1.00 93.50 376 ASP A O 1
ATOM 2784 N N . SER A 1 377 ? 42.988 -0.834 13.279 1.00 95.06 377 SER A N 1
ATOM 2785 C CA . SER A 1 377 ? 41.583 -0.949 13.655 1.00 95.06 377 SER A CA 1
ATOM 2786 C C . SER A 1 377 ? 40.703 -1.247 12.437 1.00 95.06 377 SER A C 1
ATOM 2788 O O . SER A 1 377 ? 40.914 -0.735 11.330 1.00 95.06 377 SER A O 1
ATOM 2790 N N . VAL A 1 378 ? 39.661 -2.046 12.645 1.00 97.06 378 VAL A N 1
ATOM 2791 C CA . VAL A 1 378 ? 38.662 -2.377 11.625 1.00 97.06 378 VAL A CA 1
ATOM 2792 C C . VAL A 1 378 ? 37.271 -2.275 12.236 1.00 97.06 378 VAL A C 1
ATOM 2794 O O . VAL A 1 378 ? 37.048 -2.695 13.368 1.00 97.06 378 VAL A O 1
ATOM 2797 N N . TRP A 1 379 ? 36.337 -1.709 11.474 1.00 98.12 379 TRP A N 1
ATOM 2798 C CA . TRP A 1 379 ? 34.916 -1.688 11.803 1.00 98.12 379 TRP A CA 1
ATOM 2799 C C . TRP A 1 379 ? 34.225 -2.884 11.182 1.00 98.12 379 TRP A C 1
ATOM 2801 O O . TRP A 1 379 ? 34.457 -3.187 10.013 1.00 98.12 379 TRP A O 1
ATOM 2811 N N . PHE A 1 380 ? 33.324 -3.501 11.926 1.00 98.31 380 PHE A N 1
ATOM 2812 C CA . PHE A 1 380 ? 32.537 -4.638 11.495 1.00 98.31 380 PHE A CA 1
ATOM 2813 C C . PHE A 1 380 ? 31.050 -4.353 11.657 1.00 98.31 380 PHE A C 1
ATOM 2815 O O . PHE A 1 380 ? 30.639 -3.602 12.542 1.00 98.31 380 PHE A O 1
ATOM 2822 N N . GLY A 1 381 ? 30.247 -4.956 10.790 1.00 97.62 381 GLY A N 1
ATOM 2823 C CA . GLY A 1 381 ? 28.794 -4.969 10.896 1.00 97.62 381 GLY A CA 1
ATOM 2824 C C . GLY A 1 381 ? 28.303 -6.392 10.732 1.00 97.62 381 GLY A C 1
ATOM 2825 O O . GLY A 1 381 ? 28.520 -6.989 9.674 1.00 97.62 381 GLY A O 1
ATOM 2826 N N . ALA A 1 382 ? 27.666 -6.928 11.768 1.00 97.31 382 ALA A N 1
ATOM 2827 C CA . ALA A 1 382 ? 27.063 -8.251 11.749 1.00 97.31 382 ALA A CA 1
ATOM 2828 C C . ALA A 1 382 ? 25.565 -8.132 11.476 1.00 97.31 382 ALA A C 1
ATOM 2830 O O . ALA A 1 382 ? 24.861 -7.329 12.090 1.00 97.31 382 ALA A O 1
ATOM 2831 N N . TYR A 1 383 ? 25.076 -8.963 10.565 1.00 93.88 383 TYR A N 1
ATOM 2832 C CA . TYR A 1 383 ? 23.691 -8.971 10.125 1.00 93.88 383 TYR A CA 1
ATOM 2833 C C . TYR A 1 383 ? 23.134 -10.382 10.145 1.00 93.88 383 TYR A C 1
ATOM 2835 O O . TYR A 1 383 ? 23.810 -11.322 9.729 1.00 93.88 383 TYR A O 1
ATOM 2843 N N . ASP A 1 384 ? 21.877 -10.532 10.542 1.00 89.94 384 ASP A N 1
ATOM 2844 C CA . ASP A 1 384 ? 21.166 -11.790 10.371 1.00 89.94 384 ASP A CA 1
ATOM 2845 C C . ASP A 1 384 ? 21.032 -12.092 8.871 1.00 89.94 384 ASP A C 1
ATOM 2847 O O . ASP A 1 384 ? 20.510 -11.294 8.092 1.00 89.94 384 ASP A O 1
ATOM 2851 N N . ARG A 1 385 ? 21.539 -13.247 8.438 1.00 83.81 385 ARG A N 1
ATOM 2852 C CA . ARG A 1 385 ? 21.634 -13.618 7.020 1.00 83.81 385 ARG A CA 1
ATOM 2853 C C . ARG A 1 385 ? 20.259 -13.819 6.385 1.00 83.81 385 ARG A C 1
ATOM 2855 O O . ARG A 1 385 ? 20.133 -13.647 5.175 1.00 83.81 385 ARG A O 1
ATOM 2862 N N . GLN A 1 386 ? 19.252 -14.207 7.170 1.00 73.25 386 GLN A N 1
ATOM 2863 C CA . GLN A 1 386 ? 17.912 -14.498 6.663 1.00 73.25 386 GLN A CA 1
ATOM 2864 C C . GLN A 1 386 ? 17.054 -13.235 6.536 1.00 73.25 386 GLN A C 1
ATOM 2866 O O . GLN A 1 386 ? 16.393 -13.051 5.518 1.00 73.25 386 GLN A O 1
ATOM 2871 N N . SER A 1 387 ? 17.050 -12.392 7.563 1.00 69.94 387 SER A N 1
ATOM 2872 C CA . SER A 1 387 ? 16.219 -11.186 7.658 1.00 69.94 387 SER A CA 1
ATOM 2873 C C . SER A 1 387 ? 16.932 -9.914 7.207 1.00 69.94 387 SER A C 1
ATOM 2875 O O . SER A 1 387 ? 16.294 -8.876 7.061 1.00 69.94 387 SER A O 1
ATOM 2877 N N . GLY A 1 388 ? 18.255 -9.956 7.045 1.00 81.00 388 GLY A N 1
ATOM 2878 C CA . GLY A 1 388 ? 19.071 -8.780 6.762 1.00 81.00 388 GLY A CA 1
ATOM 2879 C C . GLY A 1 388 ? 19.131 -7.763 7.903 1.00 81.00 388 GLY A C 1
ATOM 2880 O O . GLY A 1 388 ? 19.674 -6.678 7.713 1.00 81.00 388 GLY A O 1
ATOM 2881 N N . ALA A 1 389 ? 18.585 -8.085 9.080 1.00 83.19 389 ALA A N 1
ATOM 2882 C CA . ALA A 1 389 ? 18.572 -7.183 10.221 1.00 83.19 389 ALA A CA 1
ATOM 2883 C C . ALA A 1 389 ? 19.991 -6.958 10.757 1.00 83.19 389 ALA A C 1
ATOM 2885 O O . ALA A 1 389 ? 20.736 -7.916 10.968 1.00 83.19 389 ALA A O 1
ATOM 2886 N N . LEU A 1 390 ? 20.343 -5.696 11.015 1.00 90.81 390 LEU A N 1
ATOM 2887 C CA . LEU A 1 390 ? 21.577 -5.345 11.713 1.00 90.81 390 LEU A CA 1
ATOM 2888 C C . LEU A 1 390 ? 21.524 -5.907 13.138 1.00 90.81 390 LEU A C 1
ATOM 2890 O O . LEU A 1 390 ? 20.647 -5.541 13.921 1.00 90.81 390 LEU A O 1
ATOM 2894 N N . LEU A 1 391 ? 22.466 -6.788 13.462 1.00 95.00 391 LEU A N 1
ATOM 2895 C CA . LEU A 1 391 ? 22.639 -7.330 14.806 1.00 95.00 391 LEU A CA 1
ATOM 2896 C C . LEU A 1 391 ? 23.478 -6.367 15.643 1.00 95.00 391 LEU A C 1
ATOM 2898 O O . LEU A 1 391 ? 23.076 -5.995 16.743 1.00 95.00 391 LEU A O 1
ATOM 2902 N N . GLU A 1 392 ? 24.617 -5.933 15.098 1.00 96.75 392 GLU A N 1
ATOM 2903 C CA . GLU A 1 392 ? 25.528 -5.001 15.758 1.00 96.75 392 GLU A CA 1
ATOM 2904 C C . GLU A 1 392 ? 26.550 -4.377 14.797 1.00 96.75 392 GLU A C 1
ATOM 2906 O O . GLU A 1 392 ? 26.852 -4.922 13.733 1.00 96.75 392 GLU A O 1
ATOM 2911 N N . VAL A 1 393 ? 27.103 -3.232 15.211 1.00 97.38 393 VAL A N 1
ATOM 2912 C CA . VAL A 1 393 ? 28.302 -2.606 14.635 1.00 97.38 393 VAL A CA 1
ATOM 2913 C C . VAL A 1 393 ? 29.347 -2.514 15.745 1.00 97.38 393 VAL A C 1
ATOM 2915 O O . VAL A 1 393 ? 29.025 -2.049 16.839 1.00 97.38 393 VAL A O 1
ATOM 2918 N N . TYR A 1 394 ? 30.573 -2.954 15.470 1.00 97.38 394 TYR A N 1
ATOM 2919 C CA . TYR A 1 394 ? 31.665 -3.014 16.448 1.00 97.38 394 TYR A CA 1
ATOM 2920 C C . TYR A 1 394 ? 33.020 -2.695 15.809 1.00 97.38 394 TYR A C 1
ATOM 2922 O O . TYR A 1 394 ? 33.187 -2.820 14.598 1.00 97.38 394 TYR A O 1
ATOM 2930 N N . ASP A 1 395 ? 33.994 -2.282 16.619 1.00 94.94 395 ASP A N 1
ATOM 2931 C CA . ASP A 1 395 ? 35.390 -2.105 16.216 1.00 94.94 395 ASP A CA 1
ATOM 2932 C C . ASP A 1 395 ? 36.312 -3.135 16.890 1.00 94.94 395 ASP A C 1
ATOM 2934 O O . ASP A 1 395 ? 36.039 -3.621 17.990 1.00 94.94 395 ASP A O 1
ATOM 2938 N N . PHE A 1 396 ? 37.407 -3.497 16.218 1.00 94.06 396 PHE A N 1
ATOM 2939 C CA . PHE A 1 396 ? 38.437 -4.386 16.761 1.00 94.06 396 PHE A CA 1
ATOM 2940 C C . PHE A 1 396 ? 39.835 -3.984 16.274 1.00 94.06 396 PHE A C 1
ATOM 2942 O O . PHE A 1 396 ? 39.973 -3.469 15.163 1.00 94.06 396 PHE A O 1
ATOM 2949 N N . ASN A 1 397 ? 40.853 -4.239 17.107 1.00 86.81 397 ASN A N 1
ATOM 2950 C CA . ASN A 1 397 ? 42.269 -3.905 16.886 1.00 86.81 397 ASN A CA 1
ATOM 2951 C C . ASN A 1 397 ? 43.165 -5.135 16.818 1.00 86.81 397 ASN A C 1
ATOM 2953 O O . ASN A 1 397 ? 42.991 -6.022 17.687 1.00 86.81 397 ASN A O 1
#

Secondary structure (DSSP, 8-state):
----------------------PPPP------PPEEEEE--TT--S-SEEEEEETTEEEEEESB-EEEEETTEEEEEEEEEESS-EEEEEEEETTEE-SEEEEEETTEEEEEE-SHHHHHHHHTTPPEEEEEEESSSSS-EEEEEEEEEEEEEEEEE-TTEEE-SB-EEEEB--SS--EEEEEEEEESS--TT-EETT-SEEEESSSSEEEEEE-HHHHHHHH-SBTB-EEEEETTEEEEEEEEEEEEEEEEESS-HHHHSPPPPPPHHHHHHHHH--SSB-TTSS-HHHHHHHHHT----HHHHHHHHHHHHHHHHHHHHHHHHHTT---HHHHHHH--GGG-EE---GGG-TT---TTTEEEEEEE-SSSTTSS-EEEEEEETTT--EEEEEEE-

pLDDT: mean 87.24, std 16.89, range [31.12, 98.44]